Protein AF-0000000074318112 (afdb_homodimer)

pLDDT: mean 89.31, std 17.37, range [23.45, 98.94]

Sequence (554 aa):
MKILFLSALLIIFSIPVFSQDTICINKTISHKIESQYLNETRNYWASLPLNYSDTIKYPVIYVLDAEWRFDLVRNIAFDLGANNIIQNSVIIGIPHIDWKFKRGIDLTFSQTRIEYDGEIVDSTWYNSTNSGGALKFYKYLVNELIPNVNSNYSTNGVETLIGHSYGGYFGGYILTMKHPFEVIHMYDPSIWYSNGEVIENIKSNQINKAIKVVISYQPKPEFHKSKIEELIELLKKDPSINLTTFFYEKKTHNSLYLDSFYKGIQITNDTVKVPINMKILFLSALLIIFSIPVFSQDTICINKTISHKIESQYLNETRNYWASLPLNYSDTIKYPVIYVLDAEWRFDLVRNIAFDLGANNIIQNSVIIGIPHIDWKFKRGIDLTFSQTRIEYDGEIVDSTWYNSTNSGGALKFYKYLVNELIPNVNSNYSTNGVETLIGHSYGGYFGGYILTMKHPFEVIHMYDPSIWYSNGEVIENIKSNQINKAIKVVISYQPKPEFHKSKIEELIELLKKDPSINLTTFFYEKKTHNSLYLDSFYKGIQITNDTVKVPIN

Radius of gyration: 27.84 Å; Cα contacts (8 Å, |Δi|>4): 1075; chains: 2; bounding box: 74×85×92 Å

Foldseek 3Di:
DPPPPPPPPPPPPPPPPPPPDDDDPFDKDKDWDCAPLVNHIFIKIKGFEDPADQVDAFAEEEEEQCVPCVVLLNVLLNVCCVVQLFPGHMYMYGHDDVCQACVQAQLAQDQAQADLLGDGHDSVVTDNRRHRNNVSNVCCVAPPVVVVCVVVGRHPLAYEYEAAASGLVSQLQCQQPDHSYQEYEYELYQCPGNHRVSLVNCVVGPRDAQHEYEYEHEPPPVSSVVSVVSVVVVQVPDPSYNYHYHYDHPDDSPRCRSVRSNVVCSVVGGNPPPPPD/DPPPPPPPPPPPPPPPPPPPDDDDPFDKDKDWDCAPLVNHIFIKIKGFEDPADQVDAFAEEEEEQCVPCVVLLNVLLNVCCVVQLFPGHMYMYGHDDVCQFCVQAQLAQDQAQADLLGDGHDSVVGDNRRHRNNVSNVCCVAPPVVVVCVVVGRHPQAYEYEAAASGLVSQLQCQQPDHSYQEYEYELYQCPGNHRVSLVNCVVGPRDAQHEYEYEHEPPPVSSVVSVVSVVVVQVPHPSYNYHYHYDHPDDSPRCRSVRSNVVCSVVRGDDPPPPD

InterPro domains:
  IPR000801 Esterase-like [PF00756] (35-170)
  IPR029058 Alpha/Beta hydrolase fold [G3DSA:3.40.50.1820] (25-274)
  IPR029058 Alpha/Beta hydrolase fold [SSF53474] (19-266)
  IPR052558 Siderophore Hydrolyzing Esterase D [PTHR40841] (35-265)

Structure (mmCIF, N/CA/C/O backbone):
data_AF-0000000074318112-model_v1
#
loop_
_entity.id
_entity.type
_entity.pdbx_description
1 polymer 'Alpha/beta hydrolase'
#
loop_
_atom_site.group_PDB
_atom_site.id
_atom_site.type_symbol
_atom_site.label_atom_id
_atom_site.label_alt_id
_atom_site.label_comp_id
_atom_site.label_asym_id
_atom_site.label_entity_id
_atom_site.label_seq_id
_atom_site.pdbx_PDB_ins_code
_atom_site.Cartn_x
_atom_site.Cartn_y
_atom_site.Cartn_z
_atom_site.occupancy
_atom_site.B_iso_or_equiv
_atom_site.auth_seq_id
_atom_site.auth_comp_id
_atom_site.auth_asym_id
_atom_site.auth_atom_id
_atom_site.pdbx_PDB_model_num
ATOM 1 N N . MET A 1 1 ? -28.776 -47.082 55.874 1 27.93 1 MET A N 1
ATOM 2 C CA . MET A 1 1 ? -28.792 -46.556 54.512 1 27.93 1 MET A CA 1
ATOM 3 C C . MET A 1 1 ? -27.679 -45.534 54.309 1 27.93 1 MET A C 1
ATOM 5 O O . MET A 1 1 ? -27.7 -44.46 54.912 1 27.93 1 MET A O 1
ATOM 9 N N . LYS A 1 2 ? -26.324 -45.994 54.185 1 36.94 2 LYS A N 1
ATOM 10 C CA . LYS A 1 2 ? -25.046 -45.327 53.953 1 36.94 2 LYS A CA 1
ATOM 11 C C . LYS A 1 2 ? -25.094 -44.469 52.692 1 36.94 2 LYS A C 1
ATOM 13 O O . LYS A 1 2 ? -25.496 -44.943 51.627 1 36.94 2 LYS A O 1
ATOM 18 N N . ILE A 1 3 ? -25.233 -43.117 52.767 1 39.15 3 ILE A N 1
ATOM 19 C CA . ILE A 1 3 ? -25.278 -42.055 51.768 1 39.15 3 ILE A CA 1
ATOM 20 C C . ILE A 1 3 ? -24.015 -42.099 50.91 1 39.15 3 ILE A C 1
ATOM 22 O O . ILE A 1 3 ? -22.906 -41.918 51.418 1 39.15 3 ILE A O 1
ATOM 26 N N . LEU A 1 4 ? -23.888 -42.971 49.921 1 42.12 4 LEU A N 1
ATOM 27 C CA . LEU A 1 4 ? -22.845 -43.006 48.902 1 42.12 4 LEU A CA 1
ATOM 28 C C . LEU A 1 4 ? -22.752 -41.669 48.174 1 42.12 4 LEU A C 1
ATOM 30 O O . LEU A 1 4 ? -23.722 -41.227 47.553 1 42.12 4 LEU A O 1
ATOM 34 N N . PHE A 1 5 ? -21.961 -40.661 48.672 1 44.07 5 PHE A N 1
ATOM 35 C CA . PHE A 1 5 ? -21.604 -39.404 48.025 1 44.07 5 PHE A CA 1
ATOM 36 C C . PHE A 1 5 ? -20.943 -39.658 46.675 1 44.07 5 PHE A C 1
ATOM 38 O O . PHE A 1 5 ? -19.872 -40.264 46.607 1 44.07 5 PHE A O 1
ATOM 45 N N . LEU A 1 6 ? -21.651 -39.81 45.569 1 42.54 6 LEU A N 1
ATOM 46 C CA . LEU A 1 6 ? -21.156 -39.83 44.197 1 42.54 6 LEU A CA 1
ATOM 47 C C . LEU A 1 6 ? -20.393 -38.55 43.875 1 42.54 6 LEU A C 1
ATOM 49 O O . LEU A 1 6 ? -20.971 -37.46 43.879 1 42.54 6 LEU A O 1
ATOM 53 N N . SER A 1 7 ? -19.119 -38.44 44.093 1 41.79 7 SER A N 1
ATOM 54 C CA . SER A 1 7 ? -18.26 -37.371 43.596 1 41.79 7 SER A CA 1
ATOM 55 C C . SER A 1 7 ? -18.239 -37.341 42.071 1 41.79 7 SER A C 1
ATOM 57 O O . SER A 1 7 ? -17.777 -38.289 41.433 1 41.79 7 SER A O 1
ATOM 59 N N . ALA A 1 8 ? -19.188 -36.709 41.38 1 45.72 8 ALA A N 1
ATOM 60 C CA . ALA A 1 8 ? -19.136 -36.431 39.947 1 45.72 8 ALA A CA 1
ATOM 61 C C . ALA A 1 8 ? -17.87 -35.661 39.584 1 45.72 8 ALA A C 1
ATOM 63 O O . ALA A 1 8 ? -17.656 -34.545 40.063 1 45.72 8 ALA A O 1
ATOM 64 N N . LEU A 1 9 ? -16.824 -36.323 39.197 1 44.17 9 LEU A N 1
ATOM 65 C CA . LEU A 1 9 ? -15.615 -35.77 38.596 1 44.17 9 LEU A CA 1
ATOM 66 C C . LEU A 1 9 ? -15.956 -34.907 37.385 1 44.17 9 LEU A C 1
ATOM 68 O O . LEU A 1 9 ? -16.459 -35.413 36.38 1 44.17 9 LEU A O 1
ATOM 72 N N . LEU A 1 10 ? -16.196 -33.594 37.484 1 46.61 10 LEU A N 1
ATOM 73 C CA . LEU A 1 10 ? -16.299 -32.597 36.424 1 46.61 10 LEU A CA 1
ATOM 74 C C . LEU A 1 10 ? -15.05 -32.604 35.549 1 46.61 10 LEU A C 1
ATOM 76 O O . LEU A 1 10 ? -13.981 -32.169 35.982 1 46.61 10 LEU A O 1
ATOM 80 N N . ILE A 1 11 ? -14.886 -33.52 34.597 1 48.54 11 ILE A N 1
ATOM 81 C CA . ILE A 1 11 ? -13.871 -33.437 33.553 1 48.54 11 ILE A CA 1
ATOM 82 C C . ILE A 1 11 ? -14.061 -32.152 32.75 1 48.54 11 ILE A C 1
ATOM 84 O O . ILE A 1 11 ? -15.042 -32.011 32.015 1 48.54 11 ILE A O 1
ATOM 88 N N . ILE A 1 12 ? -13.51 -31.011 33.137 1 46.78 12 ILE A N 1
ATOM 89 C CA . ILE A 1 12 ? -13.376 -29.79 32.351 1 46.78 12 ILE A CA 1
ATOM 90 C C . ILE A 1 12 ? -12.623 -30.09 31.056 1 46.78 12 ILE A C 1
ATOM 92 O O . ILE A 1 12 ? -11.425 -30.384 31.082 1 46.78 12 ILE A O 1
ATOM 96 N N . PHE A 1 13 ? -13.249 -30.5 29.929 1 47.02 13 PHE A N 1
ATOM 97 C CA . PHE A 1 13 ? -12.693 -30.524 28.581 1 47.02 13 PHE A CA 1
ATOM 98 C C . PHE A 1 13 ? -12.102 -29.169 28.215 1 47.02 13 PHE A C 1
ATOM 100 O O . PHE A 1 13 ? -12.837 -28.203 28 1 47.02 13 PHE A O 1
ATOM 107 N N . SER A 1 14 ? -10.862 -28.896 28.542 1 43.18 14 SER A N 1
ATOM 108 C CA . SER A 1 14 ? -10.136 -27.785 27.937 1 43.18 14 SER A CA 1
ATOM 109 C C . SER A 1 14 ? -10.171 -27.865 26.414 1 43.18 14 SER A C 1
ATOM 111 O O . SER A 1 14 ? -9.494 -28.704 25.816 1 43.18 14 SER A O 1
ATOM 113 N N . ILE A 1 15 ? -11.166 -27.395 25.761 1 48.48 15 ILE A N 1
ATOM 114 C CA . ILE A 1 15 ? -11.121 -27.191 24.317 1 48.48 15 ILE A CA 1
ATOM 115 C C . ILE A 1 15 ? -9.876 -26.388 23.947 1 48.48 15 ILE A C 1
ATOM 117 O O . ILE A 1 15 ? -9.656 -25.295 24.474 1 48.48 15 ILE A O 1
ATOM 121 N N . PRO A 1 16 ? -8.857 -26.997 23.382 1 42.7 16 PRO A N 1
ATOM 122 C CA . PRO A 1 16 ? -7.759 -26.153 22.905 1 42.7 16 PRO A CA 1
ATOM 123 C C . PRO A 1 16 ? -8.246 -24.96 22.085 1 42.7 16 PRO A C 1
ATOM 125 O O . PRO A 1 16 ? -8.931 -25.139 21.075 1 42.7 16 PRO A O 1
ATOM 128 N N . VAL A 1 17 ? -8.416 -23.861 22.741 1 41.09 17 VAL A N 1
ATOM 129 C CA . VAL A 1 17 ? -8.583 -22.642 21.956 1 41.09 17 VAL A CA 1
ATOM 130 C C . VAL A 1 17 ? -7.408 -22.481 20.995 1 41.09 17 VAL A C 1
ATOM 132 O O . VAL A 1 17 ? -6.262 -22.327 21.425 1 41.09 17 VAL A O 1
ATOM 135 N N . PHE A 1 18 ? -7.472 -23.057 19.838 1 41.61 18 PHE A N 1
ATOM 136 C CA . PHE A 1 18 ? -6.522 -22.645 18.812 1 41.61 18 PHE A CA 1
ATOM 137 C C . PHE A 1 18 ? -6.37 -21.129 18.791 1 41.61 18 PHE A C 1
ATOM 139 O O . PHE A 1 18 ? -7.266 -20.416 18.332 1 41.61 18 PHE A O 1
ATOM 146 N N . SER A 1 19 ? -5.588 -20.702 19.694 1 41.28 19 SER A N 1
ATOM 147 C CA . SER A 1 19 ? -5.256 -19.282 19.662 1 41.28 19 SER A CA 1
ATOM 148 C C . SER A 1 19 ? -4.73 -18.867 18.292 1 41.28 19 SER A C 1
ATOM 150 O O . SER A 1 19 ? -3.747 -19.429 17.803 1 41.28 19 SER A O 1
ATOM 152 N N . GLN A 1 20 ? -5.454 -18.401 17.437 1 51.31 20 GLN A N 1
ATOM 153 C CA . GLN A 1 20 ? -4.973 -17.747 16.225 1 51.31 20 GLN A CA 1
ATOM 154 C C . GLN A 1 20 ? -3.892 -16.719 16.546 1 51.31 20 GLN A C 1
ATOM 156 O O . GLN A 1 20 ? -4.13 -15.775 17.302 1 51.31 20 GLN A O 1
ATOM 161 N N . ASP A 1 21 ? -2.601 -17.061 16.342 1 54.43 21 ASP A N 1
ATOM 162 C CA . ASP A 1 21 ? -1.482 -16.167 16.626 1 54.43 21 ASP A CA 1
ATOM 163 C C . ASP A 1 21 ? -1.503 -14.951 15.703 1 54.43 21 ASP A C 1
ATOM 165 O O . ASP A 1 21 ? -1.649 -15.09 14.487 1 54.43 21 ASP A O 1
ATOM 169 N N . THR A 1 22 ? -1.762 -13.779 16.129 1 53.74 22 THR A N 1
ATOM 170 C CA . THR A 1 22 ? -1.595 -12.54 15.377 1 53.74 22 THR A CA 1
ATOM 171 C C . THR A 1 22 ? -0.12 -12.278 15.086 1 53.74 22 THR A C 1
ATOM 173 O O . THR A 1 22 ? 0.709 -12.291 15.998 1 53.74 22 THR A O 1
ATOM 176 N N . ILE A 1 23 ? 0.362 -12.449 13.845 1 53.99 23 ILE A N 1
ATOM 177 C CA . ILE A 1 23 ? 1.738 -12.179 13.442 1 53.99 23 ILE A CA 1
ATOM 178 C C . ILE A 1 23 ? 1.843 -10.763 12.882 1 53.99 23 ILE A C 1
ATOM 180 O O . ILE A 1 23 ? 0.897 -10.258 12.273 1 53.99 23 ILE A O 1
ATOM 184 N N . CYS A 1 24 ? 2.919 -10.03 13.372 1 53.06 24 CYS A N 1
ATOM 185 C CA . CYS A 1 24 ? 3.275 -8.748 12.774 1 53.06 24 CYS A CA 1
ATOM 186 C C . CYS A 1 24 ? 4.355 -8.923 11.712 1 53.06 24 CYS A C 1
ATOM 188 O O . CYS A 1 24 ? 5.526 -9.126 12.039 1 53.06 24 CYS A O 1
ATOM 190 N N . ILE A 1 25 ? 4.096 -9.066 10.431 1 54.93 25 ILE A N 1
ATOM 191 C CA . ILE A 1 25 ? 5.07 -9.297 9.37 1 54.93 25 ILE A CA 1
ATOM 192 C C . ILE A 1 25 ? 5.983 -8.08 9.234 1 54.93 25 ILE A C 1
ATOM 194 O O . ILE A 1 25 ? 7.203 -8.222 9.115 1 54.93 25 ILE A O 1
ATOM 198 N N . ASN A 1 26 ? 5.406 -6.83 9.195 1 62.63 26 ASN A N 1
ATOM 199 C CA . ASN A 1 26 ? 6.22 -5.619 9.19 1 62.63 26 ASN A CA 1
ATOM 200 C C . ASN A 1 26 ? 6.081 -4.845 10.498 1 62.63 26 ASN A C 1
ATOM 202 O O . ASN A 1 26 ? 4.977 -4.444 10.873 1 62.63 26 ASN A O 1
ATOM 206 N N . LYS A 1 27 ? 7.273 -4.843 11.15 1 72.92 27 LYS A N 1
ATOM 207 C CA . LYS A 1 27 ? 7.264 -4.396 12.541 1 72.92 27 LYS A CA 1
ATOM 208 C C . LYS A 1 27 ? 7.142 -2.878 12.629 1 72.92 27 LYS A C 1
ATOM 210 O O . LYS A 1 27 ? 7.785 -2.152 11.868 1 72.92 27 LYS A O 1
ATOM 215 N N . THR A 1 28 ? 6.216 -2.412 13.288 1 86.96 28 THR A N 1
ATOM 216 C CA . THR A 1 28 ? 6.04 -1.028 13.715 1 86.96 28 THR A CA 1
ATOM 217 C C . THR A 1 28 ? 6.496 -0.845 15.159 1 86.96 28 THR A C 1
ATOM 219 O O . THR A 1 28 ? 6.132 -1.632 16.035 1 86.96 28 THR A O 1
ATOM 222 N N . ILE A 1 29 ? 7.453 0.133 15.385 1 91.37 29 ILE A N 1
ATOM 223 C CA . ILE A 1 29 ? 7.954 0.449 16.719 1 91.37 29 ILE A CA 1
ATOM 224 C C . ILE A 1 29 ? 7.172 1.625 17.298 1 91.37 29 ILE A C 1
ATOM 226 O O . ILE A 1 29 ? 7.022 2.661 16.645 1 91.37 29 ILE A O 1
ATOM 230 N N . SER A 1 30 ? 6.678 1.481 18.464 1 93.35 30 SER A N 1
ATOM 231 C CA . SER A 1 30 ? 5.953 2.566 19.117 1 93.35 30 SER A CA 1
ATOM 232 C C . SER A 1 30 ? 6.811 3.244 20.18 1 93.35 30 SER A C 1
ATOM 234 O O . SER A 1 30 ? 7.442 2.571 20.998 1 93.35 30 SER A O 1
ATOM 236 N N . HIS A 1 31 ? 6.862 4.53 20.139 1 95.69 31 HIS A N 1
ATOM 237 C CA . HIS A 1 31 ? 7.528 5.364 21.133 1 95.69 31 HIS A CA 1
ATOM 238 C C . HIS A 1 31 ? 6.526 6.244 21.874 1 95.69 31 HIS A C 1
ATOM 240 O O . HIS A 1 31 ? 5.445 6.532 21.356 1 95.69 31 HIS A O 1
ATOM 246 N N . LYS A 1 32 ? 6.92 6.628 23.066 1 96.2 32 LYS A N 1
ATOM 247 C CA . LYS A 1 32 ? 6.111 7.536 23.874 1 96.2 32 LYS A CA 1
ATOM 248 C C . LYS A 1 32 ? 6.899 8.789 24.249 1 96.2 32 LYS A C 1
ATOM 250 O O . LYS A 1 32 ? 8.08 8.706 24.591 1 96.2 32 LYS A O 1
ATOM 255 N N . ILE A 1 33 ? 6.184 9.906 24.135 1 97.53 33 ILE A N 1
ATOM 256 C CA . ILE A 1 33 ? 6.749 11.181 24.561 1 97.53 33 ILE A CA 1
ATOM 257 C C . ILE A 1 33 ? 5.819 11.844 25.575 1 97.53 33 ILE A C 1
ATOM 259 O O . ILE A 1 33 ? 4.625 12.013 25.314 1 97.53 33 ILE A O 1
ATOM 263 N N . GLU A 1 34 ? 6.338 12.138 26.706 1 97.82 34 GLU A N 1
ATOM 264 C CA . GLU A 1 34 ? 5.628 13.036 27.612 1 97.82 34 GLU A CA 1
ATOM 265 C C . GLU A 1 34 ? 5.795 14.493 27.189 1 97.82 34 GLU A C 1
ATOM 267 O O . GLU A 1 34 ? 6.811 15.121 27.494 1 97.82 34 GLU A O 1
ATOM 272 N N . SER A 1 35 ? 4.821 15.008 26.597 1 97.81 35 SER A N 1
ATOM 273 C CA . SER A 1 35 ? 4.95 16.32 25.971 1 97.81 35 SER A CA 1
ATOM 274 C C . SER A 1 35 ? 4.672 17.438 26.97 1 97.81 35 SER A C 1
ATOM 276 O O . SER A 1 35 ? 3.625 17.452 27.62 1 97.81 35 SER A O 1
ATOM 278 N N . GLN A 1 36 ? 5.532 18.398 27.038 1 97.9 36 GLN A N 1
ATOM 279 C CA . GLN A 1 36 ? 5.337 19.595 27.85 1 97.9 36 GLN A CA 1
ATOM 280 C C . GLN A 1 36 ? 4.461 20.614 27.127 1 97.9 36 GLN A C 1
ATOM 282 O O . GLN A 1 36 ? 3.722 21.368 27.764 1 97.9 36 GLN A O 1
ATOM 287 N N . TYR A 1 37 ? 4.53 20.567 25.866 1 97.56 37 TYR A N 1
ATOM 288 C CA . TYR A 1 37 ? 3.77 21.529 25.077 1 97.56 37 TYR A CA 1
ATOM 289 C C . TYR A 1 37 ? 2.294 21.151 25.03 1 97.56 37 TYR A C 1
ATOM 291 O O . TYR A 1 37 ? 1.422 22.023 25.07 1 97.56 37 TYR A O 1
ATOM 299 N N . LEU A 1 38 ? 2.054 19.845 24.988 1 96.92 38 LEU A N 1
ATOM 300 C CA . LEU A 1 38 ? 0.678 19.371 24.887 1 96.92 38 LEU A CA 1
ATOM 301 C C . LEU A 1 38 ? 0.133 18.987 26.258 1 96.92 38 LEU A C 1
ATOM 303 O O . LEU A 1 38 ? -1.075 18.8 26.421 1 96.92 38 LEU A O 1
ATOM 307 N N . ASN A 1 39 ? 0.962 18.866 27.264 1 96.19 39 ASN A N 1
ATOM 308 C CA . ASN A 1 39 ? 0.61 18.405 28.603 1 96.19 39 ASN A CA 1
ATOM 309 C C . ASN A 1 39 ? -0.105 17.057 28.562 1 96.19 39 ASN A C 1
ATOM 311 O O . ASN A 1 39 ? -1.165 16.894 29.167 1 96.19 39 ASN A O 1
ATOM 315 N N . GLU A 1 40 ? 0.402 16.186 27.713 1 95.86 40 GLU A N 1
ATOM 316 C CA . GLU A 1 40 ? -0.09 14.818 27.582 1 95.86 40 GLU A CA 1
ATOM 317 C C . GLU A 1 40 ? 0.987 13.896 27.019 1 95.86 40 GLU A C 1
ATOM 319 O O . GLU A 1 40 ? 2.014 14.363 26.522 1 95.86 40 GLU A O 1
ATOM 324 N N . THR A 1 41 ? 0.751 12.631 27.178 1 96.34 41 THR A N 1
ATOM 325 C CA . THR A 1 41 ? 1.63 11.643 26.562 1 96.34 41 THR A CA 1
ATOM 326 C C . THR A 1 41 ? 1.2 11.358 25.126 1 96.34 41 THR A C 1
ATOM 328 O O . THR A 1 41 ? 0.021 11.114 24.862 1 96.34 41 THR A O 1
ATOM 331 N N . ARG A 1 42 ? 2.12 11.461 24.235 1 96.23 42 ARG A N 1
ATOM 332 C CA . ARG A 1 42 ? 1.853 11.161 22.831 1 96.23 42 ARG A CA 1
ATOM 333 C C . ARG A 1 42 ? 2.724 10.009 22.342 1 96.23 42 ARG A C 1
ATOM 335 O O . ARG A 1 42 ? 3.905 9.928 22.685 1 96.23 42 ARG A O 1
ATOM 342 N N . ASN A 1 43 ? 2.112 9.17 21.575 1 94.5 43 ASN A N 1
ATOM 343 C CA . ASN A 1 43 ? 2.85 8.118 20.884 1 94.5 43 ASN A CA 1
ATOM 344 C C . ASN A 1 43 ? 3.241 8.544 19.471 1 94.5 43 ASN A C 1
ATOM 346 O O . ASN A 1 43 ? 2.577 9.387 18.866 1 94.5 43 ASN A O 1
ATOM 350 N N . TYR A 1 44 ? 4.347 7.977 19.016 1 97.06 44 TYR A N 1
ATOM 351 C CA . TYR A 1 44 ? 4.612 7.949 17.583 1 97.06 44 TYR A CA 1
ATOM 352 C C . TYR A 1 44 ? 5.094 6.571 17.144 1 97.06 44 TYR A C 1
ATOM 354 O O . TYR A 1 44 ? 5.562 5.78 17.966 1 97.06 44 TYR A O 1
ATOM 362 N N . TRP A 1 45 ? 4.868 6.309 15.915 1 96.37 45 TRP A N 1
ATOM 363 C CA . TRP A 1 45 ? 5.197 5.012 15.334 1 96.37 45 TRP A CA 1
ATOM 364 C C . TRP A 1 45 ? 6.333 5.14 14.324 1 96.37 45 TRP A C 1
ATOM 366 O O . TRP A 1 45 ? 6.381 6.101 13.553 1 96.37 45 TRP A O 1
ATOM 376 N N . ALA A 1 46 ? 7.245 4.191 14.381 1 96.64 46 ALA A N 1
ATOM 377 C CA . ALA A 1 46 ? 8.372 4.219 13.452 1 96.64 46 ALA A CA 1
ATOM 378 C C . ALA A 1 46 ? 8.446 2.928 12.641 1 96.64 46 ALA A C 1
ATOM 380 O O . ALA A 1 46 ? 8.252 1.836 13.181 1 96.64 46 ALA A O 1
ATOM 381 N N . SER A 1 47 ? 8.591 3.045 11.406 1 95.08 47 SER A N 1
ATOM 382 C CA . SER A 1 47 ? 8.925 1.96 10.489 1 95.08 47 SER A CA 1
ATOM 383 C C . SER A 1 47 ? 10.269 2.203 9.812 1 95.08 47 SER A C 1
ATOM 385 O O . SER A 1 47 ? 10.502 3.274 9.248 1 95.08 47 SER A O 1
ATOM 387 N N . LEU A 1 48 ? 11.105 1.257 9.883 1 94.12 48 LEU A N 1
ATOM 388 C CA . LEU A 1 48 ? 12.46 1.384 9.359 1 94.12 48 LEU A CA 1
ATOM 389 C C . LEU A 1 48 ? 12.58 0.72 7.992 1 94.12 48 LEU A C 1
ATOM 391 O O . LEU A 1 48 ? 11.853 -0.23 7.693 1 94.12 48 LEU A O 1
ATOM 395 N N . PRO A 1 49 ? 13.471 1.268 7.112 1 91.56 49 PRO A N 1
ATOM 396 C CA . PRO A 1 49 ? 13.665 0.633 5.807 1 91.56 49 PRO A CA 1
ATOM 397 C C . PRO A 1 49 ? 14.333 -0.737 5.911 1 91.56 49 PRO A C 1
ATOM 399 O O . PRO A 1 49 ? 14.83 -1.105 6.978 1 91.56 49 PRO A O 1
ATOM 402 N N . LEU A 1 50 ? 14.261 -1.429 4.77 1 80.69 50 LEU A N 1
ATOM 403 C CA . LEU A 1 50 ? 14.893 -2.743 4.712 1 80.69 50 LEU A CA 1
ATOM 404 C C . LEU A 1 50 ? 16.388 -2.64 4.997 1 80.69 50 LEU A C 1
ATOM 406 O O . LEU A 1 50 ? 17.06 -1.739 4.489 1 80.69 50 LEU A O 1
ATOM 410 N N . ASN A 1 51 ? 16.926 -3.443 5.838 1 84.96 51 ASN A N 1
ATOM 411 C CA . ASN A 1 51 ? 18.34 -3.508 6.189 1 84.96 51 ASN A CA 1
ATOM 412 C C . ASN A 1 51 ? 18.825 -2.199 6.806 1 84.96 51 ASN A C 1
ATOM 414 O O . ASN A 1 51 ? 19.883 -1.687 6.436 1 84.96 51 ASN A O 1
ATOM 418 N N . TYR A 1 52 ? 18.002 -1.635 7.603 1 90.95 52 TYR A N 1
ATOM 419 C CA . TYR A 1 52 ? 18.358 -0.418 8.324 1 90.95 52 TYR A CA 1
ATOM 420 C C . TYR A 1 52 ? 19.697 -0.577 9.034 1 90.95 52 TYR A C 1
ATOM 422 O O . TYR A 1 52 ? 19.967 -1.618 9.639 1 90.95 52 TYR A O 1
ATOM 430 N N . SER A 1 53 ? 20.551 0.406 8.885 1 93.06 53 SER A N 1
ATOM 431 C CA . SER A 1 53 ? 21.842 0.505 9.557 1 93.06 53 SER A CA 1
ATOM 432 C C . SER A 1 53 ? 22.04 1.886 10.172 1 93.06 53 SER A C 1
ATOM 434 O O . SER A 1 53 ? 21.715 2.901 9.552 1 93.06 53 SER A O 1
ATOM 436 N N . ASP A 1 54 ? 22.572 1.865 11.346 1 92.66 54 ASP A N 1
ATOM 437 C CA . ASP A 1 54 ? 22.81 3.143 12.009 1 92.66 54 ASP A CA 1
ATOM 438 C C . ASP A 1 54 ? 23.986 3.881 11.373 1 92.66 54 ASP A C 1
ATOM 440 O O . ASP A 1 54 ? 24.241 5.044 11.69 1 92.66 54 ASP A O 1
ATOM 444 N N . THR A 1 55 ? 24.675 3.271 10.453 1 94.49 55 THR A N 1
ATOM 445 C CA . THR A 1 55 ? 25.822 3.888 9.797 1 94.49 55 THR A CA 1
ATOM 446 C C . THR A 1 55 ? 25.384 4.658 8.554 1 94.49 55 THR A C 1
ATOM 448 O O . THR A 1 55 ? 26.166 5.419 7.981 1 94.49 55 THR A O 1
ATOM 451 N N . ILE A 1 56 ? 24.162 4.396 8.143 1 94.59 56 ILE A N 1
ATOM 452 C CA . ILE A 1 56 ? 23.575 5.093 7.004 1 94.59 56 ILE A CA 1
ATOM 453 C C . ILE A 1 56 ? 22.567 6.129 7.496 1 94.59 56 ILE A C 1
ATOM 455 O O . ILE A 1 56 ? 21.798 5.864 8.423 1 94.59 56 ILE A O 1
ATOM 459 N N . LYS A 1 57 ? 22.558 7.282 6.975 1 96.51 57 LYS A N 1
ATOM 460 C CA . LYS A 1 57 ? 21.584 8.314 7.316 1 96.51 57 LYS A CA 1
ATOM 461 C C . LYS A 1 57 ? 20.4 8.292 6.352 1 96.51 57 LYS A C 1
ATOM 463 O O . LYS A 1 57 ? 20.581 8.141 5.142 1 96.51 57 LYS A O 1
ATOM 468 N N . TYR A 1 58 ? 19.235 8.406 6.863 1 96.43 58 TYR A N 1
ATOM 469 C CA . TYR A 1 58 ? 18.014 8.265 6.077 1 96.43 58 TYR A CA 1
ATOM 470 C C . TYR A 1 58 ? 17.185 9.542 6.124 1 96.43 58 TYR A C 1
ATOM 472 O O . TYR A 1 58 ? 17.133 10.219 7.154 1 96.43 58 TYR A O 1
ATOM 480 N N . PRO A 1 59 ? 16.564 9.842 5.048 1 97.04 59 PRO A N 1
ATOM 481 C CA . PRO A 1 59 ? 15.489 10.83 5.168 1 97.04 59 PRO A CA 1
ATOM 482 C C . PRO A 1 59 ? 14.317 10.328 6.009 1 97.04 59 PRO A C 1
ATOM 484 O O . PRO A 1 59 ? 14.199 9.125 6.254 1 97.04 59 PRO A O 1
ATOM 487 N N . VAL A 1 60 ? 13.484 11.24 6.492 1 98.15 60 VAL A N 1
ATOM 488 C CA . VAL A 1 60 ? 12.357 10.879 7.347 1 98.15 60 VAL A CA 1
ATOM 489 C C . VAL A 1 60 ? 11.057 11.388 6.73 1 98.15 60 VAL A C 1
ATOM 491 O O . VAL A 1 60 ? 10.993 12.522 6.248 1 98.15 60 VAL A O 1
ATOM 494 N N . ILE A 1 61 ? 10.064 10.555 6.676 1 98.49 61 ILE A N 1
ATOM 495 C CA . ILE A 1 61 ? 8.718 10.916 6.246 1 98.49 61 ILE A CA 1
ATOM 496 C C . ILE A 1 61 ? 7.77 10.891 7.442 1 98.49 61 ILE A C 1
ATOM 498 O O . ILE A 1 61 ? 7.556 9.84 8.051 1 98.49 61 ILE A O 1
ATOM 502 N N . TYR A 1 62 ? 7.251 12.01 7.814 1 98.86 62 TYR A N 1
ATOM 503 C CA . TYR A 1 62 ? 6.273 12.148 8.887 1 98.86 62 TYR A CA 1
ATOM 504 C C . TYR A 1 62 ? 4.852 12.093 8.339 1 98.86 62 TYR A C 1
ATOM 506 O O . TYR A 1 62 ? 4.49 12.874 7.455 1 98.86 62 TYR A O 1
ATOM 514 N N . VAL A 1 63 ? 4.077 11.226 8.862 1 98.75 63 VAL A N 1
ATOM 515 C CA . VAL A 1 63 ? 2.722 10.992 8.374 1 98.75 63 VAL A CA 1
ATOM 516 C C . VAL A 1 63 ? 1.71 11.434 9.429 1 98.75 63 VAL A C 1
ATOM 518 O O . VAL A 1 63 ? 1.595 10.812 10.488 1 98.75 63 VAL A O 1
ATOM 521 N N . LEU A 1 64 ? 1 12.483 9.154 1 98.36 64 LEU A N 1
ATOM 522 C CA . LEU A 1 64 ? -0.125 12.854 10.006 1 98.36 64 LEU A CA 1
ATOM 523 C C . LEU A 1 64 ? -1.29 11.888 9.821 1 98.36 64 LEU A C 1
ATOM 525 O O . LEU A 1 64 ? -1.362 11.182 8.812 1 98.36 64 LEU A O 1
ATOM 529 N N . ASP A 1 65 ? -2.201 11.818 10.815 1 97 65 ASP A N 1
ATOM 530 C CA . ASP A 1 65 ? -3.326 10.888 10.785 1 97 65 ASP A CA 1
ATOM 531 C C . ASP A 1 65 ? -2.845 9.449 10.615 1 97 65 ASP A C 1
ATOM 533 O O . ASP A 1 65 ? -3.376 8.705 9.788 1 97 65 ASP A O 1
ATOM 537 N N . ALA A 1 66 ? -1.877 9.108 11.396 1 95.97 66 ALA A N 1
ATOM 538 C CA . ALA A 1 66 ? -1.197 7.824 11.244 1 95.97 66 ALA A CA 1
ATOM 539 C C . ALA A 1 66 ? -2.155 6.663 11.494 1 95.97 66 ALA A C 1
ATOM 541 O O . ALA A 1 66 ? -2.008 5.59 10.903 1 95.97 66 ALA A O 1
ATOM 542 N N . GLU A 1 67 ? -3.156 6.877 12.33 1 91.25 67 GLU A N 1
ATOM 543 C CA . GLU A 1 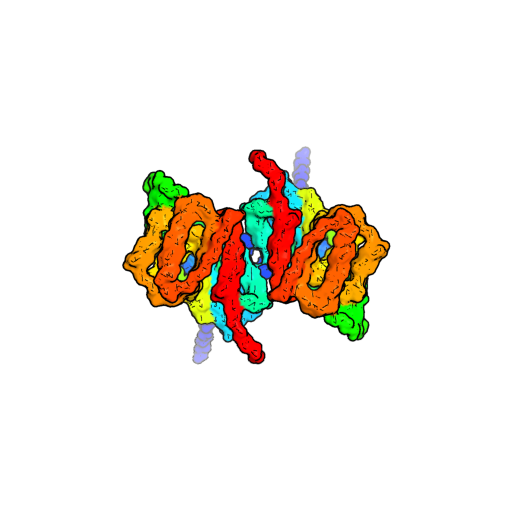67 ? -4.105 5.815 12.649 1 91.25 67 GLU A CA 1
ATOM 544 C C . GLU A 1 67 ? -4.773 5.274 11.388 1 91.25 67 GLU A C 1
ATOM 546 O O . GLU A 1 67 ? -5.172 4.108 11.342 1 91.25 67 GLU A O 1
ATOM 551 N N . TRP A 1 68 ? -4.723 6.117 10.367 1 90.81 68 TRP A N 1
ATOM 552 C CA . TRP A 1 68 ? -5.44 5.698 9.167 1 90.8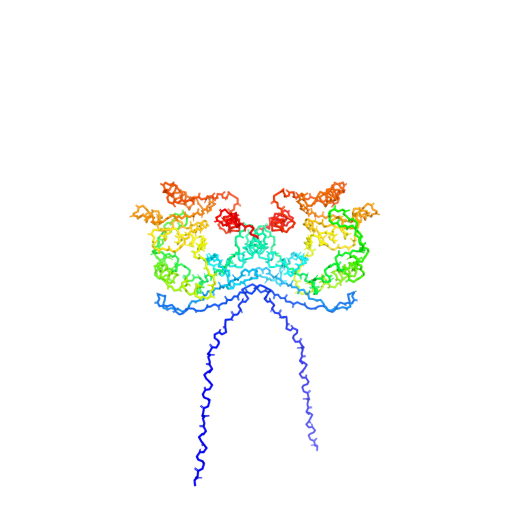1 68 TRP A CA 1
ATOM 553 C C . TRP A 1 68 ? -4.48 5.512 7.997 1 90.81 68 TRP A C 1
ATOM 555 O O . TRP A 1 68 ? -4.76 4.745 7.073 1 90.81 68 TRP A O 1
ATOM 565 N N . ARG A 1 69 ? -3.382 6.22 8.109 1 95.08 69 ARG A N 1
ATOM 566 C CA . ARG A 1 69 ? -2.619 6.375 6.875 1 95.08 69 ARG A CA 1
ATOM 567 C C . ARG A 1 69 ? -1.26 5.692 6.983 1 95.08 69 ARG A C 1
ATOM 569 O O . ARG A 1 69 ? -0.615 5.418 5.968 1 95.08 69 ARG A O 1
ATOM 576 N N . PHE A 1 70 ? -0.809 5.348 8.137 1 95.4 70 PHE A N 1
ATOM 577 C CA . PHE A 1 70 ? 0.571 4.946 8.381 1 95.4 70 PHE A CA 1
ATOM 578 C C . PHE A 1 70 ? 0.904 3.666 7.624 1 95.4 70 PHE A C 1
ATOM 580 O O . PHE A 1 70 ? 1.915 3.599 6.921 1 95.4 70 PHE A O 1
ATOM 587 N N . ASP A 1 71 ? 0.068 2.686 7.697 1 93.27 71 ASP A N 1
ATOM 588 C CA . ASP A 1 71 ? 0.362 1.388 7.098 1 93.27 71 ASP A CA 1
ATOM 589 C C . ASP A 1 71 ? 0.451 1.492 5.577 1 93.27 71 ASP A C 1
ATOM 591 O O . ASP A 1 71 ? 1.336 0.896 4.96 1 93.27 71 ASP A O 1
ATOM 595 N N . LEU A 1 72 ? -0.444 2.191 5.016 1 95.03 72 LEU A N 1
ATOM 596 C CA . LEU A 1 72 ? -0.422 2.373 3.568 1 95.03 72 LEU A CA 1
ATOM 597 C C . LEU A 1 72 ? 0.861 3.07 3.128 1 95.03 72 LEU A C 1
ATOM 599 O O . LEU A 1 72 ? 1.556 2.591 2.23 1 95.03 72 LEU A O 1
ATOM 603 N N . VAL A 1 73 ? 1.211 4.116 3.802 1 96.99 73 VAL A N 1
ATOM 604 C CA . VAL A 1 73 ? 2.368 4.93 3.445 1 96.99 73 VAL A CA 1
ATOM 605 C C . VAL A 1 73 ? 3.647 4.114 3.617 1 96.99 73 VAL A C 1
ATOM 607 O O . VAL A 1 73 ? 4.491 4.074 2.718 1 96.99 73 VAL A O 1
ATOM 610 N N . ARG A 1 74 ? 3.77 3.457 4.734 1 95.59 74 ARG A N 1
ATOM 611 C CA . ARG A 1 74 ? 5.027 2.762 4.991 1 95.59 74 ARG A CA 1
ATOM 612 C C . ARG A 1 74 ? 5.241 1.631 3.991 1 95.59 74 ARG A C 1
ATOM 614 O O . ARG A 1 74 ? 6.371 1.372 3.571 1 95.59 74 ARG A O 1
ATOM 621 N N . ASN A 1 75 ? 4.171 0.982 3.597 1 94.34 75 ASN A N 1
ATOM 622 C CA . ASN A 1 75 ? 4.329 -0.144 2.683 1 94.34 75 ASN A CA 1
ATOM 623 C C . ASN A 1 75 ? 4.657 0.324 1.268 1 94.34 75 ASN A C 1
ATOM 625 O O . ASN A 1 75 ? 5.457 -0.303 0.572 1 94.34 75 ASN A O 1
ATOM 629 N N . ILE A 1 76 ? 4.038 1.373 0.828 1 96.49 76 ILE A N 1
ATOM 630 C CA . ILE A 1 76 ? 4.361 1.93 -0.481 1 96.49 76 ILE A CA 1
ATOM 631 C C . ILE A 1 76 ? 5.794 2.457 -0.478 1 96.49 76 ILE A C 1
ATOM 633 O O . ILE A 1 76 ? 6.559 2.196 -1.41 1 96.49 76 ILE A O 1
ATOM 637 N N . ALA A 1 77 ? 6.166 3.149 0.584 1 95.42 77 ALA A N 1
ATOM 638 C CA . ALA A 1 77 ? 7.525 3.674 0.685 1 95.42 77 ALA A CA 1
ATOM 639 C C . ALA A 1 77 ? 8.55 2.544 0.71 1 95.42 77 ALA A C 1
ATOM 641 O O . ALA A 1 77 ? 9.621 2.656 0.109 1 95.42 77 ALA A O 1
ATOM 642 N N . PHE A 1 78 ? 8.215 1.528 1.415 1 93.4 78 PHE A N 1
ATOM 643 C CA . PHE A 1 78 ? 9.093 0.366 1.474 1 93.4 78 PHE A CA 1
ATOM 644 C C . PHE A 1 78 ? 9.311 -0.219 0.083 1 93.4 78 PHE A C 1
ATOM 646 O O . PHE A 1 78 ? 10.448 -0.489 -0.311 1 93.4 78 PHE A O 1
ATOM 653 N N . ASP A 1 79 ? 8.258 -0.416 -0.625 1 94.05 79 ASP A N 1
ATOM 654 C CA . ASP A 1 79 ? 8.343 -0.986 -1.966 1 94.05 79 ASP A CA 1
ATOM 655 C C . ASP A 1 79 ? 9.158 -0.088 -2.894 1 94.05 79 ASP A C 1
ATOM 657 O O . ASP A 1 79 ? 10.047 -0.564 -3.603 1 94.05 79 ASP A O 1
ATOM 661 N N . LEU A 1 80 ? 8.907 1.187 -2.881 1 95.79 80 LEU A N 1
ATOM 662 C CA . LEU A 1 80 ? 9.615 2.143 -3.726 1 95.79 80 LEU A CA 1
ATOM 663 C C . LEU A 1 80 ? 11.096 2.194 -3.367 1 95.79 80 LEU A C 1
ATOM 665 O O . LEU A 1 80 ? 11.953 2.23 -4.252 1 95.79 80 LEU A O 1
ATOM 669 N N . GLY A 1 81 ? 11.363 2.217 -2.061 1 93.59 81 GLY A N 1
ATOM 670 C CA . GLY A 1 81 ? 12.746 2.219 -1.611 1 93.59 81 GLY A CA 1
ATOM 671 C C . GLY A 1 81 ? 13.5 0.96 -1.996 1 93.59 81 GLY A C 1
ATOM 672 O O . GLY A 1 81 ? 14.626 1.033 -2.493 1 93.59 81 GLY A O 1
ATOM 673 N N . ALA A 1 82 ? 12.862 -0.176 -1.781 1 91.54 82 ALA A N 1
ATOM 674 C CA . ALA A 1 82 ? 13.476 -1.466 -2.088 1 91.54 82 ALA A CA 1
ATOM 675 C C . ALA A 1 82 ? 13.797 -1.58 -3.575 1 91.54 82 ALA A C 1
ATOM 677 O O . ALA A 1 82 ? 14.711 -2.312 -3.965 1 91.54 82 ALA A O 1
ATOM 678 N N . ASN A 1 83 ? 13.084 -0.836 -4.412 1 93.41 83 ASN A N 1
ATOM 679 C CA . ASN A 1 83 ? 13.29 -0.867 -5.856 1 93.41 83 ASN A CA 1
ATOM 680 C C . ASN A 1 83 ? 14.08 0.347 -6.336 1 93.41 83 ASN A C 1
ATOM 682 O O . ASN A 1 83 ? 14.127 0.628 -7.535 1 93.41 83 ASN A O 1
ATOM 6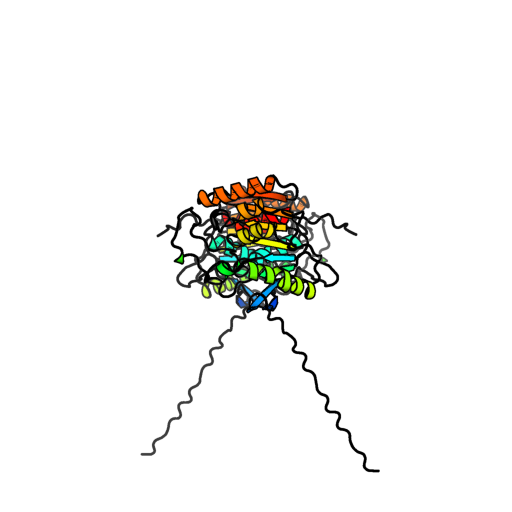86 N N . ASN A 1 84 ? 14.619 1.142 -5.416 1 92.97 84 ASN A N 1
ATOM 687 C CA . ASN A 1 84 ? 15.51 2.266 -5.683 1 92.97 84 ASN A CA 1
ATOM 688 C C . ASN A 1 84 ? 14.802 3.371 -6.461 1 92.97 84 ASN A C 1
ATOM 690 O O . ASN A 1 84 ? 15.415 4.04 -7.294 1 92.97 84 ASN A O 1
ATOM 694 N N . ILE A 1 85 ? 13.516 3.399 -6.284 1 94.47 85 ILE A N 1
ATOM 695 C CA . ILE A 1 85 ? 12.747 4.466 -6.915 1 94.47 85 ILE A CA 1
ATOM 696 C C . ILE A 1 85 ? 12.829 5.733 -6.067 1 94.47 85 ILE A C 1
ATOM 698 O O . ILE A 1 85 ? 12.908 6.841 -6.602 1 94.47 85 ILE A O 1
ATOM 702 N N . ILE A 1 86 ? 12.836 5.571 -4.713 1 95.5 86 ILE A N 1
ATOM 703 C CA . ILE A 1 86 ? 13.121 6.642 -3.764 1 95.5 86 ILE A CA 1
ATOM 704 C C . ILE A 1 86 ? 14.197 6.188 -2.78 1 95.5 86 ILE A C 1
ATOM 706 O O . ILE A 1 86 ? 14.505 4.997 -2.695 1 95.5 86 ILE A O 1
ATOM 710 N N . GLN A 1 87 ? 14.726 7.121 -2.043 1 94.39 87 GLN A N 1
ATOM 711 C CA . GLN A 1 87 ? 15.657 6.757 -0.98 1 94.39 87 GLN A CA 1
ATOM 712 C C . GLN A 1 87 ? 14.95 5.986 0.131 1 94.39 87 GLN A C 1
ATOM 714 O O . GLN A 1 87 ? 13.83 6.33 0.517 1 94.39 87 GLN A O 1
ATOM 719 N N . ASN A 1 88 ? 15.619 4.985 0.614 1 94.49 88 ASN A N 1
ATOM 720 C CA . ASN A 1 88 ? 15.116 4.344 1.825 1 94.49 88 ASN A CA 1
ATOM 721 C C . ASN A 1 88 ? 14.881 5.36 2.94 1 94.49 88 ASN A C 1
ATOM 723 O O . ASN A 1 88 ? 15.714 6.238 3.172 1 94.49 88 ASN A O 1
ATOM 727 N N . SER A 1 89 ? 13.754 5.209 3.535 1 96.05 89 SER A N 1
ATOM 728 C CA . SER A 1 89 ? 13.372 6.253 4.48 1 96.05 89 SER A CA 1
ATOM 729 C C . SER A 1 89 ? 12.871 5.656 5.791 1 96.05 89 SER A C 1
ATOM 731 O O . SER A 1 89 ? 12.359 4.535 5.813 1 96.05 89 SER A O 1
ATOM 733 N N . VAL A 1 90 ? 13.072 6.367 6.852 1 96.84 90 VAL A N 1
ATOM 734 C CA . VAL A 1 90 ? 12.364 6.13 8.105 1 96.84 90 VAL A CA 1
ATOM 735 C C . VAL A 1 90 ? 10.977 6.765 8.044 1 96.84 90 VAL A C 1
ATOM 737 O O . VAL A 1 90 ? 10.842 7.945 7.712 1 96.84 90 VAL A O 1
ATOM 740 N N . ILE A 1 91 ? 9.963 5.97 8.289 1 97.88 91 ILE A N 1
ATOM 741 C CA . ILE A 1 91 ? 8.594 6.474 8.265 1 97.88 91 ILE A CA 1
ATOM 742 C C . ILE A 1 91 ? 8.09 6.668 9.693 1 97.88 91 ILE A C 1
ATOM 744 O O . ILE A 1 91 ? 8.129 5.739 10.503 1 97.88 91 ILE A O 1
ATOM 748 N N . ILE A 1 92 ? 7.643 7.847 10.033 1 98.5 92 ILE A N 1
ATOM 749 C CA . ILE A 1 92 ? 7.154 8.189 11.364 1 98.5 92 ILE A CA 1
ATOM 750 C C . ILE A 1 92 ? 5.659 8.496 11.301 1 98.5 92 ILE A C 1
ATOM 752 O O . ILE A 1 92 ? 5.237 9.412 10.592 1 98.5 92 ILE A O 1
ATOM 756 N N . GLY A 1 93 ? 4.907 7.697 11.936 1 98 93 GLY A N 1
ATOM 757 C CA . GLY A 1 93 ? 3.483 7.958 12.07 1 98 93 GLY A CA 1
ATOM 758 C C . GLY A 1 93 ? 3.139 8.782 13.296 1 98 93 GLY A C 1
ATOM 759 O O . GLY A 1 93 ? 3.644 8.519 14.389 1 98 93 GLY A O 1
ATOM 760 N N . ILE A 1 94 ? 2.287 9.735 13.11 1 98.04 94 ILE A N 1
ATOM 761 C CA . ILE A 1 94 ? 1.848 10.609 14.192 1 98.04 94 ILE A CA 1
ATOM 762 C C . ILE A 1 94 ? 0.356 10.407 14.446 1 98.04 94 ILE A C 1
ATOM 764 O O . ILE A 1 94 ? -0.48 11.087 13.845 1 98.04 94 ILE A O 1
ATOM 768 N N . PRO A 1 95 ? 0.011 9.484 15.312 1 95.55 95 PRO A N 1
ATOM 769 C CA . PRO A 1 95 ? -1.403 9.259 15.623 1 95.55 95 PRO A CA 1
ATOM 770 C C . PRO A 1 95 ? -1.97 10.305 16.58 1 95.55 95 PRO A C 1
ATOM 772 O O . PRO A 1 95 ? -1.214 10.969 17.294 1 95.55 95 PRO A O 1
ATOM 775 N N . HIS A 1 96 ? -3.215 10.532 16.462 1 92.46 96 HIS A N 1
ATOM 776 C CA . HIS A 1 96 ? -3.918 11.359 17.436 1 92.46 96 HIS A CA 1
ATOM 777 C C . HIS A 1 96 ? -4.494 10.512 18.566 1 92.46 96 HIS A C 1
ATOM 779 O O . HIS A 1 96 ? -4.942 9.387 18.337 1 92.46 96 HIS A O 1
ATOM 785 N N . ILE A 1 97 ? -4.356 11.12 19.723 1 87.72 97 ILE A N 1
ATOM 786 C CA . ILE A 1 97 ? -5.05 10.493 20.843 1 87.72 97 ILE A CA 1
ATOM 787 C C . ILE A 1 97 ? -6.554 10.713 20.706 1 87.72 97 ILE A C 1
ATOM 789 O O . ILE A 1 97 ? -7.006 11.837 20.477 1 87.72 97 ILE A O 1
ATOM 793 N N . ASP A 1 98 ? -7.398 9.694 20.742 1 84.64 98 ASP A N 1
ATOM 794 C CA . ASP A 1 98 ? -8.837 9.862 20.567 1 84.64 98 ASP A CA 1
ATOM 795 C C . ASP A 1 98 ? -9.145 10.725 19.345 1 84.64 98 ASP A C 1
ATOM 797 O O . ASP A 1 98 ? -9.684 11.825 19.476 1 84.64 98 ASP A O 1
ATOM 801 N N . TRP A 1 99 ? -8.872 10.312 18.231 1 82.33 99 TRP A N 1
ATOM 802 C CA . TRP A 1 99 ? -8.855 11.082 16.992 1 82.33 99 TRP A CA 1
ATOM 803 C C . TRP A 1 99 ? -10.173 11.823 16.792 1 82.33 99 TRP A C 1
ATOM 805 O O . TRP A 1 99 ? -10.203 12.895 16.183 1 82.33 99 TRP A O 1
ATOM 815 N N . LYS A 1 100 ? -11.278 11.445 17.271 1 81.37 100 LYS A N 1
ATOM 816 C CA . LYS A 1 100 ? -12.574 12.098 17.116 1 81.37 100 LYS A CA 1
ATOM 817 C C . LYS A 1 100 ? -12.575 13.481 17.761 1 81.37 100 LYS A C 1
ATOM 819 O O . LYS A 1 100 ? -13.204 14.41 17.251 1 81.37 100 LYS A O 1
ATOM 824 N N . PHE A 1 101 ? -11.684 13.613 18.771 1 83.3 101 PHE A N 1
ATOM 825 C CA . PHE A 1 101 ? -11.699 14.874 19.502 1 83.3 101 PHE A CA 1
ATOM 826 C C . PHE A 1 101 ? -10.401 15.642 19.285 1 83.3 101 PHE A C 1
ATOM 828 O O . PHE A 1 101 ? -10.422 16.842 19.003 1 83.3 101 PHE A O 1
ATOM 835 N N . LYS A 1 102 ? -9.357 14.935 19.261 1 92.68 102 LYS A N 1
ATOM 836 C CA . LYS A 1 102 ? -8.056 15.589 19.367 1 92.68 102 LYS A CA 1
ATOM 837 C C . LYS A 1 102 ? -7.531 15.995 17.993 1 92.68 102 LYS A C 1
ATOM 839 O O . LYS A 1 102 ? -6.718 16.915 17.881 1 92.68 102 LYS A O 1
ATOM 844 N N . ARG A 1 103 ? -7.964 15.363 16.924 1 95.48 103 ARG A N 1
ATOM 845 C CA . ARG A 1 103 ? -7.447 15.674 15.595 1 95.48 103 ARG A CA 1
ATOM 846 C C . ARG A 1 103 ? -7.721 17.129 15.227 1 95.48 103 ARG A C 1
ATOM 848 O O . ARG A 1 103 ? -6.824 17.837 14.766 1 95.48 103 ARG A O 1
ATOM 855 N N . GLY A 1 104 ? -9.06 17.558 15.473 1 95.69 104 GLY A N 1
ATOM 856 C CA . GLY A 1 104 ? -9.412 18.94 15.186 1 95.69 104 GLY A CA 1
ATOM 857 C C . GLY A 1 104 ? -8.626 19.94 16.012 1 95.69 104 GLY A C 1
ATOM 858 O O . GLY A 1 104 ? -8.194 20.974 15.499 1 95.69 104 GLY A O 1
ATOM 859 N N . ILE A 1 105 ? -8.373 19.639 17.244 1 96.26 105 ILE A N 1
ATOM 860 C CA . ILE A 1 105 ? -7.611 20.508 18.134 1 96.26 105 ILE A CA 1
ATOM 861 C C . ILE A 1 105 ? -6.16 20.583 17.664 1 96.26 105 ILE A C 1
ATOM 863 O O . ILE A 1 105 ? -5.604 21.674 17.517 1 96.26 105 ILE A O 1
ATOM 867 N N . ASP A 1 106 ? -5.577 19.467 17.365 1 97.67 106 ASP A N 1
ATOM 868 C CA . ASP A 1 106 ? -4.16 19.367 17.029 1 97.67 106 ASP A CA 1
ATOM 869 C C . ASP A 1 106 ? -3.858 20.069 15.707 1 97.67 106 ASP A C 1
ATOM 871 O O . ASP A 1 106 ? -2.765 20.607 15.52 1 97.67 106 ASP A O 1
ATOM 875 N N . LEU A 1 107 ? -4.87 20.118 14.773 1 98.02 107 LEU A N 1
ATOM 876 C CA . LEU A 1 107 ? -4.461 20.427 13.407 1 98.02 107 LEU A CA 1
ATOM 877 C C . LEU A 1 107 ? -5.044 21.761 12.953 1 98.02 107 LEU A C 1
ATOM 879 O O . LEU A 1 107 ? -4.714 22.252 11.871 1 98.02 107 LEU A O 1
ATOM 883 N N . THR A 1 108 ? -5.859 22.375 13.829 1 97.49 108 THR A N 1
ATOM 884 C CA . THR A 1 108 ? -6.425 23.65 13.404 1 97.49 108 THR A CA 1
ATOM 885 C C . THR A 1 108 ? -5.949 24.782 14.311 1 97.49 108 THR A C 1
ATOM 887 O O . THR A 1 108 ? -5.807 24.596 15.521 1 97.49 108 THR A O 1
ATOM 890 N N . PHE A 1 109 ? -5.709 25.954 13.753 1 97.44 109 PHE A N 1
ATOM 891 C CA . PHE A 1 109 ? -5.081 27.051 14.479 1 97.44 109 PHE A CA 1
ATOM 892 C C . PHE A 1 109 ? -6.132 27.995 15.051 1 97.44 109 PHE A C 1
ATOM 894 O O . PHE A 1 109 ? -5.833 28.809 15.927 1 97.44 109 PHE A O 1
ATOM 901 N N . SER A 1 110 ? -7.348 27.926 14.522 1 95.78 110 SER A N 1
ATOM 902 C CA . SER A 1 110 ? -8.428 28.793 14.98 1 95.78 110 SER A CA 1
ATOM 903 C C . SER A 1 110 ? -9.748 28.033 15.066 1 95.78 110 SER A C 1
ATOM 905 O O . SER A 1 110 ? -9.788 26.821 14.841 1 95.78 110 SER A O 1
ATOM 907 N N . GLN A 1 111 ? -10.705 28.762 15.494 1 93.12 111 GLN A N 1
ATOM 908 C CA . GLN A 1 111 ? -12.085 28.298 15.39 1 93.12 111 GLN A CA 1
ATOM 909 C C . GLN A 1 111 ? -12.771 28.885 14.16 1 93.12 111 GLN A C 1
ATOM 911 O O . GLN A 1 111 ? -12.39 29.955 13.681 1 93.12 111 GLN A O 1
ATOM 916 N N . THR A 1 112 ? -13.625 28.09 13.587 1 91.02 112 THR A N 1
ATOM 917 C CA . THR A 1 112 ? -14.249 28.572 12.36 1 91.02 112 THR A CA 1
ATOM 918 C C . THR A 1 112 ? -15.766 28.424 12.429 1 91.02 112 THR A C 1
ATOM 920 O O . THR A 1 112 ? -16.286 27.699 13.28 1 91.02 112 THR A O 1
ATOM 923 N N . ARG A 1 113 ? -16.428 29.224 11.592 1 90.53 113 ARG A N 1
ATOM 924 C CA . ARG A 1 113 ? -17.865 29.061 11.394 1 90.53 113 ARG A CA 1
ATOM 925 C C . ARG A 1 113 ? -18.177 28.648 9.96 1 90.53 113 ARG A C 1
ATOM 927 O O . ARG A 1 113 ? -19.344 28.573 9.57 1 90.53 113 ARG A O 1
ATOM 934 N N . ILE A 1 114 ? -17.186 28.446 9.186 1 91.5 114 ILE A N 1
ATOM 935 C CA . ILE A 1 114 ? -17.355 28.11 7.776 1 91.5 114 ILE A CA 1
ATOM 936 C C . ILE A 1 114 ? -17.062 26.627 7.561 1 91.5 114 ILE A C 1
ATOM 938 O O . ILE A 1 114 ? -16.081 26.098 8.089 1 91.5 114 ILE A O 1
ATOM 942 N N . GLU A 1 115 ? -17.948 25.997 6.791 1 90.26 115 GLU A N 1
ATOM 943 C CA . GLU A 1 115 ? -17.787 24.584 6.464 1 90.26 115 GLU A CA 1
ATOM 944 C C . GLU A 1 115 ? -17.188 24.404 5.073 1 90.26 115 GLU A C 1
ATOM 946 O O . GLU A 1 115 ? -16.935 25.384 4.369 1 90.26 115 GLU A O 1
ATOM 951 N N . TYR A 1 116 ? -16.923 23.139 4.709 1 89.66 116 TYR A N 1
ATOM 952 C CA . TYR A 1 116 ? -16.186 22.784 3.501 1 89.66 116 TYR A CA 1
ATOM 953 C C . TYR A 1 116 ? -16.953 23.204 2.252 1 89.66 116 TYR A C 1
ATOM 955 O O . TYR A 1 116 ? -16.366 23.357 1.178 1 89.66 116 TYR A O 1
ATOM 963 N N . ASP A 1 117 ? -18.252 23.391 2.343 1 90.14 117 ASP A N 1
ATOM 964 C CA . ASP A 1 117 ? -19.062 23.784 1.195 1 90.14 117 ASP A CA 1
ATOM 965 C C . ASP A 1 117 ? -19.356 25.282 1.216 1 90.14 117 ASP A C 1
ATOM 967 O O . ASP A 1 117 ? -20.106 25.785 0.377 1 90.14 117 ASP A O 1
ATOM 971 N N . GLY A 1 118 ? -18.794 25.947 2.256 1 90.59 118 GLY A N 1
ATOM 972 C CA . GLY A 1 118 ? -18.956 27.389 2.35 1 90.59 118 GLY A CA 1
ATOM 973 C C . GLY A 1 118 ? -20.109 27.803 3.245 1 90.59 118 GLY A C 1
ATOM 974 O O . GLY A 1 118 ? -20.314 28.993 3.492 1 90.59 118 GLY A O 1
ATOM 975 N N . GLU A 1 119 ? -20.824 26.877 3.765 1 90.97 119 GLU A N 1
ATOM 976 C CA . GLU A 1 119 ? -21.95 27.188 4.64 1 90.97 119 GLU A CA 1
ATOM 977 C C . GLU A 1 119 ? -21.472 27.733 5.983 1 90.97 119 GLU A C 1
ATOM 979 O O . GLU A 1 119 ? -20.466 27.269 6.524 1 90.97 119 GLU A O 1
ATOM 984 N N . ILE A 1 120 ? -22.198 28.661 6.478 1 91.84 120 ILE A N 1
ATOM 985 C CA . ILE A 1 120 ? -21.906 29.211 7.797 1 91.84 120 ILE A CA 1
ATOM 986 C C . ILE A 1 120 ? -22.646 28.41 8.866 1 91.84 120 ILE A C 1
ATOM 988 O O . ILE A 1 120 ? -23.866 28.245 8.793 1 91.84 120 ILE A O 1
ATOM 992 N N . VAL A 1 121 ? -21.858 27.936 9.772 1 88.59 121 VAL A N 1
ATOM 993 C CA . VAL A 1 121 ? -22.452 27.121 10.826 1 88.59 121 VAL A CA 1
ATOM 994 C C . VAL A 1 121 ? -22.396 27.872 12.154 1 88.59 121 VAL A C 1
ATOM 996 O O . VAL A 1 121 ? -21.766 28.928 12.252 1 88.59 121 VAL A O 1
ATOM 999 N N . ASP A 1 122 ? -23.054 27.265 13.134 1 84.6 122 ASP A N 1
ATOM 1000 C CA . ASP A 1 122 ? -23.048 27.88 14.458 1 84.6 122 ASP A CA 1
ATOM 1001 C C . ASP A 1 122 ? -21.699 27.687 15.147 1 84.6 122 ASP A C 1
ATOM 1003 O O . ASP A 1 122 ? -20.968 26.743 14.839 1 84.6 122 ASP A O 1
ATOM 1007 N N . SER A 1 123 ? -21.348 28.667 16.031 1 75.18 123 SER A N 1
ATOM 1008 C CA . SER A 1 123 ? -20.044 28.689 16.685 1 75.18 123 SER A CA 1
ATOM 1009 C C . SER A 1 123 ? -19.844 27.457 17.56 1 75.18 123 SER A C 1
ATOM 1011 O O . SER A 1 123 ? -18.715 27.133 17.937 1 75.18 123 SER A O 1
ATOM 1013 N N . THR A 1 124 ? -20.915 26.815 17.879 1 77.52 124 THR A N 1
ATOM 1014 C CA . THR A 1 124 ? -20.814 25.648 18.747 1 77.52 124 THR A CA 1
ATOM 1015 C C . THR A 1 124 ? -20.24 24.456 17.986 1 77.52 124 THR A C 1
ATOM 1017 O O . THR A 1 124 ? -19.801 23.478 18.594 1 77.52 124 THR A O 1
ATOM 1020 N N . TRP A 1 125 ? -20.146 24.642 16.726 1 80.4 125 TRP A N 1
ATOM 1021 C CA . TRP A 1 125 ? -19.691 23.536 15.889 1 80.4 125 TRP A CA 1
ATOM 1022 C C . TRP A 1 125 ? -18.179 23.364 15.989 1 80.4 125 TRP A C 1
ATOM 1024 O O . TRP A 1 125 ? -17.679 22.239 16.059 1 80.4 125 TRP A O 1
ATOM 1034 N N . TYR A 1 126 ? -17.488 24.516 16.025 1 86.77 126 TYR A N 1
ATOM 1035 C CA . TYR A 1 126 ? -16.047 24.561 16.245 1 86.77 126 TYR A CA 1
ATOM 1036 C C . TYR A 1 126 ? -15.706 25.43 17.45 1 86.77 126 TYR A C 1
ATOM 1038 O O . TYR A 1 126 ? -15.948 26.639 17.439 1 86.77 126 TYR A O 1
ATOM 1046 N N . ASN A 1 127 ? -15.206 24.807 18.475 1 88.57 127 ASN A N 1
ATOM 1047 C CA . ASN A 1 127 ? -14.872 25.493 19.718 1 88.57 127 ASN A CA 1
ATOM 1048 C C . ASN A 1 127 ? -13.56 24.981 20.305 1 88.57 127 ASN A C 1
ATOM 1050 O O . ASN A 1 127 ? -12.847 24.209 19.663 1 88.57 127 ASN A O 1
ATOM 1054 N N . SER A 1 128 ? -13.3 25.466 21.489 1 86.01 128 SER A N 1
ATOM 1055 C CA . SER A 1 128 ? -11.998 25.198 22.091 1 86.01 128 SER A CA 1
ATOM 1056 C C . SER A 1 128 ? -11.839 23.72 22.432 1 86.01 128 SER A C 1
ATOM 1058 O O . SER A 1 128 ? -10.723 23.243 22.647 1 86.01 128 SER A O 1
ATOM 1060 N N . THR A 1 129 ? -12.963 22.988 22.416 1 88.88 129 THR A N 1
ATOM 1061 C CA . THR A 1 129 ? -12.897 21.581 22.794 1 88.88 129 THR A CA 1
ATOM 1062 C C . THR A 1 129 ? -12.66 20.702 21.569 1 88.88 129 THR A C 1
ATOM 1064 O O . THR A 1 129 ? -12.379 19.509 21.699 1 88.88 129 THR A O 1
ATOM 1067 N N . ASN A 1 130 ? -12.68 21.323 20.407 1 91.6 130 ASN A N 1
ATOM 1068 C CA . ASN A 1 130 ? -12.517 20.457 19.244 1 91.6 130 ASN A CA 1
ATOM 1069 C C . ASN A 1 130 ? -11.687 21.13 18.155 1 91.6 130 ASN A C 1
ATOM 1071 O O . ASN A 1 130 ? -11.513 20.575 17.069 1 91.6 130 ASN A O 1
ATOM 1075 N N . SER A 1 131 ? -11.14 22.365 18.424 1 94.29 131 SER A N 1
ATOM 1076 C CA . SER A 1 131 ? -10.353 23.056 17.408 1 94.29 131 SER A CA 1
ATOM 1077 C C . SER A 1 131 ? -9.427 24.092 18.037 1 94.29 131 SER A C 1
ATOM 1079 O O . SER A 1 131 ? -9.545 24.398 19.225 1 94.29 131 SER A O 1
ATOM 1081 N N . GLY A 1 132 ? -8.373 24.521 17.302 1 95.75 132 GLY A N 1
ATOM 1082 C CA . GLY A 1 132 ? -7.631 25.731 17.62 1 95.75 132 GLY A CA 1
ATOM 1083 C C . GLY A 1 132 ? -6.382 25.466 18.44 1 95.75 132 GLY A C 1
ATOM 1084 O O . GLY A 1 132 ? -5.74 26.402 18.922 1 95.75 132 GLY A O 1
ATOM 1085 N N . GLY A 1 133 ? -5.956 24.272 18.65 1 96.12 133 GLY A N 1
ATOM 1086 C CA . GLY A 1 133 ? -4.8 23.952 19.472 1 96.12 133 GLY A CA 1
ATOM 1087 C C . GLY A 1 133 ? -3.546 23.688 18.66 1 96.12 133 GLY A C 1
ATOM 1088 O O . GLY A 1 133 ? -2.54 23.219 19.197 1 96.12 133 GLY A O 1
ATOM 1089 N N . ALA A 1 134 ? -3.493 24.081 17.419 1 97.95 134 ALA A N 1
ATOM 1090 C CA . ALA A 1 134 ? -2.45 23.646 16.494 1 97.95 134 ALA A CA 1
ATOM 1091 C C . ALA A 1 134 ? -1.106 24.276 16.849 1 97.95 134 ALA A C 1
ATOM 1093 O O . ALA A 1 134 ? -0.051 23.719 16.538 1 97.95 134 ALA A O 1
ATOM 1094 N N . LEU A 1 135 ? -1.103 25.436 17.468 1 98.25 135 LEU A N 1
ATOM 1095 C CA . LEU A 1 135 ? 0.171 26.029 17.86 1 98.25 135 LEU A CA 1
ATOM 1096 C C . LEU A 1 135 ? 0.902 25.136 18.856 1 98.25 135 LEU A C 1
ATOM 1098 O O . LEU A 1 135 ? 2.117 24.952 18.756 1 98.25 135 LEU A O 1
ATOM 1102 N N . LYS A 1 136 ? 0.176 24.604 19.805 1 98.14 136 LYS A N 1
ATOM 1103 C CA . LYS A 1 136 ? 0.773 23.675 20.761 1 98.14 136 LYS A CA 1
ATOM 1104 C C . LYS A 1 136 ? 1.271 22.413 20.063 1 98.14 136 LYS A C 1
ATOM 1106 O O . LYS A 1 136 ? 2.352 21.91 20.375 1 98.14 136 LYS A O 1
ATOM 1111 N N . PHE A 1 137 ? 0.493 21.919 19.176 1 98.39 137 PHE A N 1
ATOM 1112 C CA . PHE A 1 137 ? 0.875 20.725 18.431 1 98.39 137 PHE A CA 1
ATOM 1113 C C . PHE A 1 137 ? 2.12 20.985 17.592 1 98.39 137 PHE A C 1
ATOM 1115 O O . PHE A 1 137 ? 3.023 20.147 17.534 1 98.39 137 PHE A O 1
ATOM 1122 N N . TYR A 1 138 ? 2.143 22.134 16.964 1 98.63 138 TYR A N 1
ATOM 1123 C CA . TYR A 1 138 ? 3.31 22.554 16.198 1 98.63 138 TYR A CA 1
ATOM 1124 C C . TYR A 1 138 ? 4.56 22.568 17.07 1 98.63 138 TYR A C 1
ATOM 1126 O O . TYR A 1 138 ? 5.61 22.06 16.67 1 98.63 138 TYR A O 1
ATOM 1134 N N . LYS A 1 139 ? 4.464 23.1 18.204 1 98.74 139 LYS A N 1
ATOM 1135 C CA . LYS A 1 139 ? 5.603 23.161 19.116 1 98.74 139 LYS A CA 1
ATOM 1136 C C . LYS A 1 139 ? 6.037 21.763 19.547 1 98.74 139 LYS A C 1
ATOM 1138 O O . LYS A 1 139 ? 7.234 21.476 19.629 1 98.74 139 LYS A O 1
ATOM 1143 N N . TYR A 1 140 ? 5.076 20.938 19.825 1 98.56 140 TYR A N 1
ATOM 1144 C CA . TYR A 1 140 ? 5.363 19.539 20.122 1 98.56 140 TYR A CA 1
ATOM 1145 C C . TYR A 1 140 ? 6.109 18.879 18.968 1 98.56 140 TYR A C 1
ATOM 1147 O O . TYR A 1 140 ? 7.126 18.214 19.179 1 98.56 140 TYR A O 1
ATOM 1155 N N . LEU A 1 141 ? 5.617 19.061 17.766 1 98.55 141 LEU A N 1
ATOM 1156 C CA . LEU A 1 141 ? 6.19 18.45 16.571 1 98.55 141 LEU A CA 1
ATOM 1157 C C . LEU A 1 141 ? 7.638 18.886 16.378 1 98.55 141 LEU A C 1
ATOM 1159 O O . LEU A 1 141 ? 8.532 18.046 16.252 1 98.55 141 LEU A O 1
ATOM 1163 N N . VAL A 1 142 ? 7.923 20.152 16.482 1 98.18 142 VAL A N 1
ATOM 1164 C CA . VAL A 1 142 ? 9.197 20.734 16.073 1 98.18 142 VAL A CA 1
ATOM 1165 C C . VAL A 1 142 ? 10.207 20.622 17.213 1 98.18 142 VAL A C 1
ATOM 1167 O O . VAL A 1 142 ? 11.394 20.382 16.979 1 98.18 142 VAL A O 1
ATOM 1170 N N . ASN A 1 143 ? 9.678 20.653 18.43 1 98.36 143 ASN A N 1
ATOM 1171 C CA . ASN A 1 143 ? 10.621 20.786 19.534 1 98.36 143 ASN A CA 1
ATOM 1172 C C . ASN A 1 143 ? 10.772 19.477 20.304 1 98.36 143 ASN A C 1
ATOM 1174 O O . ASN A 1 143 ? 11.71 19.317 21.087 1 98.36 143 ASN A O 1
ATOM 1178 N N . GLU A 1 144 ? 9.858 18.572 20.115 1 98.74 144 GLU A N 1
ATOM 1179 C CA . GLU A 1 144 ? 9.936 17.348 20.908 1 98.74 144 GLU A CA 1
ATOM 1180 C C . GLU A 1 144 ? 9.972 16.113 20.013 1 98.74 144 GLU A C 1
ATOM 1182 O O . GLU A 1 144 ? 10.898 15.304 20.099 1 98.74 144 GLU A O 1
ATOM 1187 N N . LEU A 1 145 ? 9.04 15.995 19.08 1 98.67 145 LEU A N 1
ATOM 1188 C CA . LEU A 1 145 ? 8.931 14.786 18.272 1 98.67 145 LEU A CA 1
ATOM 1189 C C . LEU A 1 145 ? 10.136 14.638 17.349 1 98.67 145 LEU A C 1
ATOM 1191 O O . LEU A 1 145 ? 10.818 13.611 17.372 1 98.67 145 LEU A O 1
ATOM 1195 N N . ILE A 1 146 ? 10.421 15.63 16.559 1 98.62 146 ILE A N 1
ATOM 1196 C CA . ILE A 1 146 ? 11.465 15.533 15.545 1 98.62 146 ILE A CA 1
ATOM 1197 C C . ILE A 1 146 ? 12.821 15.331 16.218 1 98.62 146 ILE A C 1
ATOM 1199 O O . ILE A 1 146 ? 13.584 14.441 15.836 1 98.62 146 ILE A O 1
ATOM 1203 N N . PRO A 1 147 ? 13.127 16.085 17.3 1 98.32 147 PRO A N 1
ATOM 1204 C CA . PRO A 1 147 ? 14.38 15.803 18.004 1 98.32 147 PRO A CA 1
ATOM 1205 C C . PRO A 1 147 ? 14.436 14.384 18.566 1 98.32 147 PRO A C 1
ATOM 1207 O O . PRO A 1 147 ? 15.494 13.75 18.547 1 98.32 147 PRO A O 1
ATOM 1210 N N . ASN A 1 148 ? 13.312 13.888 19.106 1 98.41 148 ASN A N 1
ATOM 1211 C CA . ASN A 1 148 ? 13.283 12.522 19.618 1 98.41 148 ASN A CA 1
ATOM 1212 C C . ASN A 1 148 ? 13.556 11.504 18.514 1 98.41 148 ASN A C 1
ATOM 1214 O O . ASN A 1 148 ? 14.315 10.555 18.713 1 98.41 148 ASN A O 1
ATOM 1218 N N . VAL A 1 149 ? 12.984 11.7 17.354 1 98.4 149 VAL A N 1
ATOM 1219 C CA . VAL A 1 149 ? 13.213 10.832 16.204 1 98.4 149 VAL A CA 1
ATOM 1220 C C . VAL A 1 149 ? 14.691 10.862 15.82 1 98.4 149 VAL A C 1
ATOM 1222 O O . VAL A 1 149 ? 15.311 9.813 15.631 1 98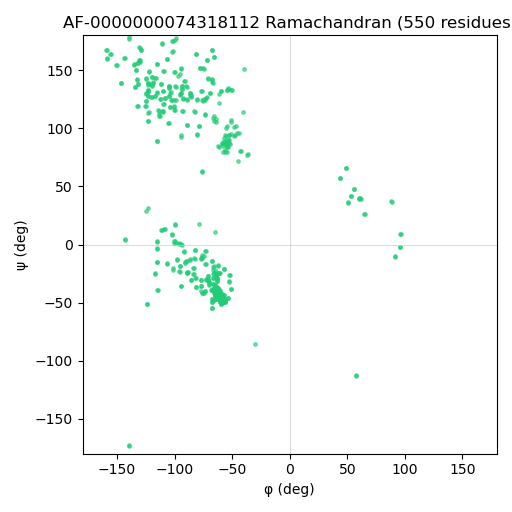.4 149 VAL A O 1
ATOM 1225 N N . ASN A 1 150 ? 15.261 12.049 15.758 1 97.27 150 ASN A N 1
ATOM 1226 C CA . ASN A 1 150 ? 16.65 12.221 15.345 1 97.27 150 ASN A CA 1
ATOM 1227 C C . ASN A 1 150 ? 17.615 11.601 16.351 1 97.27 150 ASN A C 1
ATOM 1229 O O . ASN A 1 150 ? 18.746 11.257 16.002 1 97.27 150 ASN A O 1
ATOM 1233 N N . SER A 1 151 ? 17.163 11.496 17.559 1 96.99 151 SER A N 1
ATOM 1234 C CA . SER A 1 151 ? 18.002 10.892 18.588 1 96.99 151 SER A CA 1
ATOM 1235 C C . SER A 1 151 ? 17.9 9.371 18.563 1 96.99 151 SER A C 1
ATOM 1237 O O . SER A 1 151 ? 18.842 8.674 18.946 1 96.99 151 SER A O 1
ATOM 1239 N N . ASN A 1 152 ? 16.821 8.855 18.088 1 96.7 152 ASN A N 1
ATOM 1240 C CA . ASN A 1 152 ? 16.57 7.419 18.14 1 96.7 152 ASN A CA 1
ATOM 1241 C C . ASN A 1 152 ? 16.977 6.731 16.84 1 96.7 152 ASN A C 1
ATOM 1243 O O . ASN A 1 152 ? 17.199 5.519 16.818 1 96.7 152 ASN A O 1
ATOM 1247 N N . TYR A 1 153 ? 17.012 7.484 15.768 1 97.09 153 TYR A N 1
ATOM 1248 C CA . TYR A 1 153 ? 17.301 6.906 14.46 1 97.09 153 TYR A CA 1
ATOM 1249 C C . TYR A 1 153 ? 18.36 7.72 13.726 1 97.09 153 TYR A C 1
ATOM 1251 O O . TYR A 1 153 ? 18.579 8.893 14.04 1 97.09 153 TYR A O 1
ATOM 1259 N N . SER A 1 154 ? 19.082 7.094 12.766 1 97.33 154 SER A N 1
ATOM 1260 C CA . SER A 1 154 ? 20.084 7.749 11.932 1 97.33 154 SER A CA 1
ATOM 1261 C C . SER A 1 154 ? 19.434 8.512 10.783 1 97.33 154 SER A C 1
ATOM 1263 O O . SER A 1 154 ? 19.141 7.933 9.734 1 97.33 154 SER A O 1
ATOM 1265 N N . THR A 1 155 ? 19.215 9.776 10.975 1 97.22 155 THR A N 1
ATOM 1266 C CA . THR A 1 155 ? 18.479 10.591 10.015 1 97.22 155 THR A CA 1
ATOM 1267 C C . THR A 1 155 ? 19.409 11.583 9.322 1 97.22 155 THR A C 1
ATOM 1269 O O . THR A 1 155 ? 20.434 11.976 9.883 1 97.22 155 THR A O 1
ATOM 1272 N N . ASN A 1 156 ? 19.155 11.978 8.061 1 95.65 156 ASN A N 1
ATOM 1273 C CA . ASN A 1 156 ? 20.046 12.838 7.29 1 95.65 156 ASN A CA 1
ATOM 1274 C C . ASN A 1 156 ? 19.56 14.285 7.281 1 95.65 156 ASN A C 1
ATOM 1276 O O . ASN A 1 156 ? 20.091 15.118 6.544 1 95.65 156 ASN A O 1
ATOM 1280 N N . GLY A 1 157 ? 18.487 14.596 7.98 1 93.21 157 GLY A N 1
ATOM 1281 C CA . GLY A 1 157 ? 17.993 15.96 8.074 1 93.21 157 GLY A CA 1
ATOM 1282 C C . GLY A 1 157 ? 16.968 16.298 7.007 1 93.21 157 GLY A C 1
ATOM 1283 O O . GLY A 1 157 ? 16.373 17.378 7.031 1 93.21 157 GLY A O 1
ATOM 1284 N N . VAL A 1 158 ? 16.772 15.482 6.019 1 94.69 158 VAL A N 1
ATOM 1285 C CA . VAL A 1 158 ? 15.724 15.69 5.026 1 94.69 158 VAL A CA 1
ATOM 1286 C C . VAL A 1 158 ? 14.393 15.167 5.561 1 94.69 158 VAL A C 1
ATOM 1288 O O . VAL A 1 158 ? 14.225 13.96 5.751 1 94.69 158 VAL A O 1
ATOM 1291 N N . GLU A 1 159 ? 13.495 16.077 5.766 1 96.8 159 GLU A N 1
ATOM 1292 C CA . GLU A 1 159 ? 12.223 15.76 6.409 1 96.8 159 GLU A CA 1
ATOM 1293 C C . GLU A 1 159 ? 11.046 16.075 5.49 1 96.8 159 GLU A C 1
ATOM 1295 O O . GLU A 1 159 ? 10.978 17.161 4.911 1 96.8 159 GLU A O 1
ATOM 1300 N N . THR A 1 160 ? 10.21 15.129 5.29 1 98.38 160 THR A N 1
ATOM 1301 C CA . THR A 1 160 ? 8.969 15.274 4.536 1 98.38 160 THR A CA 1
ATOM 1302 C C . THR A 1 160 ? 7.76 15.192 5.464 1 98.38 160 THR A C 1
ATOM 1304 O O . THR A 1 160 ? 7.696 14.321 6.334 1 98.38 160 THR A O 1
ATOM 1307 N N . LEU A 1 161 ? 6.817 16.097 5.36 1 98.83 161 LEU A N 1
ATOM 1308 C CA . LEU A 1 161 ? 5.546 16.045 6.075 1 98.83 161 LEU A CA 1
ATOM 1309 C C . LEU A 1 161 ? 4.4 15.725 5.122 1 98.83 161 LEU A C 1
ATOM 1311 O O . LEU A 1 161 ? 4.24 16.384 4.092 1 98.83 161 LEU A O 1
ATOM 1315 N N . ILE A 1 162 ? 3.645 14.734 5.412 1 98.83 162 ILE A N 1
ATOM 1316 C CA . ILE A 1 162 ? 2.472 14.352 4.634 1 98.83 162 ILE A CA 1
ATOM 1317 C C . ILE A 1 162 ? 1.203 14.662 5.425 1 98.83 162 ILE A C 1
ATOM 1319 O O . ILE A 1 162 ? 0.993 14.116 6.511 1 98.83 162 ILE A O 1
ATOM 1323 N N . GLY A 1 163 ? 0.401 15.469 4.857 1 98.77 163 GLY A N 1
ATOM 1324 C CA . GLY A 1 163 ? -0.863 15.822 5.482 1 98.77 163 GLY A CA 1
ATOM 1325 C C . GLY A 1 163 ? -2.041 15.75 4.529 1 98.77 163 GLY A C 1
ATOM 1326 O O . GLY A 1 163 ? -1.924 16.123 3.359 1 98.77 163 GLY A O 1
ATOM 1327 N N . HIS A 1 164 ? -3.139 15.313 4.971 1 98.62 164 HIS A N 1
ATOM 1328 C CA . HIS A 1 164 ? -4.404 15.185 4.256 1 98.62 164 HIS A CA 1
ATOM 1329 C C . HIS A 1 164 ? -5.516 15.955 4.96 1 98.62 164 HIS A C 1
ATOM 1331 O O . HIS A 1 164 ? -5.609 15.933 6.19 1 98.62 164 HIS A O 1
ATOM 1337 N N . SER A 1 165 ? -6.37 16.646 4.184 1 98.17 165 SER A N 1
ATOM 1338 C CA . SER A 1 165 ? -7.501 17.353 4.775 1 98.17 165 SER A CA 1
ATOM 1339 C C . SER A 1 165 ? -7.037 18.371 5.811 1 98.17 165 SER A C 1
ATOM 1341 O O . SER A 1 165 ? -6.242 19.262 5.502 1 98.17 165 SER A O 1
ATOM 1343 N N . TYR A 1 166 ? -7.338 18.174 7.123 1 97.77 166 TYR A N 1
ATOM 1344 C CA . TYR A 1 166 ? -6.857 19.051 8.184 1 97.77 166 TYR A CA 1
ATOM 1345 C C . TYR A 1 166 ? -5.336 19.016 8.273 1 97.77 166 TYR A C 1
ATOM 1347 O O . TYR A 1 166 ? -4.703 20.026 8.588 1 97.77 166 TYR A O 1
ATOM 1355 N N . GLY A 1 167 ? -4.783 17.846 7.935 1 98.54 167 GLY A N 1
ATOM 1356 C CA . GLY A 1 167 ? -3.332 17.751 7.905 1 98.54 167 GLY A CA 1
ATOM 1357 C C . GLY A 1 167 ? -2.7 18.615 6.83 1 98.54 167 GLY A C 1
ATOM 1358 O O . GLY A 1 167 ? -1.617 19.169 7.03 1 98.54 167 GLY A O 1
ATOM 1359 N N . GLY A 1 168 ? -3.361 18.667 5.686 1 98.82 168 GLY A N 1
ATOM 1360 C CA . GLY A 1 168 ? -2.904 19.565 4.638 1 98.82 168 GLY A CA 1
ATOM 1361 C C . GLY A 1 168 ? -3.036 21.03 5.008 1 98.82 168 GLY A C 1
ATOM 1362 O O . GLY A 1 168 ? -2.168 21.84 4.677 1 98.82 168 GLY A O 1
ATOM 1363 N N . TYR A 1 169 ? -4.131 21.357 5.661 1 98.68 169 TYR A N 1
ATOM 1364 C CA . TYR A 1 169 ? -4.305 22.694 6.218 1 98.68 169 TYR A CA 1
ATOM 1365 C C . TYR A 1 169 ? -3.159 23.045 7.16 1 98.68 169 TYR A C 1
ATOM 1367 O O . TYR A 1 169 ? -2.565 24.121 7.051 1 98.68 169 TYR A O 1
ATOM 1375 N N . PHE A 1 170 ? -2.839 22.178 8.072 1 98.76 170 PHE A N 1
ATOM 1376 C CA . PHE A 1 170 ? -1.736 22.354 9.009 1 98.76 170 PHE A CA 1
ATOM 1377 C C . PHE A 1 170 ? -0.426 22.585 8.265 1 98.76 170 PHE A C 1
ATOM 1379 O O . PHE A 1 170 ? 0.309 23.527 8.569 1 98.76 170 PHE A O 1
ATOM 1386 N N . GLY A 1 171 ? -0.142 21.733 7.266 1 98.66 171 GLY A N 1
ATOM 1387 C CA . GLY A 1 171 ? 1.05 21.883 6.447 1 98.66 171 GLY A CA 1
ATOM 1388 C C . GLY A 1 171 ? 1.138 23.235 5.763 1 98.66 171 GLY A C 1
ATOM 1389 O O . GLY A 1 171 ? 2.21 23.842 5.713 1 98.66 171 GLY A O 1
ATOM 1390 N N . GLY A 1 172 ? 0.036 23.667 5.241 1 98.57 172 GLY A N 1
ATOM 1391 C CA . GLY A 1 172 ? -0.001 24.974 4.603 1 98.57 172 GLY A CA 1
ATOM 1392 C C . GLY A 1 172 ? 0.271 26.115 5.565 1 98.57 172 GLY A C 1
ATOM 1393 O O . GLY A 1 172 ? 0.987 27.06 5.229 1 98.57 172 GLY A O 1
ATOM 1394 N N . TYR A 1 173 ? -0.274 26.017 6.754 1 98.35 173 TYR A N 1
ATOM 1395 C CA . TYR A 1 173 ? -0.142 27.092 7.73 1 98.35 173 TYR A CA 1
ATOM 1396 C C . TYR A 1 173 ? 1.303 27.235 8.192 1 98.35 173 TYR A C 1
ATOM 1398 O O . TYR A 1 173 ? 1.808 28.351 8.336 1 98.35 173 TYR A O 1
ATOM 1406 N N . ILE A 1 174 ? 2.008 26.176 8.37 1 98.15 174 ILE A N 1
ATOM 1407 C CA . ILE A 1 174 ? 3.323 26.251 8.998 1 98.15 174 ILE A CA 1
ATOM 1408 C C . ILE A 1 174 ? 4.367 26.66 7.962 1 98.15 174 ILE A C 1
ATOM 1410 O O . ILE A 1 174 ? 5.539 26.851 8.294 1 98.15 174 ILE A O 1
ATOM 1414 N N . LEU A 1 175 ? 3.964 26.776 6.679 1 98.16 175 LEU A N 1
ATOM 1415 C CA . LEU A 1 175 ? 4.893 27.205 5.64 1 98.16 175 LEU A CA 1
ATOM 1416 C C . LEU A 1 175 ? 5.574 28.514 6.025 1 98.16 175 LEU A C 1
ATOM 1418 O O . LEU A 1 175 ? 6.723 28.755 5.65 1 98.16 175 LEU A O 1
ATOM 1422 N N . THR A 1 176 ? 4.858 29.372 6.773 1 97.31 176 THR A N 1
ATOM 1423 C CA . THR A 1 176 ? 5.392 30.682 7.129 1 97.31 176 THR A CA 1
ATOM 1424 C C . THR A 1 176 ? 6.034 30.647 8.513 1 97.31 176 THR A C 1
ATOM 1426 O O . THR A 1 176 ? 6.505 31.672 9.011 1 97.31 176 THR A O 1
ATOM 1429 N N . MET A 1 177 ? 6.041 29.526 9.153 1 97.19 177 MET A N 1
ATOM 1430 C CA . MET A 1 177 ? 6.639 29.358 10.474 1 97.19 177 MET A CA 1
ATOM 1431 C C . MET A 1 177 ? 8.004 28.687 10.373 1 97.19 177 MET A C 1
ATOM 1433 O O . MET A 1 177 ? 8.383 28.2 9.306 1 97.19 177 MET A O 1
ATOM 1437 N N . LYS A 1 178 ? 8.76 28.744 11.471 1 97.12 178 LYS A N 1
ATOM 1438 C CA . LYS A 1 178 ? 10.033 28.031 11.507 1 97.12 178 LYS A CA 1
ATOM 1439 C C . LYS A 1 178 ? 9.817 26.526 11.642 1 97.12 178 LYS A C 1
ATOM 1441 O O . LYS A 1 178 ? 9.279 26.058 12.648 1 97.12 178 LYS A O 1
ATOM 1446 N N . HIS A 1 179 ? 10.145 25.796 10.61 1 96.87 179 HIS A N 1
ATOM 1447 C CA . HIS A 1 179 ? 10.007 24.344 10.607 1 96.87 179 HIS A CA 1
ATOM 1448 C C . HIS A 1 179 ? 11.146 23.685 9.836 1 96.87 179 HIS A C 1
ATOM 1450 O O . HIS A 1 179 ? 11.824 24.339 9.042 1 96.87 179 HIS A O 1
ATOM 1456 N N . PRO A 1 180 ? 11.391 22.387 10.058 1 96.89 180 PRO A N 1
ATOM 1457 C CA . PRO A 1 180 ? 12.561 21.743 9.455 1 96.89 180 PRO A CA 1
ATOM 1458 C C . PRO A 1 180 ? 12.24 21.063 8.127 1 96.89 180 PRO A C 1
ATOM 1460 O O . PRO A 1 180 ? 13.139 20.534 7.467 1 96.89 180 PRO A O 1
ATOM 1463 N N . PHE A 1 181 ? 11.053 21.064 7.61 1 97.8 181 PHE A N 1
ATOM 1464 C CA . PHE A 1 181 ? 10.639 20.24 6.481 1 97.8 181 PHE A CA 1
ATOM 1465 C C . PHE A 1 181 ? 11.173 20.807 5.171 1 97.8 181 PHE A C 1
ATOM 1467 O O . PHE A 1 181 ? 11.064 22.009 4.919 1 97.8 181 PHE A O 1
ATOM 1474 N N . GLU A 1 182 ? 11.759 19.931 4.348 1 97.12 182 GLU A N 1
ATOM 1475 C CA . GLU A 1 182 ? 12.17 20.283 2.992 1 97.12 182 GLU A CA 1
ATOM 1476 C C . GLU A 1 182 ? 11.046 20.032 1.992 1 97.12 182 GLU A C 1
ATOM 1478 O O . GLU A 1 182 ? 11.048 20.593 0.894 1 97.12 182 GLU A O 1
ATOM 1483 N N . VAL A 1 183 ? 10.182 19.145 2.376 1 98.21 183 VAL A N 1
ATOM 1484 C CA . VAL A 1 183 ? 9.069 18.752 1.517 1 98.21 183 VAL A CA 1
ATOM 1485 C C . VAL A 1 183 ? 7.778 18.715 2.331 1 98.21 183 VAL A C 1
ATOM 1487 O O . VAL A 1 183 ? 7.753 18.187 3.445 1 98.21 183 VAL A O 1
ATOM 1490 N N . ILE A 1 184 ? 6.703 19.246 1.803 1 98.72 184 ILE A N 1
ATOM 1491 C CA . ILE A 1 184 ? 5.388 19.162 2.43 1 98.72 184 ILE A CA 1
ATOM 1492 C C . ILE A 1 184 ? 4.351 18.729 1.397 1 98.72 184 ILE A C 1
ATOM 1494 O O . ILE A 1 184 ? 4.206 19.364 0.35 1 98.72 184 ILE A O 1
ATOM 1498 N N . HIS A 1 185 ? 3.746 17.631 1.652 1 98.9 185 HIS A N 1
ATOM 1499 C CA . HIS A 1 185 ? 2.605 17.17 0.869 1 98.9 185 HIS A CA 1
ATOM 1500 C C . HIS A 1 185 ? 1.289 17.599 1.509 1 98.9 185 HIS A C 1
ATOM 1502 O O . HIS A 1 185 ? 1.07 17.371 2.701 1 98.9 185 HIS A O 1
ATOM 1508 N N . MET A 1 186 ? 0.458 18.169 0.735 1 98.94 186 MET A N 1
ATOM 1509 C CA . MET A 1 186 ? -0.892 18.546 1.145 1 98.94 186 MET A CA 1
ATOM 1510 C C . MET A 1 186 ? -1.936 17.899 0.241 1 98.94 186 MET A C 1
ATOM 1512 O O . MET A 1 186 ? -2.144 18.342 -0.89 1 98.94 186 MET A O 1
ATOM 1516 N N . TYR A 1 187 ? -2.606 16.9 0.763 1 98.91 187 TYR A N 1
ATOM 1517 C CA . TYR A 1 187 ? -3.584 16.164 -0.03 1 98.91 187 TYR A CA 1
ATOM 1518 C C . TYR A 1 187 ? -5.001 16.63 0.282 1 98.91 187 TYR A C 1
ATOM 1520 O O . TYR A 1 187 ? -5.491 16.444 1.399 1 98.91 187 TYR A O 1
ATOM 1528 N N . ASP A 1 188 ? -5.629 17.197 -0.729 1 98.83 188 ASP A N 1
ATOM 1529 C CA . ASP A 1 188 ? -6.964 17.776 -0.606 1 98.83 188 ASP A CA 1
ATOM 1530 C C . ASP A 1 188 ? -7.087 18.603 0.672 1 98.83 188 ASP A C 1
ATOM 1532 O O . ASP A 1 188 ? -8.005 18.392 1.468 1 98.83 188 ASP A O 1
ATOM 1536 N N . PRO A 1 189 ? -6.239 19.575 0.805 1 98.89 189 PRO A N 1
ATOM 1537 C CA . PRO A 1 189 ? -6.118 20.308 2.068 1 98.89 189 PRO A CA 1
ATOM 1538 C C . PRO A 1 189 ? -7.357 21.142 2.387 1 98.89 189 PRO A C 1
ATOM 1540 O O . PRO A 1 189 ? -7.938 21.759 1.491 1 98.89 189 PRO A O 1
ATOM 1543 N N . SER A 1 190 ? -7.71 21.183 3.608 1 98.47 190 SER A N 1
ATOM 1544 C CA . SER A 1 190 ? -8.872 21.94 4.065 1 98.47 190 SER A CA 1
ATOM 1545 C C . SER A 1 190 ? -8.573 23.435 4.114 1 98.47 190 SER A C 1
ATOM 1547 O O . SER A 1 190 ? -8.755 24.076 5.151 1 98.47 190 SER A O 1
ATOM 1549 N N . ILE A 1 191 ? -8.281 24.018 2.971 1 98.57 191 ILE A N 1
ATOM 1550 C CA . ILE A 1 191 ? -7.912 25.427 2.875 1 98.57 191 ILE A CA 1
ATOM 1551 C C . ILE A 1 191 ? -9.146 26.299 3.094 1 98.57 191 ILE A C 1
ATOM 1553 O O . ILE A 1 191 ? -9.027 27.477 3.441 1 98.57 191 ILE A O 1
ATOM 1557 N N . TRP A 1 192 ? -10.303 25.712 2.977 1 97.36 192 TRP A N 1
ATOM 1558 C CA . TRP A 1 192 ? -11.574 26.382 3.23 1 97.36 192 TRP A CA 1
ATOM 1559 C C . TRP A 1 192 ? -11.691 26.793 4.694 1 97.36 192 TRP A C 1
ATOM 1561 O O . TRP A 1 192 ? -12.46 27.695 5.033 1 97.36 192 TRP A O 1
ATOM 1571 N N . TYR A 1 193 ? -11.034 26.134 5.545 1 96.82 193 TYR A N 1
ATOM 1572 C CA . TYR A 1 193 ? -11.144 26.352 6.983 1 96.82 193 TYR A CA 1
ATOM 1573 C C . TYR A 1 193 ? -10.896 27.814 7.334 1 96.82 193 TYR A C 1
ATOM 1575 O O . TYR A 1 193 ? -9.957 28.43 6.826 1 96.82 193 TYR A O 1
ATOM 1583 N N . SER A 1 194 ? -11.76 28.427 8.175 1 94.74 194 SER A N 1
ATOM 1584 C CA . SER A 1 194 ? -11.724 29.831 8.57 1 94.74 194 SER A CA 1
ATOM 1585 C C . SER A 1 194 ? -11.622 30.745 7.354 1 94.74 194 SER A C 1
ATOM 1587 O O . SER A 1 194 ? -10.839 31.698 7.35 1 94.74 194 SER A O 1
ATOM 1589 N N . ASN A 1 195 ? -12.266 30.348 6.341 1 94.98 195 ASN A N 1
ATOM 1590 C CA . ASN A 1 195 ? -12.424 31.113 5.108 1 94.98 195 ASN A CA 1
ATOM 1591 C C . ASN A 1 195 ? -11.075 31.421 4.463 1 94.98 195 ASN A C 1
ATOM 1593 O O . ASN A 1 195 ? -10.828 32.552 4.041 1 94.98 195 ASN A O 1
ATOM 1597 N N . GLY A 1 196 ? -10.204 30.489 4.498 1 97.25 196 GLY A N 1
ATOM 1598 C CA . GLY A 1 196 ? -8.929 30.644 3.814 1 97.25 196 GLY A CA 1
ATOM 1599 C C . GLY A 1 196 ? -7.865 31.296 4.677 1 97.25 196 GLY A C 1
ATOM 1600 O O . GLY A 1 196 ? -7.063 32.093 4.185 1 97.25 196 GLY A O 1
ATOM 1601 N N . GLU A 1 197 ? -7.852 30.995 5.93 1 96.71 197 GLU A N 1
ATOM 1602 C CA . GLU A 1 197 ? -6.899 31.645 6.824 1 96.71 197 GLU A CA 1
ATOM 1603 C C . GLU A 1 197 ? -5.462 31.303 6.442 1 96.71 197 GLU A C 1
ATOM 1605 O O . GLU A 1 197 ? -4.545 32.091 6.685 1 96.71 197 GLU A O 1
ATOM 1610 N N . VAL A 1 198 ? -5.212 30.127 5.846 1 98.27 198 VAL A N 1
ATOM 1611 C CA . VAL A 1 198 ? -3.882 29.777 5.358 1 98.27 198 VAL A CA 1
ATOM 1612 C C . VAL A 1 198 ? -3.429 30.796 4.315 1 98.27 198 VAL A C 1
ATOM 1614 O O . VAL A 1 198 ? -2.286 31.257 4.345 1 98.27 198 VAL A O 1
ATOM 1617 N N . ILE A 1 199 ? -4.295 31.101 3.385 1 98.33 199 ILE A N 1
ATOM 1618 C CA . ILE A 1 199 ? -4.016 32.074 2.334 1 98.33 199 ILE A CA 1
ATOM 1619 C C . ILE A 1 199 ? -3.667 33.423 2.959 1 98.33 199 ILE A C 1
ATOM 1621 O O . ILE A 1 199 ? -2.659 34.037 2.602 1 98.33 199 ILE A O 1
ATOM 1625 N N . GLU A 1 200 ? -4.485 33.857 3.909 1 97.85 200 GLU A N 1
ATOM 1626 C CA . GLU A 1 200 ? -4.245 35.135 4.572 1 97.85 200 GLU A CA 1
ATOM 1627 C C . GLU A 1 200 ? -2.917 35.126 5.325 1 97.85 200 GLU A C 1
ATOM 1629 O O . GLU A 1 200 ? -2.196 36.125 5.334 1 97.85 200 GLU A O 1
ATOM 1634 N N . ASN A 1 201 ? -2.667 34.038 5.975 1 97.59 201 ASN A N 1
ATOM 1635 C CA . ASN A 1 201 ? -1.406 33.896 6.696 1 97.59 201 ASN A CA 1
ATOM 1636 C C . ASN A 1 201 ? -0.207 34.042 5.762 1 97.59 201 ASN A C 1
ATOM 1638 O O . ASN A 1 201 ? 0.76 34.731 6.091 1 97.59 201 ASN A O 1
ATOM 1642 N N . ILE A 1 202 ? -0.237 33.424 4.622 1 97.5 202 ILE A N 1
ATOM 1643 C CA . ILE A 1 202 ? 0.867 33.445 3.669 1 97.5 202 ILE A CA 1
ATOM 1644 C C . ILE A 1 202 ? 0.997 34.839 3.06 1 97.5 202 ILE A C 1
ATOM 1646 O O . ILE A 1 202 ? 2.108 35.315 2.814 1 97.5 202 ILE A O 1
ATOM 1650 N N . LYS A 1 203 ? -0.12 35.503 2.871 1 97.07 203 LYS A N 1
ATOM 1651 C CA . LYS A 1 203 ? -0.085 36.865 2.348 1 97.07 203 LYS A CA 1
ATOM 1652 C C . LYS A 1 203 ? 0.56 37.821 3.346 1 97.07 203 LYS A C 1
ATOM 1654 O O . LYS A 1 203 ? 1.216 38.789 2.953 1 97.07 203 LYS A O 1
ATOM 1659 N N . SER A 1 204 ? 0.353 37.55 4.549 1 96.59 204 SER A N 1
ATOM 1660 C CA . SER A 1 204 ? 0.779 38.475 5.593 1 96.59 204 SER A CA 1
ATOM 1661 C C . SER A 1 204 ? 2.191 38.154 6.074 1 96.59 204 SER A C 1
ATOM 1663 O O . SER A 1 204 ? 2.816 38.962 6.764 1 96.59 204 SER A O 1
ATOM 1665 N N . ASN A 1 205 ? 2.607 36.982 5.732 1 94.21 205 ASN A N 1
ATOM 1666 C CA . ASN A 1 205 ? 3.909 36.516 6.199 1 94.21 205 ASN A CA 1
ATOM 1667 C C . ASN A 1 205 ? 4.753 35.971 5.051 1 94.21 205 ASN A C 1
ATOM 1669 O O . ASN A 1 205 ? 4.22 35.603 4.003 1 94.21 205 ASN A O 1
ATOM 1673 N N . GLN A 1 206 ? 6.051 35.961 5.238 1 90.19 206 GLN A N 1
ATOM 1674 C CA . GLN A 1 206 ? 6.949 35.463 4.201 1 90.19 206 GLN A CA 1
ATOM 1675 C C . GLN A 1 206 ? 7.363 34.021 4.479 1 90.19 206 GLN A C 1
ATOM 1677 O O . GLN A 1 206 ? 7.596 33.647 5.63 1 90.19 206 GLN A O 1
ATOM 1682 N N . ILE A 1 207 ? 7.324 33.226 3.439 1 92.47 207 ILE A N 1
ATOM 1683 C CA . ILE A 1 207 ? 7.949 31.91 3.498 1 92.47 207 ILE A CA 1
ATOM 1684 C C . ILE A 1 207 ? 9.468 32.056 3.435 1 92.47 207 ILE A C 1
ATOM 1686 O O . ILE A 1 207 ? 10.003 32.643 2.492 1 92.47 207 ILE A O 1
ATOM 1690 N N . ASN A 1 208 ? 10.208 31.54 4.385 1 87.18 208 ASN A N 1
ATOM 1691 C CA . ASN A 1 208 ? 11.593 31.957 4.577 1 87.18 208 ASN A CA 1
ATOM 1692 C C . ASN A 1 208 ? 12.57 30.86 4.164 1 87.18 208 ASN A C 1
ATOM 1694 O O . ASN A 1 208 ? 13.761 30.935 4.473 1 87.18 208 ASN A O 1
ATOM 1698 N N . LYS A 1 209 ? 12.089 29.877 3.491 1 93.42 209 LYS A N 1
ATOM 1699 C CA . LYS A 1 209 ? 12.992 28.825 3.033 1 93.42 209 LYS A CA 1
ATOM 1700 C C . LYS A 1 209 ? 12.484 28.188 1.743 1 93.42 209 LYS A C 1
ATOM 1702 O O . LYS A 1 209 ? 11.283 28.203 1.468 1 93.42 209 LYS A O 1
ATOM 1707 N N . ALA A 1 210 ? 13.468 27.654 1.014 1 95.9 210 ALA A N 1
ATOM 1708 C CA . ALA A 1 210 ? 13.113 26.865 -0.163 1 95.9 210 ALA A CA 1
ATOM 1709 C C . ALA A 1 210 ? 12.442 25.554 0.237 1 95.9 210 ALA A C 1
ATOM 1711 O O . ALA A 1 210 ? 12.92 24.854 1.133 1 95.9 210 ALA A O 1
ATOM 1712 N N . ILE A 1 211 ? 11.325 25.303 -0.388 1 97.14 211 ILE A N 1
ATOM 1713 C CA . ILE A 1 211 ? 10.56 24.128 0.018 1 97.14 211 ILE A CA 1
ATOM 1714 C C . ILE A 1 211 ? 9.861 23.523 -1.197 1 97.14 211 ILE A C 1
ATOM 1716 O O . ILE A 1 211 ? 9.388 24.249 -2.075 1 97.14 211 ILE A O 1
ATOM 1720 N N . LYS A 1 212 ? 9.851 22.186 -1.3 1 98.15 212 LYS A N 1
ATOM 1721 C CA . LYS A 1 212 ? 9.017 21.473 -2.263 1 98.15 212 LYS A CA 1
ATOM 1722 C C . LYS A 1 212 ? 7.62 21.223 -1.702 1 98.15 212 LYS A C 1
ATOM 1724 O O . LYS A 1 212 ? 7.474 20.725 -0.584 1 98.15 212 LYS A O 1
ATOM 1729 N N . VAL A 1 213 ? 6.62 21.588 -2.462 1 98.7 213 VAL A N 1
ATOM 1730 C CA . VAL A 1 213 ? 5.238 21.439 -2.018 1 98.7 213 VAL A CA 1
ATOM 1731 C C . VAL A 1 213 ? 4.449 20.63 -3.045 1 98.7 213 VAL A C 1
ATOM 1733 O O . VAL A 1 213 ? 4.534 20.889 -4.247 1 98.7 213 VAL A O 1
ATOM 1736 N N . VAL A 1 214 ? 3.738 19.629 -2.642 1 98.85 214 VAL A N 1
ATOM 1737 C CA . VAL A 1 214 ? 2.816 18.856 -3.467 1 98.85 214 VAL A CA 1
ATOM 1738 C C . VAL A 1 214 ? 1.38 19.1 -3.006 1 98.85 214 VAL A C 1
ATOM 1740 O O . VAL A 1 214 ? 1.066 18.94 -1.824 1 98.85 214 VAL A O 1
ATOM 1743 N N . ILE A 1 215 ? 0.554 19.495 -3.895 1 98.94 215 ILE A N 1
ATOM 1744 C CA . ILE A 1 215 ? -0.861 19.678 -3.591 1 98.94 215 ILE A CA 1
ATOM 1745 C C . ILE A 1 215 ? -1.705 18.824 -4.534 1 98.94 215 ILE A C 1
ATOM 1747 O O . ILE A 1 215 ? -1.514 18.858 -5.752 1 98.94 215 ILE A O 1
ATOM 1751 N N . SER A 1 216 ? -2.566 18.059 -4.003 1 98.92 216 SER A N 1
ATOM 1752 C CA . SER A 1 216 ? -3.563 17.344 -4.793 1 98.92 216 SER A CA 1
ATOM 1753 C C . SER A 1 216 ? -4.978 17.694 -4.345 1 98.92 216 SER A C 1
ATOM 1755 O O . SER A 1 216 ? -5.202 18.023 -3.178 1 98.92 216 SER A O 1
ATOM 1757 N N . TYR A 1 217 ? -5.875 17.671 -5.238 1 98.82 217 TYR A N 1
ATOM 1758 C CA . TYR A 1 217 ? -7.237 18.057 -4.889 1 98.82 217 TYR A CA 1
ATOM 1759 C C . TYR A 1 217 ? -8.238 17.495 -5.892 1 98.82 217 TYR A C 1
ATOM 1761 O O . TYR A 1 217 ? -7.849 16.875 -6.885 1 98.82 217 TYR A O 1
ATOM 1769 N N . GLN A 1 218 ? -9.489 17.545 -5.554 1 98.51 218 GLN A N 1
ATOM 1770 C CA . GLN A 1 218 ? -10.616 17.017 -6.316 1 98.51 218 GLN A CA 1
ATOM 1771 C C . GLN A 1 218 ? -11.718 18.062 -6.463 1 98.51 218 GLN A C 1
ATOM 1773 O O . GLN A 1 218 ? -11.654 19.13 -5.85 1 98.51 218 GLN A O 1
ATOM 1778 N N . PRO A 1 219 ? -12.676 17.885 -7.243 1 98.12 219 PRO A N 1
ATOM 1779 C CA . PRO A 1 219 ? -13.5 18.993 -7.731 1 98.12 219 PRO A CA 1
ATOM 1780 C C . PRO A 1 219 ? -14.605 19.382 -6.751 1 98.12 219 PRO A C 1
ATOM 1782 O O . PRO A 1 219 ? -15.188 20.463 -6.87 1 98.12 219 PRO A O 1
ATOM 1785 N N . LYS A 1 220 ? -15.032 18.468 -5.759 1 95.87 220 LYS A N 1
ATOM 1786 C CA . LYS A 1 220 ? -16.225 18.729 -4.96 1 95.87 220 LYS A CA 1
ATOM 1787 C C . LYS A 1 220 ? -15.885 18.813 -3.475 1 95.87 220 LYS A C 1
ATOM 1789 O O . LYS A 1 220 ? -15.054 18.048 -2.979 1 95.87 220 LYS A O 1
ATOM 1794 N N . PRO A 1 221 ? -16.487 19.814 -2.788 1 97.04 221 PRO A N 1
ATOM 1795 C CA . PRO A 1 221 ? -17.391 20.852 -3.291 1 97.04 221 PRO A CA 1
ATOM 1796 C C . PRO A 1 221 ? -16.648 22.017 -3.94 1 97.04 221 PRO A C 1
ATOM 1798 O O . PRO A 1 221 ? -15.446 22.186 -3.722 1 97.04 221 PRO A O 1
ATOM 1801 N N . GLU A 1 222 ? -17.335 22.776 -4.666 1 97.74 222 GLU A N 1
ATOM 1802 C CA . GLU A 1 222 ? -16.738 23.873 -5.422 1 97.74 222 GLU A CA 1
ATOM 1803 C C . GLU A 1 222 ? -16.017 24.85 -4.498 1 97.74 222 GLU A C 1
ATOM 1805 O O . GLU A 1 222 ? -14.928 25.33 -4.821 1 97.74 222 GLU A O 1
ATOM 1810 N N . PHE A 1 223 ? -16.559 25.211 -3.369 1 97.97 223 PHE A N 1
ATOM 1811 C CA . PHE A 1 223 ? -15.952 26.147 -2.43 1 97.97 223 PHE A CA 1
ATOM 1812 C C . PHE A 1 223 ? -14.601 25.632 -1.948 1 97.97 223 PHE A C 1
ATOM 1814 O O . PHE A 1 223 ? -13.619 26.377 -1.926 1 97.97 223 PHE A O 1
ATOM 1821 N N . HIS A 1 224 ? -14.555 24.379 -1.562 1 98.15 224 HIS A N 1
ATOM 1822 C CA . HIS A 1 224 ? -13.322 23.722 -1.143 1 98.15 224 HIS A CA 1
ATOM 1823 C C . HIS A 1 224 ? -12.269 23.77 -2.246 1 98.15 224 HIS A C 1
ATOM 1825 O O . HIS A 1 224 ? -11.14 24.206 -2.013 1 98.15 224 HIS A O 1
ATOM 1831 N N . LYS A 1 225 ? -12.672 23.39 -3.405 1 98.5 225 LYS A N 1
ATOM 1832 C CA . LYS A 1 225 ? -11.784 23.391 -4.564 1 98.5 225 LYS A CA 1
ATOM 1833 C C . LYS A 1 225 ? -11.244 24.791 -4.841 1 98.5 225 LYS A C 1
ATOM 1835 O O . LYS A 1 225 ? -10.043 24.968 -5.052 1 98.5 225 LYS A O 1
ATOM 1840 N N . SER A 1 226 ? -12.088 25.75 -4.837 1 98.57 226 SER A N 1
ATOM 1841 C CA . SER A 1 226 ? -11.705 27.115 -5.183 1 98.57 226 SER A CA 1
ATOM 1842 C C . SER A 1 226 ? -10.681 27.668 -4.197 1 98.57 226 SER A C 1
ATOM 1844 O O . SER A 1 226 ? -9.777 28.412 -4.585 1 98.57 226 SER A O 1
ATOM 1846 N N . LYS A 1 227 ? -10.799 27.344 -2.972 1 98.61 227 LYS A N 1
ATOM 1847 C CA . LYS A 1 227 ? -9.843 27.8 -1.967 1 98.61 227 LYS A CA 1
ATOM 1848 C C . LYS A 1 227 ? -8.476 27.155 -2.177 1 98.61 227 LYS A C 1
ATOM 1850 O O . LYS A 1 227 ? -7.443 27.802 -1.988 1 98.61 227 LYS A O 1
ATOM 1855 N N . ILE A 1 228 ? -8.473 25.902 -2.541 1 98.88 228 ILE A N 1
ATOM 1856 C CA . ILE A 1 228 ? -7.213 25.234 -2.846 1 98.88 228 ILE A CA 1
ATOM 1857 C C . ILE A 1 228 ? -6.557 25.895 -4.056 1 98.88 228 ILE A C 1
ATOM 1859 O O . ILE A 1 228 ? -5.349 26.141 -4.058 1 98.88 228 ILE A O 1
ATOM 1863 N N . GLU A 1 229 ? -7.334 26.204 -5.03 1 98.88 229 GLU A N 1
ATOM 1864 C CA . GLU A 1 229 ? -6.806 26.833 -6.237 1 98.88 229 GLU A CA 1
ATOM 1865 C C . GLU A 1 229 ? -6.263 28.228 -5.94 1 98.88 229 GLU A C 1
ATOM 1867 O O . GLU A 1 229 ? -5.258 28.645 -6.52 1 98.88 229 GLU A O 1
ATOM 1872 N N . GLU A 1 230 ? -6.935 28.949 -5.069 1 98.78 230 GLU A N 1
ATOM 1873 C CA . GLU A 1 230 ? -6.41 30.238 -4.629 1 98.78 230 GLU A CA 1
ATOM 1874 C C . GLU A 1 230 ? -5.04 30.082 -3.975 1 98.78 230 GLU A C 1
ATOM 1876 O O . GLU A 1 230 ? -4.127 30.867 -4.238 1 98.78 230 GLU A O 1
ATOM 1881 N N . LEU A 1 231 ? -4.927 29.098 -3.148 1 98.83 231 LEU A N 1
ATOM 1882 C CA . LEU A 1 231 ? -3.639 28.815 -2.524 1 98.83 231 LEU A CA 1
ATOM 1883 C C . LEU A 1 231 ? -2.584 28.494 -3.577 1 98.83 231 LEU A C 1
ATOM 1885 O O . LEU A 1 231 ? -1.462 29.001 -3.513 1 98.83 231 LEU A O 1
ATOM 1889 N N . ILE A 1 232 ? -2.907 27.602 -4.502 1 98.89 232 ILE A N 1
ATOM 1890 C CA . ILE A 1 232 ? -1.99 27.189 -5.558 1 98.89 232 ILE A CA 1
ATOM 1891 C C . ILE A 1 232 ? -1.479 28.417 -6.308 1 98.89 232 ILE A C 1
ATOM 1893 O O . ILE A 1 232 ? -0.275 28.554 -6.54 1 98.89 232 ILE A O 1
ATOM 1897 N N . GLU A 1 233 ? -2.371 29.322 -6.659 1 98.61 233 GLU A N 1
ATOM 1898 C CA . GLU A 1 233 ? -1.991 30.529 -7.385 1 98.61 233 GLU A CA 1
ATOM 1899 C C . GLU A 1 233 ? -1.047 31.397 -6.558 1 98.61 233 GLU A C 1
ATOM 1901 O O . GLU A 1 233 ? -0.113 31.995 -7.096 1 98.61 233 GLU A O 1
ATOM 1906 N N . LEU A 1 234 ? -1.348 31.481 -5.309 1 98.21 234 LEU A N 1
ATOM 1907 C CA . LEU A 1 234 ? -0.505 32.252 -4.402 1 98.21 234 LEU A CA 1
ATOM 1908 C C . LEU A 1 234 ? 0.891 31.646 -4.309 1 98.21 234 LEU A C 1
ATOM 1910 O O . LEU A 1 234 ? 1.89 32.362 -4.395 1 98.21 234 LEU A O 1
ATOM 1914 N N . LEU A 1 235 ? 1.022 30.326 -4.188 1 98.48 235 LEU A N 1
ATOM 1915 C CA . LEU A 1 235 ? 2.295 29.635 -4.015 1 98.48 235 LEU A CA 1
ATOM 1916 C C . LEU A 1 235 ? 3.113 29.671 -5.301 1 98.48 235 LEU A C 1
ATOM 1918 O O . LEU A 1 235 ? 4.344 29.714 -5.258 1 98.48 235 LEU A O 1
ATOM 1922 N N . LYS A 1 236 ? 2.454 29.702 -6.411 1 97.63 236 LYS A N 1
ATOM 1923 C CA . LYS A 1 236 ? 3.127 29.742 -7.706 1 97.63 236 LYS A CA 1
ATOM 1924 C C . LYS A 1 236 ? 3.956 31.015 -7.856 1 97.63 236 LYS A C 1
ATOM 1926 O O . LYS A 1 236 ? 4.944 31.035 -8.592 1 97.63 236 LYS A O 1
ATOM 1931 N N . LYS A 1 237 ? 3.592 31.984 -7.152 1 95.92 237 LYS A N 1
ATOM 1932 C CA . LYS A 1 237 ? 4.227 33.291 -7.296 1 95.92 237 LYS A CA 1
ATOM 1933 C C . LYS A 1 237 ? 5.47 33.398 -6.416 1 95.92 237 LYS A C 1
ATOM 1935 O O . LYS A 1 237 ? 6.247 34.347 -6.544 1 95.92 237 LYS A O 1
ATOM 1940 N N . ASP A 1 238 ? 5.616 32.509 -5.555 1 95.89 238 ASP A N 1
ATOM 1941 C CA . ASP A 1 238 ? 6.75 32.542 -4.636 1 95.89 238 ASP A CA 1
ATOM 1942 C C . ASP A 1 238 ? 7.915 31.713 -5.171 1 95.89 238 ASP A C 1
ATOM 1944 O O . ASP A 1 238 ? 7.821 30.488 -5.265 1 95.89 238 ASP A O 1
ATOM 1948 N N . PRO A 1 239 ? 8.996 32.252 -5.489 1 94.47 239 PRO A N 1
ATOM 1949 C CA . PRO A 1 239 ? 10.121 31.538 -6.099 1 94.47 239 PRO A CA 1
ATOM 1950 C C . PRO A 1 239 ? 10.747 30.511 -5.158 1 94.47 239 PRO A C 1
ATOM 1952 O O . PRO A 1 239 ? 11.49 29.633 -5.604 1 94.47 239 PRO A O 1
ATOM 1955 N N . SER A 1 240 ? 10.506 30.636 -3.894 1 95.34 240 SER A N 1
ATOM 1956 C CA . SER A 1 240 ? 11.057 29.685 -2.934 1 95.34 240 SER A CA 1
ATOM 1957 C C . SER A 1 240 ? 10.295 28.365 -2.964 1 95.34 240 SER A C 1
ATOM 1959 O O . SER A 1 240 ? 10.758 27.362 -2.416 1 95.34 240 SER A O 1
ATOM 1961 N N . ILE A 1 241 ? 9.211 28.359 -3.626 1 97.85 241 ILE A N 1
ATOM 1962 C CA . ILE A 1 241 ? 8.341 27.188 -3.612 1 97.85 241 ILE A CA 1
ATOM 1963 C C . ILE A 1 241 ? 8.484 26.424 -4.926 1 97.85 241 ILE A C 1
ATOM 1965 O O . ILE A 1 241 ? 8.268 26.983 -6.004 1 97.85 241 ILE A O 1
ATOM 1969 N N . ASN A 1 242 ? 8.924 25.225 -4.873 1 97.91 242 ASN A N 1
ATOM 1970 C CA . ASN A 1 242 ? 8.794 24.271 -5.969 1 97.91 242 ASN A CA 1
ATOM 1971 C C . ASN A 1 242 ? 7.491 23.482 -5.874 1 97.91 242 ASN A C 1
ATOM 1973 O O . ASN A 1 242 ? 7.39 22.536 -5.091 1 97.91 242 ASN A O 1
ATOM 1977 N N . LEU A 1 243 ? 6.524 23.851 -6.691 1 98.53 243 LEU A N 1
ATOM 1978 C CA . LEU A 1 243 ? 5.152 23.389 -6.513 1 98.53 243 LEU A CA 1
ATOM 1979 C C . LEU A 1 243 ? 4.799 22.323 -7.546 1 98.53 243 LEU A C 1
ATOM 1981 O O . LEU A 1 243 ? 5.057 22.5 -8.739 1 98.53 243 LEU A O 1
ATOM 1985 N N . THR A 1 244 ? 4.31 21.201 -7.147 1 98.57 244 THR A N 1
ATOM 1986 C CA . THR A 1 244 ? 3.684 20.17 -7.968 1 98.57 244 THR A CA 1
ATOM 1987 C C . THR A 1 244 ? 2.211 20.008 -7.603 1 98.57 244 THR A C 1
ATOM 1989 O O . THR A 1 244 ? 1.863 19.934 -6.422 1 98.57 244 THR A O 1
ATOM 1992 N N . THR A 1 245 ? 1.346 20.009 -8.585 1 98.81 245 THR A N 1
ATOM 1993 C CA . THR A 1 245 ? -0.082 19.893 -8.313 1 98.81 245 THR A CA 1
ATOM 1994 C C . THR A 1 245 ? -0.687 18.725 -9.087 1 98.81 245 THR A C 1
ATOM 1996 O O . THR A 1 245 ? -0.272 18.438 -10.211 1 98.81 245 THR A O 1
ATOM 1999 N N . PHE A 1 246 ? -1.62 18.03 -8.471 1 98.79 246 PHE A N 1
ATOM 2000 C CA . PHE A 1 246 ? -2.434 16.996 -9.1 1 98.79 246 PHE A CA 1
ATOM 2001 C C . PHE A 1 246 ? -3.918 17.288 -8.916 1 98.79 246 PHE A C 1
ATOM 2003 O O . PHE A 1 246 ? -4.398 17.403 -7.786 1 98.79 246 PHE A O 1
ATOM 2010 N N . PHE A 1 247 ? -4.585 17.447 -9.968 1 98.84 247 PHE A N 1
ATOM 2011 C CA . PHE A 1 247 ? -6.039 17.544 -9.919 1 98.84 247 PHE A CA 1
ATOM 2012 C C . PHE A 1 247 ? -6.683 16.22 -10.314 1 98.84 247 PHE A C 1
ATOM 2014 O O . PHE A 1 247 ? -6.501 15.745 -11.437 1 98.84 247 PHE A O 1
ATOM 2021 N N . TYR A 1 248 ? -7.433 15.613 -9.444 1 98.46 248 TYR A N 1
ATOM 2022 C CA . TYR A 1 248 ? -8.097 14.338 -9.694 1 98.46 248 TYR A CA 1
ATOM 2023 C C . TYR A 1 248 ? -9.591 14.537 -9.922 1 98.46 248 TYR A C 1
ATOM 2025 O O . TYR A 1 248 ? -10.372 14.567 -8.967 1 98.46 248 TYR A O 1
ATOM 2033 N N . GLU A 1 249 ? -9.961 14.441 -11.106 1 97.95 249 GLU A N 1
ATOM 2034 C CA . GLU A 1 249 ? -11.337 14.744 -11.489 1 97.95 249 GLU A CA 1
ATOM 2035 C C . GLU A 1 249 ? -12.294 13.652 -11.02 1 97.95 249 GLU A C 1
ATOM 2037 O O . GLU A 1 249 ? -13.461 13.924 -10.731 1 97.95 249 GLU A O 1
ATOM 2042 N N . LYS A 1 250 ? -11.794 12.36 -10.92 1 95.73 250 LYS A N 1
ATOM 2043 C CA . LYS A 1 250 ? -12.677 11.224 -10.675 1 95.73 250 LYS A CA 1
ATOM 2044 C C . LYS A 1 250 ? -12.436 10.628 -9.291 1 95.73 250 LYS A C 1
ATOM 2046 O O . LYS A 1 250 ? -12.851 9.501 -9.013 1 95.73 250 LYS A O 1
ATOM 2051 N N . LYS A 1 251 ? -11.715 11.34 -8.508 1 96.83 251 LYS A N 1
ATOM 2052 C CA . LYS A 1 251 ? -11.443 10.875 -7.151 1 96.83 251 LYS A CA 1
ATOM 2053 C C . LYS A 1 251 ? -12.239 11.676 -6.125 1 96.83 251 LYS A C 1
ATOM 2055 O O . LYS A 1 251 ? -12.782 12.736 -6.443 1 96.83 251 LYS A O 1
ATOM 2060 N N . THR A 1 252 ? -12.361 11.067 -5.016 1 97.07 252 THR A N 1
ATOM 2061 C CA . THR A 1 252 ? -12.996 11.718 -3.875 1 97.07 252 THR A CA 1
ATOM 2062 C C . THR A 1 252 ? -11.948 12.213 -2.883 1 97.07 252 THR A C 1
ATOM 2064 O O . THR A 1 252 ? -10.752 11.977 -3.065 1 97.07 252 THR A O 1
ATOM 2067 N N . HIS A 1 253 ? -12.455 12.919 -1.853 1 97.52 253 HIS A N 1
ATOM 2068 C CA . HIS A 1 253 ? -11.625 13.434 -0.77 1 97.52 253 HIS A CA 1
ATOM 2069 C C . HIS A 1 253 ? -10.742 12.338 -0.183 1 97.52 253 HIS A C 1
ATOM 2071 O O . HIS A 1 253 ? -9.565 12.57 0.103 1 97.52 253 HIS A O 1
ATOM 2077 N N . ASN A 1 254 ? -11.237 11.169 -0.074 1 96.82 254 ASN A N 1
ATOM 2078 C CA . ASN A 1 254 ? -10.488 10.087 0.556 1 96.82 254 ASN A CA 1
ATOM 2079 C C . ASN A 1 254 ? -9.736 9.251 -0.476 1 96.82 254 ASN A C 1
ATOM 2081 O O . ASN A 1 254 ? -8.597 8.844 -0.241 1 96.82 254 ASN A O 1
ATOM 2085 N N . SER A 1 255 ? -10.328 9.064 -1.66 1 96.56 255 SER A N 1
ATOM 2086 C CA . SER A 1 255 ? -9.794 8.102 -2.619 1 96.56 255 SER A CA 1
ATOM 2087 C C . SER A 1 255 ? -8.562 8.653 -3.327 1 96.56 255 SER A C 1
ATOM 2089 O O . SER A 1 255 ? -7.823 7.905 -3.971 1 96.56 255 SER A O 1
ATOM 2091 N N . LEU A 1 256 ? -8.298 9.936 -3.184 1 98.44 256 LEU A N 1
ATOM 2092 C CA . LEU A 1 256 ? -7.161 10.516 -3.891 1 98.44 256 LEU A CA 1
ATOM 2093 C C . LEU A 1 256 ? -5.865 10.28 -3.122 1 98.44 256 LEU A C 1
ATOM 2095 O O . LEU A 1 256 ? -4.776 10.536 -3.64 1 98.44 256 LEU A O 1
ATOM 2099 N N . TYR A 1 257 ? -5.91 9.828 -1.847 1 98.36 257 TYR A N 1
ATOM 2100 C CA . TYR A 1 257 ? -4.756 9.778 -0.956 1 98.36 257 TYR A CA 1
ATOM 2101 C C . TYR A 1 257 ? -3.659 8.893 -1.535 1 98.36 257 TYR A C 1
ATOM 2103 O O . TYR A 1 257 ? -2.506 9.317 -1.648 1 98.36 257 TYR A O 1
ATOM 2111 N N . LEU A 1 258 ? -4.027 7.647 -1.94 1 98.07 258 LEU A N 1
ATOM 2112 C CA . LEU A 1 258 ? -3.053 6.674 -2.423 1 98.07 258 LEU A CA 1
ATOM 2113 C C . LEU A 1 258 ? -2.303 7.211 -3.637 1 98.07 258 LEU A C 1
ATOM 2115 O O . LEU A 1 258 ? -1.071 7.217 -3.658 1 98.07 258 LEU A O 1
ATOM 2119 N N . ASP A 1 259 ? -3.042 7.712 -4.629 1 98.08 259 ASP A N 1
ATOM 2120 C CA . ASP A 1 259 ? -2.426 8.254 -5.836 1 98.08 259 ASP A CA 1
ATOM 2121 C C . ASP A 1 259 ? -1.554 9.465 -5.51 1 98.08 259 ASP A C 1
ATOM 2123 O O . ASP A 1 259 ? -0.483 9.64 -6.095 1 98.08 259 ASP A O 1
ATOM 2127 N N . SER A 1 260 ? -2.037 10.283 -4.606 1 98.73 260 SER A N 1
ATOM 2128 C CA . SER A 1 260 ? -1.314 11.493 -4.226 1 98.73 260 SER A CA 1
ATOM 2129 C C . SER A 1 260 ? 0.046 11.157 -3.623 1 98.73 260 SER A C 1
ATOM 2131 O O . SER A 1 260 ? 1.068 11.707 -4.038 1 98.73 260 SER A O 1
ATOM 2133 N N . PHE A 1 261 ? 0.049 10.21 -2.703 1 98.63 261 PHE A N 1
ATOM 2134 C CA . PHE A 1 261 ? 1.314 9.835 -2.083 1 98.63 261 PHE A CA 1
ATOM 2135 C C . PHE A 1 261 ? 2.233 9.159 -3.093 1 98.63 261 PHE A C 1
ATOM 2137 O O . PHE A 1 261 ? 3.406 9.519 -3.211 1 98.63 261 PHE A O 1
ATOM 2144 N N . TYR A 1 262 ? 1.651 8.19 -3.781 1 97.93 262 TYR A N 1
ATOM 2145 C CA . TYR A 1 262 ? 2.442 7.383 -4.704 1 97.93 262 TYR A CA 1
ATOM 2146 C C . TYR A 1 262 ? 3.136 8.259 -5.739 1 97.93 262 TYR A C 1
ATOM 2148 O O . TYR A 1 262 ? 4.347 8.146 -5.946 1 97.93 262 TYR A O 1
ATOM 2156 N N . LYS A 1 263 ? 2.42 9.164 -6.369 1 97.49 263 LYS A N 1
ATOM 2157 C CA . LYS A 1 263 ? 2.997 10.033 -7.39 1 97.49 263 LYS A CA 1
ATOM 2158 C C . LYS A 1 263 ? 3.87 11.115 -6.762 1 97.49 263 LYS A C 1
ATOM 2160 O O . LYS A 1 263 ? 4.974 11.386 -7.24 1 97.49 263 LYS A O 1
ATOM 2165 N N . GLY A 1 264 ? 3.434 11.701 -5.688 1 98.08 264 GLY A N 1
ATOM 2166 C CA . GLY A 1 264 ? 4.114 12.834 -5.079 1 98.08 264 GLY A CA 1
ATOM 2167 C C . GLY A 1 264 ? 5.486 12.484 -4.535 1 98.08 264 GLY A C 1
ATOM 2168 O O . GLY A 1 264 ? 6.442 13.242 -4.714 1 98.08 264 GLY A O 1
ATOM 2169 N N . ILE A 1 265 ? 5.57 11.315 -3.891 1 97.87 265 ILE A N 1
ATOM 2170 C CA . ILE A 1 265 ? 6.81 10.978 -3.2 1 97.87 265 ILE A CA 1
ATOM 2171 C C . ILE A 1 265 ? 7.902 10.668 -4.222 1 97.87 265 ILE A C 1
ATOM 2173 O O . ILE A 1 265 ? 9.085 10.906 -3.967 1 97.87 265 ILE A O 1
ATOM 2177 N N . GLN A 1 266 ? 7.525 10.16 -5.375 1 96.27 266 GLN A N 1
ATOM 2178 C CA . GLN A 1 266 ? 8.494 9.856 -6.423 1 96.27 266 GLN A CA 1
ATOM 2179 C C . GLN A 1 266 ? 9.064 11.133 -7.032 1 96.27 266 GLN A C 1
ATOM 2181 O O . GLN A 1 266 ? 10.226 11.166 -7.445 1 96.27 266 GLN A O 1
ATOM 2186 N N . ILE A 1 267 ? 8.268 12.172 -7.087 1 95.22 267 ILE A N 1
ATOM 2187 C CA . ILE A 1 267 ? 8.675 13.442 -7.68 1 95.22 267 ILE A CA 1
ATOM 2188 C C . ILE A 1 267 ? 9.583 14.196 -6.711 1 95.22 267 ILE A C 1
ATOM 2190 O O . ILE A 1 267 ? 10.531 14.863 -7.131 1 95.22 267 ILE A O 1
ATOM 2194 N N . THR A 1 268 ? 9.361 13.992 -5.45 1 93.85 268 THR A N 1
ATOM 2195 C CA . THR A 1 268 ? 10.032 14.847 -4.477 1 93.85 268 THR A CA 1
ATOM 2196 C C . THR A 1 268 ? 11.226 14.127 -3.856 1 93.85 268 THR A C 1
ATOM 2198 O O . THR A 1 268 ? 12.083 14.758 -3.235 1 93.85 268 THR A O 1
ATOM 2201 N N . ASN A 1 269 ? 11.244 12.785 -3.938 1 82.76 269 ASN A N 1
ATOM 2202 C CA . ASN A 1 269 ? 12.31 12.023 -3.296 1 82.76 269 ASN A CA 1
ATOM 2203 C C . ASN A 1 269 ? 13.02 11.107 -4.289 1 82.76 269 ASN A C 1
ATOM 2205 O O . ASN A 1 269 ? 13.454 10.012 -3.927 1 82.76 269 ASN A O 1
ATOM 2209 N N . ASP A 1 270 ? 13.084 11.429 -5.501 1 69.52 270 ASP A N 1
ATOM 2210 C CA . ASP A 1 270 ? 13.737 10.586 -6.497 1 69.52 270 ASP A CA 1
ATOM 2211 C C . ASP A 1 270 ? 15.22 10.407 -6.177 1 69.52 270 ASP A C 1
ATOM 2213 O O . ASP A 1 270 ? 15.837 11.278 -5.561 1 69.52 270 ASP A O 1
ATOM 2217 N N . THR A 1 271 ? 15.69 9.022 -6.17 1 64.05 271 THR A N 1
ATOM 2218 C CA . THR A 1 271 ? 17.086 8.693 -5.904 1 64.05 271 THR A CA 1
ATOM 2219 C C . THR A 1 271 ? 17.991 9.247 -7.001 1 64.05 271 THR A C 1
ATOM 2221 O O . THR A 1 271 ? 19.207 9.043 -6.972 1 64.05 271 THR A O 1
ATOM 2224 N N . VAL A 1 272 ? 17.973 9.978 -7.944 1 45.02 272 VAL A N 1
ATOM 2225 C CA . VAL A 1 272 ? 19.047 10.112 -8.922 1 45.02 272 VAL A CA 1
ATOM 2226 C C . VAL A 1 272 ? 20.391 9.827 -8.257 1 45.02 272 VAL A C 1
ATOM 2228 O O . VAL A 1 272 ? 21.249 9.158 -8.837 1 45.02 272 VAL A O 1
ATOM 2231 N N . LYS A 1 273 ? 21.17 10.835 -7.541 1 38 273 LYS A N 1
ATOM 2232 C CA . LYS A 1 273 ? 22.625 10.906 -7.638 1 38 273 LYS A CA 1
ATOM 2233 C C . LYS A 1 273 ? 23.287 9.859 -6.747 1 38 273 LYS A C 1
ATOM 2235 O O . LYS A 1 273 ? 24.013 10.201 -5.811 1 38 273 LYS A O 1
ATOM 2240 N N . VAL A 1 274 ? 22.575 8.806 -6.287 1 32.65 274 VAL A N 1
ATOM 2241 C CA . VAL A 1 274 ? 23.672 8.158 -5.575 1 32.65 274 VAL A CA 1
ATOM 2242 C C . VAL A 1 274 ? 24.715 7.662 -6.575 1 32.65 274 VAL A C 1
ATOM 2244 O O . VAL A 1 274 ? 24.377 6.984 -7.549 1 32.65 274 VAL A O 1
ATOM 2247 N N . PRO A 1 275 ? 25.755 8.201 -6.641 1 27.29 275 PRO A N 1
ATOM 2248 C CA . PRO A 1 275 ? 26.839 7.489 -7.323 1 27.29 275 PRO A CA 1
ATOM 2249 C C . PRO A 1 275 ? 26.914 6.015 -6.932 1 27.29 275 PRO A C 1
ATOM 2251 O O . PRO A 1 275 ? 26.814 5.681 -5.749 1 27.29 275 PRO A O 1
ATOM 2254 N N . ILE A 1 276 ? 26.306 5.129 -7.736 1 29.68 276 ILE A N 1
ATOM 2255 C CA . ILE A 1 276 ? 26.792 3.759 -7.609 1 29.68 276 ILE A CA 1
ATOM 2256 C C . ILE A 1 276 ? 28.297 3.768 -7.35 1 29.68 276 ILE A C 1
ATOM 2258 O O . ILE A 1 276 ? 29.075 4.233 -8.187 1 29.68 276 ILE A O 1
ATOM 2262 N N . ASN A 1 277 ? 28.688 4.053 -6.1 1 23.58 277 ASN A N 1
ATOM 2263 C CA . ASN A 1 277 ? 30.074 3.632 -5.928 1 23.58 277 ASN A CA 1
ATOM 2264 C C . ASN A 1 277 ? 30.229 2.125 -6.113 1 23.58 277 ASN A C 1
ATOM 2266 O O . ASN A 1 277 ? 29.414 1.347 -5.613 1 23.58 277 ASN A O 1
ATOM 2270 N N . MET B 1 1 ? 44.056 -10.719 64.055 1 28.21 1 MET B N 1
ATOM 2271 C CA . MET B 1 1 ? 43.718 -9.984 62.839 1 28.21 1 MET B CA 1
ATOM 2272 C C . MET B 1 1 ? 42.441 -10.53 62.211 1 28.21 1 MET B C 1
ATOM 2274 O O . MET B 1 1 ? 42.411 -11.67 61.744 1 28.21 1 MET B O 1
ATOM 2278 N N . LYS B 1 2 ? 41.201 -10.235 62.83 1 37.57 2 LYS B N 1
ATOM 2279 C CA . LYS B 1 2 ? 39.82 -10.557 62.485 1 37.57 2 LYS B CA 1
ATOM 2280 C C . LYS B 1 2 ? 39.479 -10.079 61.076 1 37.57 2 LYS B C 1
ATOM 2282 O O . LYS B 1 2 ? 39.682 -8.909 60.746 1 37.57 2 LYS B O 1
ATOM 2287 N N . ILE B 1 3 ? 39.476 -10.939 60.034 1 39.98 3 ILE B N 1
ATOM 2288 C CA . ILE B 1 3 ? 39.189 -10.776 58.613 1 39.98 3 ILE B CA 1
ATOM 2289 C C . ILE B 1 3 ? 37.778 -10.221 58.431 1 39.98 3 ILE B C 1
ATOM 2291 O O . ILE B 1 3 ? 36.798 -10.862 58.818 1 39.98 3 ILE B O 1
ATOM 2295 N N . LEU B 1 4 ? 37.514 -8.926 58.583 1 42.85 4 LEU B N 1
ATOM 2296 C CA . LEU B 1 4 ? 36.284 -8.214 58.258 1 42.85 4 LEU B CA 1
ATOM 2297 C C . LEU B 1 4 ? 35.869 -8.476 56.814 1 42.85 4 LEU B C 1
ATOM 2299 O O . LEU B 1 4 ? 36.621 -8.175 55.884 1 42.85 4 LEU B O 1
ATOM 2303 N N . PHE B 1 5 ? 35.057 -9.53 56.522 1 45.05 5 PHE B N 1
ATOM 2304 C CA . PHE B 1 5 ? 34.418 -9.834 55.247 1 45.05 5 PHE B CA 1
ATOM 2305 C C . PHE B 1 5 ? 33.528 -8.681 54.799 1 45.05 5 PHE B C 1
ATOM 2307 O O . PHE B 1 5 ? 32.541 -8.357 55.463 1 45.05 5 PHE B O 1
ATOM 2314 N N . LEU B 1 6 ? 33.99 -7.637 54.143 1 42.51 6 LEU B N 1
ATOM 2315 C CA . LEU B 1 6 ? 33.214 -6.596 53.479 1 42.51 6 LEU B CA 1
ATOM 2316 C C . LEU B 1 6 ? 32.271 -7.198 52.442 1 42.51 6 LEU B C 1
ATOM 2318 O O . LEU B 1 6 ? 32.72 -7.8 51.464 1 42.51 6 LEU B O 1
ATOM 2322 N N . SER B 1 7 ? 31.062 -7.53 52.756 1 42.35 7 SER B N 1
ATOM 2323 C CA . SER B 1 7 ? 30.006 -7.884 51.813 1 42.35 7 SER B CA 1
ATOM 2324 C C . SER B 1 7 ? 29.678 -6.718 50.886 1 42.35 7 SER B C 1
ATOM 2326 O O . SER B 1 7 ? 29.201 -5.675 51.337 1 42.35 7 SER B O 1
ATOM 2328 N N . ALA B 1 8 ? 30.368 -6.491 49.776 1 46.26 8 ALA B N 1
ATOM 2329 C CA . ALA B 1 8 ? 30.012 -5.55 48.717 1 46.26 8 ALA B CA 1
ATOM 2330 C C . ALA B 1 8 ? 28.618 -5.841 48.17 1 46.26 8 ALA B C 1
ATOM 2332 O O . ALA B 1 8 ? 28.365 -6.928 47.644 1 46.26 8 ALA B O 1
ATOM 2333 N N . LEU B 1 9 ? 27.61 -5.198 48.664 1 44.9 9 LEU B N 1
ATOM 2334 C CA . LEU B 1 9 ? 26.253 -5.168 48.131 1 44.9 9 LEU B CA 1
ATOM 2335 C C . LEU B 1 9 ? 26.253 -4.743 46.667 1 44.9 9 LEU B C 1
ATOM 2337 O O . LEU B 1 9 ? 26.61 -3.607 46.346 1 44.9 9 LEU B O 1
ATOM 2341 N N . LEU B 1 10 ? 26.352 -5.627 45.666 1 47.66 10 LEU B N 1
ATOM 2342 C CA . LEU B 1 10 ? 26.148 -5.421 44.237 1 47.66 10 LEU B CA 1
ATOM 2343 C C . LEU B 1 10 ? 24.761 -4.85 43.963 1 47.66 10 LEU B C 1
ATOM 2345 O O . LEU B 1 10 ? 23.756 -5.551 44.105 1 47.66 10 LEU B O 1
ATOM 2349 N N . ILE B 1 11 ? 24.506 -3.55 44.106 1 49.02 11 ILE B N 1
ATOM 2350 C CA . ILE B 1 11 ? 23.309 -2.877 43.613 1 49.02 11 ILE B CA 1
ATOM 2351 C C . ILE B 1 11 ? 23.207 -3.05 42.099 1 49.02 11 ILE B C 1
ATOM 2353 O O . ILE B 1 11 ? 24.007 -2.487 41.348 1 49.02 11 ILE B O 1
ATOM 2357 N N . ILE B 1 12 ? 22.61 -4.119 41.581 1 47.9 12 ILE B N 1
ATOM 2358 C CA . ILE B 1 12 ? 22.204 -4.3 40.192 1 47.9 12 ILE B CA 1
ATOM 2359 C C . ILE B 1 12 ? 21.247 -3.182 39.784 1 47.9 12 ILE B C 1
ATOM 2361 O O . ILE B 1 12 ? 20.111 -3.125 40.261 1 47.9 12 ILE B O 1
ATOM 2365 N N . PHE B 1 13 ? 21.669 -1.99 39.29 1 48.22 13 PHE B N 1
ATOM 2366 C CA . PHE B 1 13 ? 20.866 -0.99 38.596 1 48.22 13 PHE B CA 1
ATOM 2367 C C . PHE B 1 13 ? 20.105 -1.617 37.435 1 48.22 13 PHE B C 1
ATOM 2369 O O . PHE B 1 13 ? 20.701 -1.977 36.417 1 48.22 13 PHE B O 1
ATOM 2376 N N . SER B 1 14 ? 18.922 -2.159 37.656 1 43.9 14 SER B N 1
ATOM 2377 C CA . SER B 1 14 ? 18.001 -2.472 36.568 1 43.9 14 SER B CA 1
ATOM 2378 C C . SER B 1 14 ? 17.739 -1.248 35.697 1 43.9 14 SER B C 1
ATOM 2380 O O . SER B 1 14 ? 17.044 -0.319 36.114 1 43.9 14 SER B O 1
ATOM 2382 N N . ILE B 1 15 ? 18.543 -0.934 34.742 1 49.89 15 ILE B N 1
ATOM 2383 C CA . ILE B 1 15 ? 18.193 0.041 33.716 1 49.89 15 ILE B CA 1
ATOM 2384 C C . ILE B 1 15 ? 16.832 -0.306 33.116 1 49.89 15 ILE B C 1
ATOM 2386 O O . ILE B 1 15 ? 16.623 -1.427 32.645 1 49.89 15 ILE B O 1
ATOM 2390 N N . PRO B 1 16 ? 15.773 0.432 33.416 1 43.68 16 PRO B N 1
ATOM 2391 C CA . PRO B 1 16 ? 14.534 0.155 32.685 1 43.68 16 PRO B CA 1
ATOM 2392 C C . PRO B 1 16 ? 14.748 0.061 31.176 1 43.68 16 PRO B C 1
ATOM 2394 O O . PRO B 1 16 ? 15.238 1.009 30.558 1 43.68 16 PRO B O 1
ATOM 2397 N N . VAL B 1 17 ? 14.952 -1.128 30.71 1 42.69 17 VAL B N 1
ATOM 2398 C CA . VAL B 1 17 ? 14.854 -1.297 29.264 1 42.69 17 VAL B CA 1
ATOM 2399 C C . VAL B 1 17 ? 13.501 -0.787 28.774 1 42.69 17 VAL B C 1
ATOM 2401 O O . VAL B 1 17 ? 12.456 -1.337 29.132 1 42.69 17 VAL B O 1
ATOM 2404 N N . PHE B 1 18 ? 13.369 0.481 28.512 1 42.61 18 PHE B N 1
ATOM 2405 C CA . PHE B 1 18 ? 12.203 0.903 27.745 1 42.61 18 PHE B CA 1
ATOM 2406 C C . PHE B 1 18 ? 11.935 -0.059 26.594 1 42.61 18 PHE B C 1
ATOM 2408 O O . PHE B 1 18 ? 12.637 -0.035 25.581 1 42.61 18 PHE B O 1
ATOM 2415 N N . SER B 1 19 ? 11.327 -1.103 26.95 1 42.56 19 SER B N 1
ATOM 2416 C CA . SER B 1 19 ? 10.881 -2.008 25.896 1 42.56 19 SER B CA 1
ATOM 2417 C C . SER B 1 19 ? 10.064 -1.268 24.841 1 42.56 19 SER B C 1
ATOM 2419 O O . SER B 1 19 ? 9.051 -0.642 25.16 1 42.56 19 SER B O 1
ATOM 2421 N N . GLN B 1 20 ? 10.568 -0.821 23.831 1 52.74 20 GLN B N 1
ATOM 2422 C CA . GLN B 1 20 ? 9.805 -0.35 22.68 1 52.74 20 GLN B CA 1
ATOM 2423 C C . GLN B 1 20 ? 8.713 -1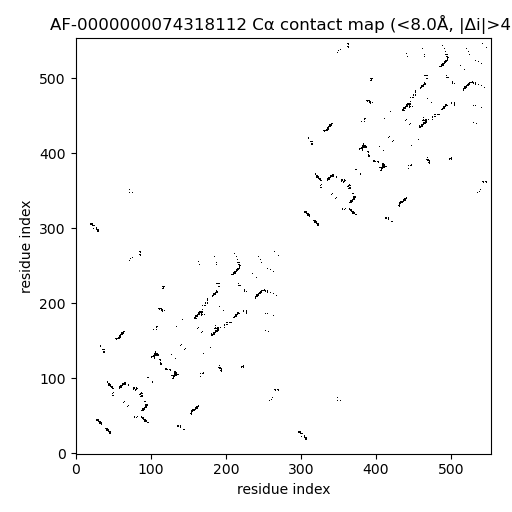.345 22.298 1 52.74 20 GLN B C 1
ATOM 2425 O O . GLN B 1 20 ? 9.002 -2.503 21.989 1 52.74 20 GLN B O 1
ATOM 2430 N N . ASP B 1 21 ? 7.454 -1.079 22.67 1 55.69 21 ASP B N 1
ATOM 2431 C CA . ASP B 1 21 ? 6.326 -1.957 22.379 1 55.69 21 ASP B CA 1
ATOM 2432 C C . ASP B 1 21 ? 6.088 -2.066 20.875 1 55.69 21 ASP B C 1
ATOM 2434 O O . ASP B 1 21 ? 6.012 -1.052 20.178 1 55.69 21 ASP B O 1
ATOM 2438 N N . THR B 1 22 ? 6.36 -3.114 20.209 1 54.83 22 THR B N 1
ATOM 2439 C CA . THR B 1 22 ? 5.976 -3.377 18.827 1 54.83 22 THR B CA 1
ATOM 2440 C C . THR B 1 22 ? 4.459 -3.47 18.695 1 54.83 22 THR B C 1
ATOM 2442 O O . THR B 1 22 ? 3.813 -4.232 19.417 1 54.83 22 THR B O 1
ATOM 2445 N N . ILE B 1 23 ? 3.779 -2.446 18.126 1 54.61 23 ILE B N 1
ATOM 2446 C CA . ILE B 1 23 ? 2.337 -2.445 17.902 1 54.61 23 ILE B CA 1
ATOM 2447 C C . ILE B 1 23 ? 2.032 -2.953 16.495 1 54.61 23 ILE B C 1
ATOM 2449 O O . ILE B 1 23 ? 2.813 -2.734 15.566 1 54.61 23 ILE B O 1
ATOM 2453 N N . CYS B 1 24 ? 1.003 -3.889 16.448 1 53.96 24 CYS B N 1
ATOM 2454 C CA . CYS B 1 24 ? 0.471 -4.309 15.157 1 53.96 24 CYS B CA 1
ATOM 2455 C C . CYS B 1 24 ? -0.761 -3.493 14.783 1 53.96 24 CYS B C 1
ATOM 2457 O O . CYS B 1 24 ? -1.849 -3.726 15.313 1 53.96 24 CYS B O 1
ATOM 2459 N N . ILE B 1 25 ? -0.729 -2.389 14.066 1 54.89 25 ILE B N 1
ATOM 2460 C CA . ILE B 1 25 ? -1.849 -1.514 13.738 1 54.89 25 ILE B CA 1
ATOM 2461 C C . ILE B 1 25 ? -2.846 -2.26 12.855 1 54.89 25 ILE B C 1
ATOM 2463 O O . ILE B 1 25 ? -4.059 -2.159 13.055 1 54.89 25 ILE B O 1
ATOM 2467 N N . ASN B 1 26 ? -2.394 -3.036 11.828 1 63.22 26 ASN B N 1
ATOM 2468 C CA . ASN B 1 26 ? -3.286 -3.857 11.016 1 63.22 26 ASN B CA 1
ATOM 2469 C C . ASN B 1 26 ? -3.015 -5.345 11.215 1 63.22 26 ASN B C 1
ATOM 2471 O O . ASN B 1 26 ? -1.913 -5.822 10.94 1 63.22 26 ASN B O 1
ATOM 2475 N N . LYS B 1 27 ? -4.099 -5.901 11.845 1 72.73 27 LYS B N 1
ATOM 2476 C CA . LYS B 1 27 ? -3.911 -7.243 12.386 1 72.73 27 LYS B CA 1
ATOM 2477 C C . LYS B 1 27 ? -3.889 -8.287 11.273 1 72.73 27 LYS B C 1
ATOM 2479 O O . LYS B 1 27 ? -4.687 -8.22 10.336 1 72.73 27 LYS B O 1
ATOM 2484 N N . THR B 1 28 ? -2.909 -9.041 11.203 1 87.29 28 THR B N 1
ATOM 2485 C CA . THR B 1 28 ? -2.774 -10.248 10.395 1 87.29 28 THR B CA 1
ATOM 2486 C C . THR B 1 28 ? -2.995 -11.496 11.246 1 87.29 28 THR B C 1
ATOM 2488 O O . THR B 1 28 ? -2.432 -11.619 12.335 1 87.29 28 THR B O 1
ATOM 2491 N N . ILE B 1 29 ? -3.971 -12.38 10.814 1 91.63 29 ILE B N 1
ATOM 2492 C CA . ILE B 1 29 ? -4.26 -13.635 11.499 1 91.63 29 ILE B CA 1
ATOM 2493 C C . ILE B 1 29 ? -3.486 -14.774 10.837 1 91.63 29 ILE B C 1
ATOM 2495 O O . ILE B 1 29 ? -3.538 -14.941 9.617 1 91.63 29 ILE B O 1
ATOM 2499 N N . SER B 1 30 ? -2.798 -15.529 11.592 1 93.54 30 SER B N 1
ATOM 2500 C CA . SER B 1 30 ? -2.056 -16.666 11.058 1 93.54 30 SER B CA 1
ATOM 2501 C C . SER B 1 30 ? -2.762 -17.982 11.365 1 93.54 30 SER B C 1
ATOM 2503 O O . SER B 1 30 ? -3.174 -18.22 12.502 1 93.54 30 SER B O 1
ATOM 2505 N N . HIS B 1 31 ? -2.927 -18.778 10.379 1 96 31 HIS B N 1
ATOM 2506 C CA . HIS B 1 31 ? -3.474 -20.125 10.489 1 96 31 HIS B CA 1
ATOM 2507 C C . HIS B 1 31 ? -2.433 -21.175 10.116 1 96 31 HIS B C 1
ATOM 2509 O O . HIS B 1 31 ? -1.488 -20.884 9.38 1 96 31 HIS B O 1
ATOM 2515 N N . LYS B 1 32 ? -2.643 -22.361 10.651 1 96.41 32 LYS B N 1
ATOM 2516 C CA . LYS B 1 32 ? -1.782 -23.496 10.331 1 96.41 32 LYS B CA 1
ATOM 2517 C C . LYS B 1 32 ? -2.591 -24.654 9.753 1 96.41 32 LYS B C 1
ATOM 2519 O O . LYS B 1 32 ? -3.685 -24.955 10.235 1 96.41 32 LYS B O 1
ATOM 2524 N N . ILE B 1 33 ? -1.995 -25.238 8.717 1 97.58 33 ILE B N 1
ATOM 2525 C CA . ILE B 1 33 ? -2.578 -26.432 8.115 1 97.58 33 ILE B CA 1
ATOM 2526 C C . ILE B 1 33 ? -1.543 -27.555 8.091 1 97.58 33 ILE B C 1
ATOM 2528 O O . ILE B 1 33 ? -0.431 -27.372 7.592 1 97.58 33 ILE B O 1
ATOM 2532 N N . GLU B 1 34 ? -1.884 -28.638 8.672 1 97.83 34 GLU B N 1
ATOM 2533 C CA . GLU B 1 34 ? -1.103 -29.849 8.441 1 97.83 34 GLU B CA 1
ATOM 2534 C C . GLU B 1 34 ? -1.456 -30.485 7.1 1 97.83 34 GLU B C 1
ATOM 2536 O O . GLU B 1 34 ? -2.451 -31.204 6.991 1 97.83 34 GLU B O 1
ATOM 2541 N N . SER B 1 35 ? -0.641 -30.292 6.167 1 97.83 35 SER B N 1
ATOM 2542 C CA . SER B 1 35 ? -0.98 -30.677 4.801 1 97.83 35 SER B CA 1
ATOM 2543 C C . SER B 1 35 ? -0.626 -32.137 4.535 1 97.83 35 SER B C 1
ATOM 2545 O O . SER B 1 35 ? 0.511 -32.556 4.758 1 97.83 35 SER B O 1
ATOM 2547 N N . GLN B 1 36 ? -1.541 -32.875 4.001 1 97.9 36 GLN B N 1
ATOM 2548 C CA . GLN B 1 36 ? -1.307 -34.251 3.573 1 97.9 36 GLN B CA 1
ATOM 2549 C C . GLN B 1 36 ? -0.651 -34.295 2.196 1 97.9 36 GLN B C 1
ATOM 2551 O O . GLN B 1 36 ? 0.118 -35.211 1.898 1 97.9 36 GLN B O 1
ATOM 2556 N N . TYR B 1 37 ? -0.917 -33.318 1.446 1 97.57 37 TYR B N 1
ATOM 2557 C CA . TYR B 1 37 ? -0.381 -33.283 0.09 1 97.57 37 TYR B CA 1
ATOM 2558 C C . TYR B 1 37 ? 1.09 -32.885 0.096 1 97.57 37 TYR B C 1
ATOM 2560 O O . TYR B 1 37 ? 1.885 -33.409 -0.689 1 97.57 37 TYR B O 1
ATOM 2568 N N . LEU B 1 38 ? 1.428 -31.992 1.019 1 96.89 38 LEU B N 1
ATOM 2569 C CA . LEU B 1 38 ? 2.799 -31.499 1.079 1 96.89 38 LEU B CA 1
ATOM 2570 C C . LEU B 1 38 ? 3.598 -32.242 2.145 1 96.89 38 LEU B C 1
ATOM 2572 O O . LEU B 1 38 ? 4.826 -32.145 2.187 1 96.89 38 LEU B O 1
ATOM 2576 N N . ASN B 1 39 ? 2.972 -32.992 3.008 1 96.16 39 ASN B N 1
ATOM 2577 C CA . ASN B 1 39 ? 3.582 -33.681 4.14 1 96.16 39 ASN B CA 1
ATOM 2578 C C . ASN B 1 39 ? 4.384 -32.721 5.014 1 96.16 39 ASN B C 1
ATOM 2580 O O . ASN B 1 39 ? 5.542 -32.991 5.339 1 96.16 39 ASN B O 1
ATOM 2584 N N . GLU B 1 40 ? 3.8 -31.553 5.229 1 95.71 40 GLU B N 1
ATOM 2585 C CA . GLU B 1 40 ? 4.369 -30.53 6.102 1 95.71 40 GLU B CA 1
ATOM 2586 C C . GLU B 1 40 ? 3.289 -29.588 6.625 1 95.71 40 GLU B C 1
ATOM 2588 O O . GLU B 1 40 ? 2.159 -29.597 6.134 1 95.71 40 GLU B O 1
ATOM 2593 N N . THR B 1 41 ? 3.648 -28.868 7.637 1 96.32 41 THR B N 1
ATOM 2594 C CA . THR B 1 41 ? 2.759 -27.829 8.145 1 96.32 41 THR B CA 1
ATOM 2595 C C . THR B 1 41 ? 2.959 -26.524 7.38 1 96.32 41 THR B C 1
ATOM 2597 O O . THR B 1 41 ? 4.092 -26.073 7.196 1 96.32 41 THR B O 1
ATOM 2600 N N . ARG B 1 42 ? 1.901 -25.993 6.89 1 96.24 42 ARG B N 1
ATOM 2601 C CA . ARG B 1 42 ? 1.947 -24.714 6.189 1 96.24 42 ARG B CA 1
ATOM 2602 C C . ARG B 1 42 ? 1.097 -23.668 6.903 1 96.24 42 ARG B C 1
ATOM 2604 O O . ARG B 1 42 ? 0.003 -23.972 7.383 1 96.24 42 ARG B O 1
ATOM 2611 N N . ASN B 1 43 ? 1.616 -22.495 6.953 1 94.65 43 ASN B N 1
ATOM 2612 C CA . ASN B 1 43 ? 0.855 -21.351 7.443 1 94.65 43 ASN B CA 1
ATOM 2613 C C . ASN B 1 43 ? 0.192 -20.587 6.3 1 94.65 43 ASN B C 1
ATOM 2615 O O . ASN B 1 43 ? 0.67 -20.621 5.165 1 94.65 43 ASN B O 1
ATOM 2619 N N . TYR B 1 44 ? -0.925 -19.956 6.641 1 97.17 44 TYR B N 1
ATOM 2620 C CA . TYR B 1 44 ? -1.431 -18.874 5.803 1 97.17 44 TYR B CA 1
ATOM 2621 C C . TYR B 1 44 ? -1.871 -17.687 6.652 1 97.17 44 TYR B C 1
ATOM 2623 O O . TYR B 1 44 ? -2.129 -17.833 7.849 1 97.17 44 TYR B O 1
ATOM 2631 N N . TRP B 1 45 ? -1.827 -16.574 6.034 1 96.54 45 TRP B N 1
ATOM 2632 C CA . TRP B 1 45 ? -2.144 -15.317 6.703 1 96.54 45 TRP B CA 1
ATOM 2633 C C . TRP B 1 45 ? -3.445 -14.728 6.167 1 96.54 45 TRP B C 1
ATOM 2635 O O . TRP B 1 45 ? -3.704 -14.773 4.962 1 96.54 45 TRP B O 1
ATOM 2645 N N . ALA B 1 46 ? -4.257 -14.223 7.082 1 96.71 46 ALA B N 1
ATOM 2646 C CA . ALA B 1 46 ? -5.526 -13.629 6.668 1 96.71 46 ALA B CA 1
ATOM 2647 C C . ALA B 1 46 ? -5.637 -12.184 7.145 1 96.71 46 ALA B C 1
ATOM 2649 O O . ALA B 1 46 ? -5.268 -11.868 8.279 1 96.71 46 ALA B O 1
ATOM 2650 N N . SER B 1 47 ? -5.993 -11.344 6.299 1 95.16 47 SER B N 1
ATOM 2651 C CA . SER B 1 47 ? -6.391 -9.972 6.599 1 95.16 47 SER B CA 1
ATOM 2652 C C . SER B 1 47 ? -7.847 -9.724 6.217 1 95.16 47 SER B C 1
ATOM 2654 O O . SER B 1 47 ? -8.256 -10.01 5.09 1 95.16 47 SER B O 1
ATOM 2656 N N . LEU B 1 48 ? -8.581 -9.223 7.124 1 94.28 48 LEU B N 1
ATOM 2657 C CA . LEU B 1 48 ? -10.012 -9.018 6.93 1 94.28 48 LEU B CA 1
ATOM 2658 C C . LEU B 1 48 ? -10.312 -7.563 6.587 1 94.28 48 LEU B C 1
ATOM 2660 O O . LEU B 1 48 ? -9.571 -6.661 6.985 1 94.28 48 LEU B O 1
ATOM 2664 N N . PRO B 1 49 ? -11.384 -7.329 5.767 1 91.66 49 PRO B N 1
ATOM 2665 C CA . PRO B 1 49 ? -11.749 -5.944 5.457 1 91.66 49 PRO B CA 1
ATOM 2666 C C . PRO B 1 49 ? -12.271 -5.186 6.675 1 91.66 49 PRO B C 1
ATOM 2668 O O . PRO B 1 49 ? -12.543 -5.792 7.715 1 91.66 49 PRO B O 1
ATOM 2671 N N . LEU B 1 50 ? -12.348 -3.869 6.466 1 80.63 50 LEU B N 1
ATOM 2672 C CA . LEU B 1 50 ? -12.871 -3.023 7.534 1 80.63 50 LEU B CA 1
ATOM 2673 C C . LEU B 1 50 ? -14.297 -3.423 7.895 1 80.63 50 LEU B C 1
ATOM 2675 O O . LEU B 1 50 ? -15.119 -3.674 7.01 1 80.63 50 LEU B O 1
ATOM 2679 N N . ASN B 1 51 ? -14.618 -3.574 9.125 1 84.96 51 ASN B N 1
ATOM 2680 C CA . ASN B 1 51 ? -15.94 -3.908 9.644 1 84.96 51 ASN B CA 1
ATOM 2681 C C . ASN B 1 51 ? -16.418 -5.263 9.129 1 84.96 51 ASN B C 1
ATOM 2683 O O . ASN B 1 51 ? -17.562 -5.397 8.691 1 84.96 51 ASN B O 1
ATOM 2687 N N . TYR B 1 52 ? -15.52 -6.171 9.069 1 91.06 52 TYR B N 1
ATOM 2688 C CA . TYR B 1 52 ? -15.848 -7.533 8.665 1 91.06 52 TYR B CA 1
ATOM 2689 C C . TYR B 1 52 ? -17.029 -8.07 9.464 1 91.06 52 TYR B C 1
ATOM 2691 O O . TYR B 1 52 ? -17.104 -7.876 10.679 1 91.06 52 TYR B O 1
ATOM 2699 N N . SER B 1 53 ? -17.97 -8.657 8.765 1 93.16 53 SER B N 1
ATOM 2700 C CA . SER B 1 53 ? -19.13 -9.333 9.336 1 93.16 53 SER B CA 1
ATOM 2701 C C . SER B 1 53 ? -19.331 -10.709 8.71 1 93.16 53 SER B C 1
ATOM 2703 O O . SER B 1 53 ? -19.217 -10.866 7.492 1 93.16 53 SER B O 1
ATOM 2705 N N . ASP B 1 54 ? -19.645 -11.645 9.557 1 92.85 54 ASP B N 1
ATOM 2706 C CA . ASP B 1 54 ? -19.866 -12.994 9.045 1 92.85 54 ASP B CA 1
ATOM 2707 C C . ASP B 1 54 ? -21.19 -13.084 8.289 1 92.85 54 ASP B C 1
ATOM 2709 O O . ASP B 1 54 ? -21.478 -14.099 7.651 1 92.85 54 ASP B O 1
ATOM 2713 N N . THR B 1 55 ? -21.984 -12.033 8.294 1 94.59 55 THR B N 1
ATOM 2714 C CA . THR B 1 55 ? -23.272 -12.028 7.61 1 94.59 55 THR B CA 1
ATOM 2715 C C . THR B 1 55 ? -23.118 -11.551 6.169 1 94.59 55 THR B C 1
ATOM 2717 O O . THR B 1 55 ? -24.046 -11.672 5.367 1 94.59 55 THR B O 1
ATOM 2720 N N . ILE B 1 56 ? -21.964 -10.976 5.899 1 94.75 56 ILE B N 1
ATOM 2721 C CA . ILE B 1 56 ? -21.64 -10.516 4.552 1 94.75 56 ILE B CA 1
ATOM 2722 C C . ILE B 1 56 ? -20.649 -11.48 3.903 1 94.75 56 ILE B C 1
ATOM 2724 O O . ILE B 1 56 ? -19.709 -11.944 4.553 1 94.75 56 ILE B O 1
ATOM 2728 N N . LYS B 1 57 ? -20.825 -11.829 2.701 1 96.63 57 LYS B N 1
ATOM 2729 C CA . LYS B 1 57 ? -19.894 -12.681 1.966 1 96.63 57 LYS B CA 1
ATOM 2730 C C . LYS B 1 57 ? -18.892 -11.845 1.174 1 96.63 57 LYS B C 1
ATOM 2732 O O . LYS B 1 57 ? -19.264 -10.849 0.549 1 96.63 57 LYS B O 1
ATOM 2737 N N . TYR B 1 58 ? -17.669 -12.213 1.214 1 96.46 58 TYR B N 1
ATOM 2738 C CA . TYR B 1 58 ? -16.593 -11.432 0.616 1 96.46 58 TYR B CA 1
ATOM 2739 C C . TYR B 1 58 ? -15.872 -12.231 -0.463 1 96.46 58 TYR B C 1
ATOM 2741 O O . TYR B 1 58 ? -15.699 -13.445 -0.334 1 96.46 58 TYR B O 1
ATOM 2749 N N . PRO B 1 59 ? -15.468 -11.57 -1.476 1 97.05 59 PRO B N 1
ATOM 2750 C CA . PRO B 1 59 ? -14.474 -12.219 -2.334 1 97.05 59 PRO B CA 1
ATOM 2751 C C . PRO B 1 59 ? -13.137 -12.436 -1.629 1 97.05 59 PRO B C 1
ATOM 2753 O O . PRO B 1 59 ? -12.881 -11.831 -0.585 1 97.05 59 PRO B O 1
ATOM 2756 N N . VAL B 1 60 ? -12.304 -13.328 -2.158 1 98.16 60 VAL B N 1
ATOM 2757 C CA . VAL B 1 60 ? -11.021 -13.649 -1.542 1 98.16 60 VAL B CA 1
ATOM 2758 C C . VAL B 1 60 ? -9.893 -13.408 -2.542 1 98.16 60 VAL B C 1
ATOM 2760 O O . VAL B 1 60 ? -10.006 -13.773 -3.715 1 98.16 60 VAL B O 1
ATOM 2763 N N . ILE B 1 61 ? -8.858 -12.75 -2.118 1 98.49 61 ILE B N 1
ATOM 2764 C CA . ILE B 1 61 ? -7.639 -12.552 -2.895 1 98.49 61 ILE B CA 1
ATOM 2765 C C . ILE B 1 61 ? -6.5 -13.366 -2.285 1 98.49 61 ILE B C 1
ATOM 2767 O O . ILE B 1 61 ? -6.102 -13.129 -1.142 1 98.49 61 ILE B O 1
ATOM 2771 N N . TYR B 1 62 ? -6.019 -14.327 -2.987 1 98.86 62 TYR B N 1
ATOM 2772 C CA . TYR B 1 62 ? -4.884 -15.149 -2.583 1 98.86 62 TYR B CA 1
ATOM 2773 C C . TYR B 1 62 ? -3.579 -14.584 -3.131 1 98.86 62 TYR B C 1
ATOM 2775 O O . TYR B 1 62 ? -3.44 -14.385 -4.34 1 98.86 62 TYR B O 1
ATOM 2783 N N . VAL B 1 63 ? -2.655 -14.364 -2.28 1 98.76 63 VAL B N 1
ATOM 2784 C CA . VAL B 1 63 ? -1.389 -13.735 -2.641 1 98.76 63 VAL B CA 1
ATOM 2785 C C . VAL B 1 63 ? -0.25 -14.739 -2.485 1 98.76 63 VAL B C 1
ATOM 2787 O O . VAL B 1 63 ? 0.097 -15.124 -1.366 1 98.76 63 VAL B O 1
ATOM 2790 N N . LEU B 1 64 ? 0.32 -15.159 -3.575 1 98.33 64 LEU B N 1
ATOM 2791 C CA . LEU B 1 64 ? 1.542 -15.955 -3.511 1 98.33 64 LEU B CA 1
ATOM 2792 C C . LEU B 1 64 ? 2.73 -15.094 -3.097 1 98.33 64 LEU B C 1
ATOM 2794 O O . LEU B 1 64 ? 2.687 -13.868 -3.221 1 98.33 64 LEU B O 1
ATOM 2798 N N . ASP B 1 65 ? 3.797 -15.728 -2.569 1 96.95 65 ASP B N 1
ATOM 2799 C CA . ASP B 1 65 ? 4.969 -15.01 -2.079 1 96.95 65 ASP B CA 1
ATOM 2800 C C . ASP B 1 65 ? 4.581 -13.983 -1.018 1 96.95 65 ASP B C 1
ATOM 2802 O O . ASP B 1 65 ? 5.019 -12.832 -1.07 1 96.95 65 ASP B O 1
ATOM 2806 N N . ALA B 1 66 ? 3.79 -14.427 -0.096 1 95.98 66 ALA B N 1
ATOM 2807 C CA . ALA B 1 66 ? 3.198 -13.532 0.896 1 95.98 66 ALA B CA 1
ATOM 2808 C C . ALA B 1 66 ? 4.275 -12.886 1.763 1 95.98 66 ALA B C 1
ATOM 2810 O O . ALA B 1 66 ? 4.115 -11.752 2.22 1 95.98 66 ALA B O 1
ATOM 2811 N N . GLU B 1 67 ? 5.389 -13.564 1.956 1 91.28 67 GLU B N 1
ATOM 2812 C CA . GLU B 1 67 ? 6.462 -13.041 2.797 1 91.28 67 GLU B CA 1
ATOM 2813 C C . GLU B 1 67 ? 6.942 -11.681 2.297 1 91.28 67 GLU B C 1
ATOM 2815 O O . GLU B 1 67 ? 7.421 -10.859 3.08 1 91.28 67 GLU B O 1
ATOM 2820 N N . TRP B 1 68 ? 6.651 -11.469 1.028 1 90.66 68 TRP B N 1
ATOM 2821 C CA . TRP B 1 68 ? 7.185 -10.235 0.461 1 90.66 68 TRP B CA 1
ATOM 2822 C C . TRP B 1 68 ? 6.058 -9.307 0.02 1 90.66 68 TRP B C 1
ATOM 2824 O O . TRP B 1 68 ? 6.241 -8.089 -0.051 1 90.66 68 TRP B O 1
ATOM 2834 N N . ARG B 1 69 ? 4.941 -9.943 -0.241 1 94.97 69 ARG B N 1
ATOM 2835 C CA . ARG B 1 69 ? 3.967 -9.173 -1.007 1 94.97 69 ARG B CA 1
ATOM 2836 C C . ARG B 1 69 ? 2.707 -8.914 -0.188 1 94.97 69 ARG B C 1
ATOM 2838 O O . ARG B 1 69 ? 1.921 -8.022 -0.513 1 94.97 69 ARG B O 1
ATOM 2845 N N . PHE B 1 70 ? 2.491 -9.593 0.876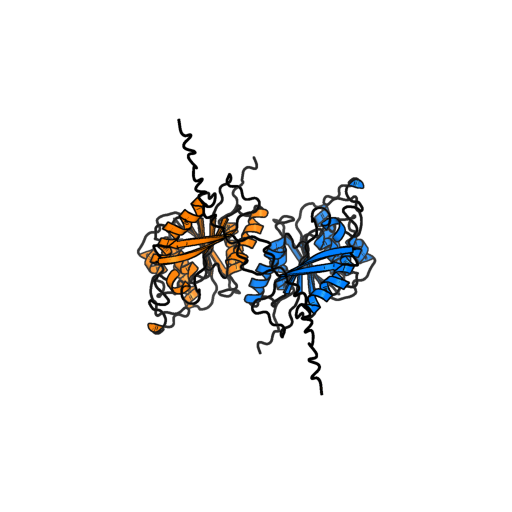 1 95.48 70 PHE B N 1
ATOM 2846 C CA . PHE B 1 70 ? 1.208 -9.628 1.569 1 95.48 70 PHE B CA 1
ATOM 2847 C C . PHE B 1 70 ? 0.849 -8.25 2.113 1 95.48 70 PHE B C 1
ATOM 2849 O O . PHE B 1 70 ? -0.26 -7.759 1.891 1 95.48 70 PHE B O 1
ATOM 2856 N N . ASP B 1 71 ? 1.76 -7.605 2.755 1 93.28 71 ASP B N 1
ATOM 2857 C CA . ASP B 1 71 ? 1.47 -6.331 3.406 1 93.28 71 ASP B CA 1
ATOM 2858 C C . ASP B 1 71 ? 1.114 -5.258 2.38 1 93.28 71 ASP B C 1
ATOM 2860 O O . ASP B 1 71 ? 0.187 -4.474 2.59 1 93.28 71 ASP B O 1
ATOM 2864 N N . LEU B 1 72 ? 1.84 -5.219 1.343 1 95.05 72 LEU B N 1
ATOM 2865 C CA . LEU B 1 72 ? 1.554 -4.248 0.292 1 95.05 72 LEU B CA 1
ATOM 2866 C C . LEU B 1 72 ? 0.163 -4.473 -0.292 1 95.05 72 LEU B C 1
ATOM 2868 O O . LEU B 1 72 ? -0.636 -3.538 -0.381 1 95.05 72 LEU B O 1
ATOM 2872 N N . VAL B 1 73 ? -0.148 -5.679 -0.591 1 97.01 73 VAL B N 1
ATOM 2873 C CA . VAL B 1 73 ? -1.411 -6.032 -1.232 1 97.01 73 VAL B CA 1
ATOM 2874 C C . VAL B 1 73 ? -2.571 -5.732 -0.286 1 97.01 73 VAL B C 1
ATOM 2876 O O . VAL B 1 73 ? -3.55 -5.092 -0.678 1 97.01 73 VAL B O 1
ATOM 2879 N N . ARG B 1 74 ? -2.447 -6.164 0.938 1 95.6 74 ARG B N 1
ATOM 2880 C CA . ARG B 1 74 ? -3.584 -6.005 1.838 1 95.6 74 ARG B CA 1
ATOM 2881 C C . ARG B 1 74 ? -3.874 -4.531 2.101 1 95.6 74 ARG B C 1
ATOM 2883 O O . ARG B 1 74 ? -5.034 -4.134 2.224 1 95.6 74 ARG B O 1
ATOM 2890 N N . ASN B 1 75 ? -2.839 -3.729 2.16 1 94.39 75 ASN B N 1
ATOM 2891 C CA . ASN B 1 75 ? -3.059 -2.318 2.46 1 94.39 75 ASN B CA 1
ATOM 2892 C C . ASN B 1 75 ? -3.663 -1.58 1.269 1 94.39 75 ASN B C 1
ATOM 2894 O O . ASN B 1 75 ? -4.518 -0.71 1.441 1 94.39 75 ASN B O 1
ATOM 2898 N N . ILE B 1 76 ? -3.215 -1.881 0.095 1 96.47 76 ILE B N 1
ATOM 2899 C CA . ILE B 1 76 ? -3.801 -1.278 -1.097 1 96.47 76 ILE B CA 1
ATOM 2900 C C . ILE B 1 76 ? -5.25 -1.735 -1.247 1 96.47 76 ILE B C 1
ATOM 2902 O O . ILE B 1 76 ? -6.14 -0.922 -1.509 1 96.47 76 ILE B O 1
ATOM 2906 N N . ALA B 1 77 ? -5.493 -3.014 -1.031 1 95.39 77 ALA B N 1
ATOM 2907 C CA . ALA B 1 77 ? -6.852 -3.54 -1.129 1 95.39 77 ALA B CA 1
ATOM 2908 C C . ALA B 1 77 ? -7.763 -2.902 -0.084 1 95.39 77 ALA B C 1
ATOM 2910 O O . ALA B 1 77 ? -8.927 -2.606 -0.364 1 95.39 77 ALA B O 1
ATOM 2911 N N . PHE B 1 78 ? -7.228 -2.738 1.076 1 93.49 78 PHE B N 1
ATOM 2912 C CA . PHE B 1 78 ? -7.987 -2.093 2.141 1 93.49 78 PHE B CA 1
ATOM 2913 C C . PHE B 1 78 ? -8.392 -0.68 1.738 1 93.49 78 PHE B C 1
ATOM 2915 O O . PHE B 1 78 ? -9.553 -0.295 1.89 1 93.49 78 PHE B O 1
ATOM 2922 N N . ASP B 1 79 ? -7.462 0.068 1.25 1 94.17 79 ASP B N 1
ATOM 2923 C CA . ASP B 1 79 ? -7.731 1.444 0.844 1 94.17 79 ASP B CA 1
ATOM 2924 C C . ASP B 1 79 ? -8.765 1.493 -0.279 1 94.17 79 ASP B C 1
ATOM 2926 O O . ASP B 1 79 ? -9.721 2.268 -0.216 1 94.17 79 ASP B O 1
ATOM 2930 N N . LEU B 1 80 ? -8.615 0.669 -1.27 1 95.82 80 LEU B N 1
ATOM 2931 C CA . LEU B 1 80 ? -9.532 0.628 -2.403 1 95.82 80 LEU B CA 1
ATOM 2932 C C . LEU B 1 80 ? -10.928 0.205 -1.958 1 95.82 80 LEU B C 1
ATOM 2934 O O . LEU B 1 80 ? -11.925 0.781 -2.399 1 95.82 80 LEU B O 1
ATOM 2938 N N . GLY B 1 81 ? -10.97 -0.81 -1.099 1 93.71 81 GLY B N 1
ATOM 2939 C CA . GLY B 1 81 ? -12.251 -1.259 -0.577 1 93.71 81 GLY B CA 1
ATOM 2940 C C . GLY B 1 81 ? -12.958 -0.207 0.257 1 93.71 81 GLY B C 1
ATOM 2941 O O . GLY B 1 81 ? -14.155 0.03 0.081 1 93.71 81 GLY B O 1
ATOM 2942 N N . ALA B 1 82 ? -12.209 0.419 1.139 1 91.81 82 ALA B N 1
ATOM 2943 C CA . ALA B 1 82 ? -12.762 1.445 2.02 1 91.81 82 ALA B CA 1
ATOM 2944 C C . ALA B 1 82 ? -13.325 2.613 1.217 1 91.81 82 ALA B C 1
ATOM 2946 O O . ALA B 1 82 ? -14.234 3.31 1.675 1 91.81 82 ALA B O 1
ATOM 2947 N N . ASN B 1 83 ? -12.823 2.813 0.002 1 93.55 83 ASN B N 1
ATOM 2948 C CA . ASN B 1 83 ? -13.27 3.905 -0.856 1 93.55 83 ASN B CA 1
ATOM 2949 C C . ASN B 1 83 ? -14.224 3.411 -1.94 1 93.55 83 ASN B C 1
ATOM 2951 O O . ASN B 1 83 ? -14.496 4.127 -2.906 1 93.55 83 ASN B O 1
ATOM 2955 N N . ASN B 1 84 ? -14.652 2.159 -1.868 1 93.09 84 ASN B N 1
ATOM 2956 C CA . ASN B 1 84 ? -15.659 1.554 -2.733 1 93.09 84 ASN B CA 1
ATOM 2957 C C . ASN B 1 84 ? -15.183 1.478 -4.181 1 93.09 84 ASN B C 1
ATOM 2959 O O . ASN B 1 84 ? -15.982 1.613 -5.109 1 93.09 84 ASN B O 1
ATOM 2963 N N . ILE B 1 85 ? -13.898 1.437 -4.307 1 94.59 85 ILE B N 1
ATOM 2964 C CA . ILE B 1 85 ? -13.336 1.28 -5.644 1 94.59 85 ILE B CA 1
ATOM 2965 C C . ILE B 1 85 ? -13.372 -0.192 -6.049 1 94.59 85 ILE B C 1
ATOM 2967 O O . ILE B 1 85 ? -13.622 -0.516 -7.212 1 94.59 85 ILE B O 1
ATOM 2971 N N . ILE B 1 86 ? -13.135 -1.117 -5.066 1 95.46 86 ILE B N 1
ATOM 2972 C CA . ILE B 1 86 ? -13.34 -2.552 -5.226 1 95.46 86 ILE B CA 1
ATOM 2973 C C . ILE B 1 86 ? -14.191 -3.084 -4.075 1 95.46 86 ILE B C 1
ATOM 2975 O O . ILE B 1 86 ? -14.383 -2.397 -3.069 1 95.46 86 ILE B O 1
ATOM 2979 N N . GLN B 1 87 ? -14.654 -4.289 -4.22 1 94.44 87 GLN B N 1
ATOM 2980 C CA . GLN B 1 87 ? -15.356 -4.929 -3.112 1 94.44 87 GLN B CA 1
ATOM 2981 C C . GLN B 1 87 ? -14.407 -5.215 -1.952 1 94.44 87 GLN B C 1
ATOM 2983 O O . GLN B 1 87 ? -13.27 -5.642 -2.163 1 94.44 87 GLN B O 1
ATOM 2988 N N . ASN B 1 88 ? -14.902 -4.985 -0.772 1 94.53 88 ASN B N 1
ATOM 2989 C CA . ASN B 1 88 ? -14.147 -5.444 0.389 1 94.53 88 ASN B CA 1
ATOM 2990 C C . ASN B 1 88 ? -13.809 -6.929 0.286 1 94.53 88 ASN B C 1
ATOM 2992 O O . ASN B 1 88 ? -14.658 -7.738 -0.089 1 94.53 88 ASN B O 1
ATOM 2996 N N . SER B 1 89 ? -12.589 -7.2 0.585 1 96.06 89 SER B N 1
ATOM 2997 C CA . SER B 1 89 ? -12.139 -8.564 0.328 1 96.06 89 SER B CA 1
ATOM 2998 C C . SER B 1 89 ? -11.374 -9.127 1.521 1 96.06 89 SER B C 1
ATOM 3000 O O . SER B 1 89 ? -10.781 -8.375 2.297 1 96.06 89 SER B O 1
ATOM 3002 N N . VAL B 1 90 ? -11.438 -10.403 1.684 1 96.92 90 VAL B N 1
ATOM 3003 C CA . VAL B 1 90 ? -10.508 -11.14 2.533 1 96.92 90 VAL B CA 1
ATOM 3004 C C . VAL B 1 90 ? -9.207 -11.394 1.775 1 96.92 90 VAL B C 1
ATOM 3006 O O . VAL B 1 90 ? -9.225 -11.899 0.65 1 96.92 90 VAL B O 1
ATOM 3009 N N . ILE B 1 91 ? -8.115 -10.976 2.351 1 97.88 91 ILE B N 1
ATOM 3010 C CA . ILE B 1 91 ? -6.816 -11.175 1.719 1 97.88 91 ILE B CA 1
ATOM 3011 C C . ILE B 1 91 ? -6.092 -12.343 2.386 1 97.88 91 ILE B C 1
ATOM 3013 O O . ILE B 1 91 ? -5.913 -12.355 3.606 1 97.88 91 ILE B O 1
ATOM 3017 N N . ILE B 1 92 ? -5.685 -13.327 1.632 1 98.55 92 ILE B N 1
ATOM 3018 C CA . ILE B 1 92 ? -5.007 -14.519 2.13 1 98.55 92 ILE B CA 1
ATOM 3019 C C . ILE B 1 92 ? -3.575 -14.557 1.602 1 98.55 92 ILE B C 1
ATOM 3021 O O . ILE B 1 92 ? -3.355 -14.589 0.389 1 98.55 92 ILE B O 1
ATOM 3025 N N . GLY B 1 93 ? -2.667 -14.465 2.477 1 98.08 93 GLY B N 1
ATOM 3026 C CA . GLY B 1 93 ? -1.266 -14.623 2.12 1 98.08 93 GLY B CA 1
ATOM 3027 C C . GLY B 1 93 ? -0.785 -16.059 2.211 1 98.08 93 GLY B C 1
ATOM 3028 O O . GLY B 1 93 ? -1.073 -16.755 3.187 1 98.08 93 GLY B O 1
ATOM 3029 N N . ILE B 1 94 ? -0.053 -16.468 1.226 1 98.04 94 ILE B N 1
ATOM 3030 C CA . ILE B 1 94 ? 0.492 -17.82 1.171 1 98.04 94 ILE B CA 1
ATOM 3031 C C . ILE B 1 94 ? 2.017 -17.764 1.227 1 98.04 94 ILE B C 1
ATOM 3033 O O . ILE B 1 94 ? 2.679 -17.679 0.191 1 98.04 94 ILE B O 1
ATOM 3037 N N . PRO B 1 95 ? 2.576 -17.795 2.408 1 95.52 95 PRO B N 1
ATOM 3038 C CA . PRO B 1 95 ? 4.035 -17.776 2.53 1 95.52 95 PRO B CA 1
ATOM 3039 C C . PRO B 1 95 ? 4.67 -19.135 2.244 1 95.52 95 PRO B C 1
ATOM 3041 O O . PRO B 1 95 ? 3.991 -20.163 2.309 1 95.52 95 PRO B O 1
ATOM 3044 N N . HIS B 1 96 ? 5.865 -19.088 1.789 1 92.32 96 HIS B N 1
ATOM 3045 C CA . HIS B 1 96 ? 6.653 -20.308 1.653 1 92.32 96 HIS B CA 1
ATOM 3046 C C . HIS B 1 96 ? 7.481 -20.571 2.906 1 92.32 96 HIS B C 1
ATOM 3048 O O . HIS B 1 96 ? 7.959 -19.634 3.548 1 92.32 96 HIS B O 1
ATOM 3054 N N . ILE B 1 97 ? 7.501 -21.853 3.193 1 87.66 97 ILE B N 1
ATOM 3055 C CA . ILE B 1 97 ? 8.429 -22.239 4.25 1 87.66 97 ILE B CA 1
ATOM 3056 C C . ILE B 1 97 ? 9.864 -22.155 3.734 1 87.66 97 ILE B C 1
ATOM 3058 O O . ILE B 1 97 ? 10.175 -22.676 2.66 1 87.66 97 ILE B O 1
ATOM 3062 N N . ASP B 1 98 ? 10.78 -21.443 4.391 1 83.97 98 ASP B N 1
ATOM 3063 C CA . ASP B 1 98 ? 12.148 -21.294 3.902 1 83.97 98 ASP B CA 1
ATOM 3064 C C . ASP B 1 98 ? 12.164 -20.902 2.426 1 83.97 98 ASP B C 1
ATOM 3066 O O . ASP B 1 98 ? 12.631 -21.667 1.58 1 83.97 98 ASP B O 1
ATOM 3070 N N . TRP B 1 99 ? 11.727 -19.822 2.082 1 81.69 99 TRP B N 1
ATOM 3071 C CA . TRP B 1 99 ? 11.437 -19.383 0.721 1 81.69 99 TRP B CA 1
ATOM 3072 C C . TRP B 1 99 ? 12.64 -19.605 -0.19 1 81.69 99 TRP B C 1
ATOM 3074 O O . TRP B 1 99 ? 12.482 -19.828 -1.393 1 81.69 99 TRP B O 1
ATOM 3084 N N . LYS B 1 100 ? 13.841 -19.641 0.214 1 80.86 100 LYS B N 1
ATOM 3085 C CA . LYS B 1 100 ? 15.04 -19.839 -0.596 1 80.86 100 LYS B CA 1
ATOM 3086 C C . LYS B 1 100 ? 15.053 -21.228 -1.227 1 80.86 100 LYS B C 1
ATOM 3088 O O . LYS B 1 100 ? 15.525 -21.4 -2.354 1 80.86 100 LYS B O 1
ATOM 3093 N N . PHE B 1 101 ? 14.319 -22.135 -0.542 1 82.76 101 PHE B N 1
ATOM 3094 C CA . PHE B 1 101 ? 14.377 -23.507 -1.031 1 82.76 101 PHE B CA 1
ATOM 3095 C C . PHE B 1 101 ? 13.011 -23.961 -1.533 1 82.76 101 PHE B C 1
ATOM 3097 O O . PHE B 1 101 ? 12.904 -24.544 -2.613 1 82.76 101 PHE B O 1
ATOM 3104 N N . LYS B 1 102 ? 12.039 -23.573 -0.853 1 92.66 102 LYS B N 1
ATOM 3105 C CA . LYS B 1 102 ? 10.735 -24.195 -1.064 1 92.66 102 LYS B CA 1
ATOM 3106 C C . LYS B 1 102 ? 9.945 -23.462 -2.145 1 92.66 102 LYS B C 1
ATOM 3108 O O . LYS B 1 102 ? 9.051 -24.039 -2.767 1 92.66 102 LYS B O 1
ATOM 3113 N N . ARG B 1 103 ? 10.224 -22.194 -2.416 1 95.42 103 ARG B N 1
ATOM 3114 C CA . ARG B 1 103 ? 9.458 -21.433 -3.397 1 95.42 103 ARG B CA 1
ATOM 3115 C C . ARG B 1 103 ? 9.546 -22.074 -4.778 1 95.42 103 ARG B C 1
ATOM 3117 O O . ARG B 1 103 ? 8.528 -22.259 -5.448 1 95.42 103 ARG B O 1
ATOM 3124 N N . GLY B 1 104 ? 10.872 -22.429 -5.175 1 95.57 104 GLY B N 1
ATOM 3125 C CA . GLY B 1 104 ? 11.057 -23.077 -6.463 1 95.57 104 GLY B CA 1
ATOM 3126 C C . GLY B 1 104 ? 10.351 -24.416 -6.565 1 95.57 104 GLY B C 1
ATOM 3127 O O . GLY B 1 104 ? 9.758 -24.734 -7.598 1 95.57 104 GLY B O 1
ATOM 3128 N N . ILE B 1 105 ? 10.337 -25.177 -5.515 1 96.24 105 ILE B N 1
ATOM 3129 C CA . ILE B 1 105 ? 9.674 -26.475 -5.481 1 96.24 105 ILE B CA 1
ATOM 3130 C C . ILE B 1 105 ? 8.162 -26.285 -5.579 1 96.24 105 ILE B C 1
ATOM 3132 O O . ILE B 1 105 ? 7.502 -26.924 -6.402 1 96.24 105 ILE B O 1
ATOM 3136 N N . ASP B 1 106 ? 7.632 -25.381 -4.818 1 97.64 106 ASP B N 1
ATOM 3137 C CA . ASP B 1 106 ? 6.191 -25.177 -4.705 1 97.64 106 ASP B CA 1
ATOM 3138 C C . ASP B 1 106 ? 5.606 -24.654 -6.015 1 97.64 106 ASP B C 1
ATOM 3140 O O . ASP B 1 106 ? 4.455 -24.946 -6.347 1 97.64 106 ASP B O 1
ATOM 3144 N N . LEU B 1 107 ? 6.428 -23.897 -6.816 1 97.96 107 LEU B N 1
ATOM 3145 C CA . LEU B 1 107 ? 5.763 -23.097 -7.84 1 97.96 107 LEU B CA 1
ATOM 3146 C C . LEU B 1 107 ? 6.144 -23.576 -9.236 1 97.96 107 LEU B C 1
ATOM 3148 O O . LEU B 1 107 ? 5.576 -23.117 -10.231 1 97.96 107 LEU B O 1
ATOM 3152 N N . THR B 1 108 ? 7.061 -24.56 -9.294 1 97.4 108 THR B N 1
ATOM 3153 C CA . THR B 1 108 ? 7.436 -25.022 -10.626 1 97.4 108 THR B CA 1
ATOM 3154 C C . THR B 1 108 ? 7.037 -26.482 -10.824 1 97.4 108 THR B C 1
ATOM 3156 O O . THR B 1 108 ? 7.125 -27.286 -9.894 1 97.4 108 THR B O 1
ATOM 3159 N N . PHE B 1 109 ? 6.612 -26.847 -12.019 1 97.38 109 PHE B N 1
ATOM 3160 C CA . PHE B 1 109 ? 6.033 -28.159 -12.278 1 97.38 109 PHE B CA 1
ATOM 3161 C C . PHE B 1 109 ? 7.089 -29.121 -12.811 1 97.38 109 PHE B C 1
ATOM 3163 O O . PHE B 1 109 ? 6.883 -30.336 -12.815 1 97.38 109 PHE B O 1
ATOM 3170 N N . SER B 1 110 ? 8.194 -28.576 -13.308 1 95.63 110 SER B N 1
ATOM 3171 C CA . SER B 1 110 ? 9.26 -29.401 -13.867 1 95.63 110 SER B CA 1
ATOM 3172 C C . SER B 1 110 ? 10.634 -28.87 -13.473 1 95.63 110 SER B C 1
ATOM 3174 O O . SER B 1 110 ? 10.738 -27.897 -12.724 1 95.63 110 SER B O 1
ATOM 3176 N N . GLN B 1 111 ? 11.586 -29.601 -13.889 1 92.96 111 GLN B N 1
ATOM 3177 C CA . GLN B 1 111 ? 12.96 -29.111 -13.857 1 92.96 111 GLN B CA 1
ATOM 3178 C C . GLN B 1 111 ? 13.358 -28.502 -15.199 1 92.96 111 GLN B C 1
ATOM 3180 O O . GLN B 1 111 ? 12.793 -28.851 -16.237 1 92.96 111 GLN B O 1
ATOM 3185 N N . THR B 1 112 ? 14.181 -27.496 -15.12 1 90.78 112 THR B N 1
ATOM 3186 C CA . THR B 1 112 ? 14.534 -26.827 -16.367 1 90.78 112 THR B CA 1
ATOM 3187 C C . THR B 1 112 ? 16.047 -26.663 -16.482 1 90.78 112 THR B C 1
ATOM 3189 O O . THR B 1 112 ? 16.767 -26.773 -15.487 1 90.78 112 THR B O 1
ATOM 3192 N N . ARG B 1 113 ? 16.476 -26.504 -17.735 1 90.11 113 ARG B N 1
ATOM 3193 C CA . ARG B 1 113 ? 17.866 -26.146 -17.995 1 90.11 113 ARG B CA 1
ATOM 3194 C C . ARG B 1 113 ? 17.965 -24.767 -18.641 1 90.11 113 ARG B C 1
ATOM 3196 O O . ARG B 1 113 ? 19.051 -24.335 -19.03 1 90.11 113 ARG B O 1
ATOM 3203 N N . ILE B 1 114 ? 16.871 -24.124 -18.809 1 90.82 114 ILE B N 1
ATOM 3204 C CA . ILE B 1 114 ? 16.828 -22.821 -19.464 1 90.82 114 ILE B CA 1
ATOM 3205 C C . ILE B 1 114 ? 16.625 -21.725 -18.42 1 90.82 114 ILE B C 1
ATOM 3207 O O . ILE B 1 114 ? 15.786 -21.858 -17.526 1 90.82 114 ILE B O 1
ATOM 3211 N N . GLU B 1 115 ? 17.415 -20.676 -18.564 1 89.28 115 GLU B N 1
ATOM 3212 C CA . GLU B 1 115 ? 17.313 -19.529 -17.666 1 89.28 115 GLU B CA 1
ATOM 3213 C C . GLU B 1 115 ? 16.5 -18.403 -18.299 1 89.28 115 GLU B C 1
ATOM 3215 O O . GLU B 1 115 ? 16.04 -18.526 -19.436 1 89.28 115 GLU B O 1
ATOM 3220 N N . TYR B 1 116 ? 16.314 -17.315 -17.523 1 88.75 116 TYR B N 1
ATOM 3221 C CA . TYR B 1 116 ? 15.404 -16.234 -17.885 1 88.75 116 TYR B CA 1
ATOM 3222 C C . TYR B 1 116 ? 15.907 -15.487 -19.115 1 88.75 116 TYR B C 1
ATOM 3224 O O . TYR B 1 116 ? 15.128 -14.834 -19.813 1 88.75 116 TYR B O 1
ATOM 3232 N N . ASP B 1 117 ? 17.183 -15.566 -19.411 1 89.14 117 ASP B N 1
ATOM 3233 C CA . ASP B 1 117 ? 17.741 -14.886 -20.577 1 89.14 117 ASP B CA 1
ATOM 3234 C C . ASP B 1 117 ? 17.896 -15.849 -21.752 1 89.14 117 ASP B C 1
ATOM 3236 O O . ASP B 1 117 ? 18.424 -15.475 -22.801 1 89.14 117 ASP B O 1
ATOM 3240 N N . GLY B 1 118 ? 17.475 -17.124 -21.5 1 89.81 118 GLY B N 1
ATOM 3241 C CA . GLY B 1 118 ? 17.523 -18.116 -22.562 1 89.81 118 GLY B CA 1
ATOM 3242 C C . GLY B 1 118 ? 18.773 -18.973 -22.521 1 89.81 118 GLY B C 1
ATOM 3243 O O . GLY B 1 118 ? 18.913 -19.914 -23.306 1 89.81 118 GLY B O 1
ATOM 3244 N N . GLU B 1 119 ? 19.641 -18.72 -21.623 1 90.3 119 GLU B N 1
ATOM 3245 C CA . GLU B 1 119 ? 20.874 -19.494 -21.516 1 90.3 119 GLU B CA 1
ATOM 3246 C C . GLU B 1 119 ? 20.598 -20.902 -20.997 1 90.3 119 GLU B C 1
ATOM 3248 O O . GLU B 1 119 ? 19.748 -21.093 -20.126 1 90.3 119 GLU B O 1
ATOM 3253 N N . ILE B 1 120 ? 21.324 -21.817 -21.513 1 91.28 120 ILE B N 1
ATOM 3254 C CA . ILE B 1 120 ? 21.219 -23.197 -21.054 1 91.28 120 ILE B CA 1
ATOM 3255 C C . ILE B 1 120 ? 22.193 -23.432 -19.9 1 91.28 120 ILE B C 1
ATOM 3257 O O . ILE B 1 120 ? 23.388 -23.154 -20.022 1 91.28 120 ILE B O 1
ATOM 3261 N N . VAL B 1 121 ? 21.604 -23.895 -18.837 1 88.24 121 VAL B N 1
ATOM 3262 C CA . VAL B 1 121 ? 22.433 -24.13 -17.659 1 88.24 121 VAL B CA 1
ATOM 3263 C C . VAL B 1 121 ? 22.541 -25.63 -17.394 1 88.24 121 VAL B C 1
ATOM 3265 O O . VAL B 1 121 ? 21.865 -26.432 -18.042 1 88.24 121 VAL B O 1
ATOM 3268 N N . ASP B 1 122 ? 23.4 -25.925 -16.419 1 84.77 122 ASP B N 1
ATOM 3269 C CA . ASP B 1 122 ? 23.571 -27.331 -16.067 1 84.77 122 ASP B CA 1
ATOM 3270 C C . ASP B 1 122 ? 22.381 -27.844 -15.259 1 84.77 122 ASP B C 1
ATOM 3272 O O . ASP B 1 122 ? 21.685 -27.064 -14.605 1 84.77 122 ASP B O 1
ATOM 3276 N N . SER B 1 123 ? 22.122 -29.194 -15.381 1 75.24 123 SER B N 1
ATOM 3277 C CA . SER B 1 123 ? 20.954 -29.821 -14.77 1 75.24 123 SER B CA 1
ATOM 3278 C C . SER B 1 123 ? 20.992 -29.697 -13.251 1 75.24 123 SER B C 1
ATOM 3280 O O . SER B 1 123 ? 19.971 -29.876 -12.582 1 75.24 123 SER B O 1
ATOM 3282 N N . THR B 1 124 ? 22.15 -29.404 -12.74 1 77.79 124 THR B N 1
ATOM 3283 C CA . THR B 1 124 ? 22.28 -29.302 -11.291 1 77.79 124 THR B CA 1
ATOM 3284 C C . THR B 1 124 ? 21.688 -27.989 -10.786 1 77.79 124 THR B C 1
ATOM 3286 O O . THR B 1 124 ? 21.429 -27.837 -9.591 1 77.79 124 THR B O 1
ATOM 3289 N N . TRP B 1 125 ? 21.367 -27.175 -11.732 1 80.76 125 TRP B N 1
ATOM 3290 C CA . TRP B 1 125 ? 20.874 -25.852 -11.365 1 80.76 125 TRP B CA 1
ATOM 3291 C C . TRP B 1 125 ? 19.426 -25.922 -10.889 1 80.76 125 TRP B C 1
ATOM 3293 O O . TRP B 1 125 ? 19.06 -25.287 -9.898 1 80.76 125 TRP B O 1
ATOM 3303 N N . TYR B 1 126 ? 18.632 -26.727 -11.596 1 87.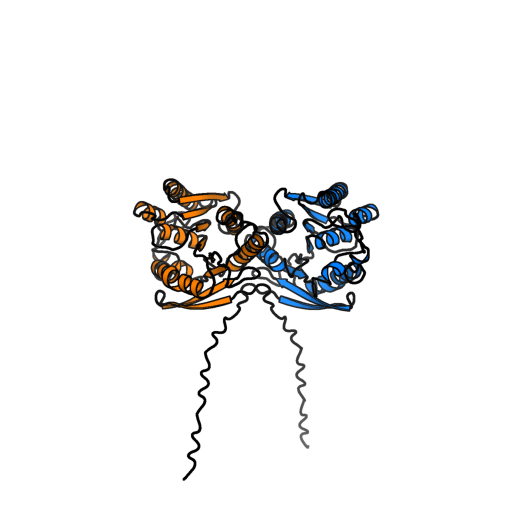25 126 TYR B N 1
ATOM 3304 C CA . TYR B 1 126 ? 17.259 -27.035 -11.212 1 87.25 126 TYR B CA 1
ATOM 3305 C C . TYR B 1 126 ? 17.064 -28.538 -11.046 1 87.25 126 TYR B C 1
ATOM 3307 O O . TYR B 1 126 ? 17.202 -29.298 -12.007 1 87.25 126 TYR B O 1
ATOM 3315 N N . ASN B 1 127 ? 16.814 -28.937 -9.849 1 88.9 127 ASN B N 1
ATOM 3316 C CA . ASN B 1 127 ? 16.642 -30.348 -9.518 1 88.9 127 ASN B CA 1
ATOM 3317 C C . ASN B 1 127 ? 15.511 -30.553 -8.514 1 88.9 127 ASN B C 1
ATOM 3319 O O . ASN B 1 127 ? 14.772 -29.617 -8.205 1 88.9 127 ASN B O 1
ATOM 3323 N N . SER B 1 128 ? 15.423 -31.777 -8.073 1 86.39 128 SER B N 1
ATOM 3324 C CA . SER B 1 128 ? 14.279 -32.153 -7.248 1 86.39 128 SER B CA 1
ATOM 3325 C C . SER B 1 128 ? 14.317 -31.448 -5.896 1 86.39 128 SER B C 1
ATOM 3327 O O . SER B 1 128 ? 13.304 -31.382 -5.196 1 86.39 128 SER B O 1
ATOM 3329 N N . THR B 1 129 ? 15.47 -30.867 -5.566 1 89.19 129 THR B N 1
ATOM 3330 C CA . THR B 1 129 ? 15.599 -30.232 -4.259 1 89.19 129 THR B CA 1
ATOM 3331 C C . THR B 1 129 ? 15.22 -28.756 -4.336 1 89.19 129 THR B C 1
ATOM 3333 O O . THR B 1 129 ? 15.07 -28.094 -3.307 1 89.19 129 THR B O 1
ATOM 3336 N N . ASN B 1 130 ? 14.984 -28.296 -5.545 1 91.73 130 ASN B N 1
ATOM 3337 C CA . ASN B 1 130 ? 14.692 -26.867 -5.604 1 91.73 130 ASN B CA 1
ATOM 3338 C C . ASN B 1 130 ? 13.628 -26.555 -6.652 1 91.73 130 ASN B C 1
ATOM 3340 O O . ASN B 1 130 ? 13.302 -25.39 -6.884 1 91.73 130 ASN B O 1
ATOM 3344 N N . SER B 1 131 ? 13.04 -27.607 -7.322 1 94.31 131 SER B N 1
ATOM 3345 C CA . SER B 1 131 ? 12.034 -27.356 -8.349 1 94.31 131 SER B CA 1
ATOM 3346 C C . SER B 1 131 ? 11.156 -28.582 -8.575 1 94.31 131 SER B C 1
ATOM 3348 O O . SER B 1 131 ? 11.464 -29.671 -8.087 1 94.31 131 SER B O 1
ATOM 3350 N N . GLY B 1 132 ? 9.95 -28.389 -9.168 1 95.73 132 GLY B N 1
ATOM 3351 C CA . GLY B 1 132 ? 9.184 -29.478 -9.754 1 95.73 132 GLY B CA 1
ATOM 3352 C C . GLY B 1 132 ? 8.119 -30.027 -8.824 1 95.73 132 GLY B C 1
ATOM 3353 O O . GLY B 1 132 ? 7.5 -31.052 -9.117 1 95.73 132 GLY B O 1
ATOM 3354 N N . GLY B 1 133 ? 7.83 -29.444 -7.714 1 96.11 133 GLY B N 1
ATOM 3355 C CA . GLY B 1 133 ? 6.862 -29.952 -6.755 1 96.11 133 GLY B CA 1
ATOM 3356 C C . GLY B 1 133 ? 5.513 -29.263 -6.847 1 96.11 133 GLY B C 1
ATOM 3357 O O . GLY B 1 133 ? 4.658 -29.441 -5.977 1 96.11 133 GLY B O 1
ATOM 3358 N N . ALA B 1 134 ? 5.217 -28.584 -7.922 1 97.94 134 ALA B N 1
ATOM 3359 C CA . ALA B 1 134 ? 4.07 -27.682 -7.994 1 97.94 134 ALA B CA 1
ATOM 3360 C C . ALA B 1 134 ? 2.759 -28.463 -8.016 1 97.94 134 ALA B C 1
ATOM 3362 O O . ALA B 1 134 ? 1.716 -27.949 -7.604 1 97.94 134 ALA B O 1
ATOM 3363 N N . LEU B 1 135 ? 2.771 -29.681 -8.497 1 98.24 135 LEU B N 1
ATOM 3364 C CA . LEU B 1 135 ? 1.538 -30.462 -8.477 1 98.24 135 LEU B CA 1
ATOM 3365 C C . LEU B 1 135 ? 1.064 -30.693 -7.046 1 98.24 135 LEU B C 1
ATOM 3367 O O . LEU B 1 135 ? -0.131 -30.59 -6.76 1 98.24 135 LEU B O 1
ATOM 3371 N N . LYS B 1 136 ? 1.983 -31.011 -6.176 1 98.14 136 LYS B N 1
ATOM 3372 C CA . LYS B 1 136 ? 1.639 -31.178 -4.767 1 98.14 136 LYS B CA 1
ATOM 3373 C C . LYS B 1 136 ? 1.133 -29.87 -4.166 1 98.14 136 LYS B C 1
ATOM 3375 O O . LYS B 1 136 ? 0.166 -29.865 -3.4 1 98.14 136 LYS B O 1
ATOM 3380 N N . PHE B 1 137 ? 1.779 -28.818 -4.492 1 98.38 137 PHE B N 1
ATOM 3381 C CA . PHE B 1 137 ? 1.372 -27.51 -3.992 1 98.38 137 PHE B CA 1
ATOM 3382 C C . PHE B 1 137 ? -0.016 -27.142 -4.504 1 98.38 137 PHE B C 1
ATOM 3384 O O . PHE B 1 137 ? -0.844 -26.626 -3.751 1 98.38 137 PHE B O 1
ATOM 3391 N N . TYR B 1 138 ? -0.24 -27.415 -5.766 1 98.62 138 TYR B N 1
ATOM 3392 C CA . TYR B 1 138 ? -1.552 -27.201 -6.365 1 98.62 138 TYR B CA 1
ATOM 3393 C C . TYR B 1 138 ? -2.629 -27.969 -5.609 1 98.62 138 TYR B C 1
ATOM 3395 O O . TYR B 1 138 ? -3.688 -27.421 -5.296 1 98.62 138 TYR B O 1
ATOM 3403 N N . LYS B 1 139 ? -2.381 -29.165 -5.311 1 98.74 139 LYS B N 1
ATOM 3404 C CA . LYS B 1 139 ? -3.346 -29.985 -4.584 1 98.74 139 LYS B CA 1
ATOM 3405 C C . LYS B 1 139 ? -3.586 -29.437 -3.18 1 98.74 139 LYS B C 1
ATOM 3407 O O . LYS B 1 139 ? -4.723 -29.408 -2.705 1 98.74 139 LYS B O 1
ATOM 3412 N N . TYR B 1 140 ? -2.532 -29.033 -2.546 1 98.53 140 TYR B N 1
ATOM 3413 C CA . TYR B 1 140 ? -2.649 -28.372 -1.251 1 98.53 140 TYR B CA 1
ATOM 3414 C C . TYR B 1 140 ? -3.527 -27.13 -1.351 1 98.53 140 TYR B C 1
ATOM 3416 O O . TYR B 1 140 ? -4.437 -26.938 -0.541 1 98.53 140 TYR B O 1
ATOM 3424 N N . LEU B 1 141 ? -3.271 -26.308 -2.334 1 98.55 141 LEU B N 1
ATOM 3425 C CA . LEU B 1 141 ? -3.988 -25.052 -2.527 1 98.55 141 LEU B CA 1
ATOM 3426 C C . LEU B 1 141 ? -5.479 -25.301 -2.727 1 98.55 141 LEU B C 1
ATOM 3428 O O . LEU B 1 141 ? -6.309 -24.728 -2.018 1 98.55 141 LEU B O 1
ATOM 3432 N N . VAL B 1 142 ? -5.842 -26.224 -3.566 1 98.18 142 VAL B N 1
ATOM 3433 C CA . VAL B 1 142 ? -7.211 -26.394 -4.042 1 98.18 142 VAL B CA 1
ATOM 3434 C C . VAL B 1 142 ? -7.996 -27.261 -3.061 1 98.18 142 VAL B C 1
ATOM 3436 O O . VAL B 1 142 ? -9.181 -27.019 -2.818 1 98.18 142 VAL B O 1
ATOM 3439 N N . ASN B 1 143 ? -7.269 -28.153 -2.412 1 98.36 143 ASN B N 1
ATOM 3440 C CA . ASN B 1 143 ? -8.016 -29.151 -1.654 1 98.36 143 ASN B CA 1
ATOM 3441 C C . ASN B 1 143 ? -7.924 -28.898 -0.152 1 98.36 143 ASN B C 1
ATOM 3443 O O . ASN B 1 143 ? -8.693 -29.465 0.626 1 98.36 143 ASN B O 1
ATOM 3447 N N . GLU B 1 144 ? -6.986 -28.105 0.256 1 98.74 144 GLU B N 1
ATOM 3448 C CA . GLU B 1 144 ? -6.827 -27.916 1.694 1 98.74 144 GLU B CA 1
ATOM 3449 C C . GLU B 1 144 ? -6.916 -26.44 2.071 1 98.74 144 GLU B C 1
ATOM 3451 O O . GLU B 1 144 ? -7.746 -26.053 2.895 1 98.74 144 GLU B O 1
ATOM 3456 N N . LEU B 1 145 ? -6.151 -25.578 1.411 1 98.67 145 LEU B N 1
ATOM 3457 C CA . LEU B 1 145 ? -6.086 -24.173 1.796 1 98.67 145 LEU B CA 1
ATOM 3458 C C . LEU B 1 145 ? -7.416 -23.475 1.533 1 98.67 145 LEU B C 1
ATOM 3460 O O . LEU B 1 145 ? -8 -22.88 2.442 1 98.67 145 LEU B O 1
ATOM 3464 N N . ILE B 1 146 ? -7.922 -23.544 0.336 1 98.62 146 ILE B N 1
ATOM 3465 C CA . ILE B 1 146 ? -9.114 -22.797 -0.05 1 98.62 146 ILE B CA 1
ATOM 3466 C C . ILE B 1 146 ? -10.313 -23.283 0.761 1 98.62 146 ILE B C 1
ATOM 3468 O O . ILE B 1 146 ? -11.057 -22.477 1.325 1 98.62 146 ILE B O 1
ATOM 3472 N N . PRO B 1 147 ? -10.483 -24.618 0.927 1 98.32 147 PRO B N 1
ATOM 3473 C CA . PRO B 1 147 ? -11.568 -25.069 1.802 1 98.32 147 PRO B CA 1
ATOM 3474 C C . PRO B 1 147 ? -11.411 -24.576 3.239 1 98.32 147 PRO B C 1
ATOM 3476 O O . PRO B 1 147 ? -12.402 -24.232 3.889 1 98.32 147 PRO B O 1
ATOM 3479 N N . ASN B 1 148 ? -10.179 -24.573 3.752 1 98.43 148 ASN B N 1
ATOM 3480 C CA . ASN B 1 148 ? -9.953 -24.073 5.104 1 98.43 148 ASN B CA 1
ATOM 3481 C C . ASN B 1 148 ? -10.325 -22.598 5.226 1 98.43 148 ASN B C 1
ATOM 3483 O O . ASN B 1 148 ? -10.953 -22.191 6.204 1 98.43 148 ASN B O 1
ATOM 3487 N N . VAL B 1 149 ? -9.987 -21.803 4.251 1 98.43 149 VAL B N 1
ATOM 3488 C CA . VAL B 1 149 ? -10.34 -20.388 4.223 1 98.43 149 VAL B CA 1
ATOM 3489 C C . VAL B 1 149 ? -11.859 -20.234 4.215 1 98.43 149 VAL B C 1
ATOM 3491 O O . VAL B 1 149 ? -12.415 -19.461 4.998 1 98.43 149 VAL B O 1
ATOM 3494 N N . ASN B 1 150 ? -12.527 -20.999 3.381 1 97.31 150 ASN B N 1
ATOM 3495 C CA . ASN B 1 150 ? -13.976 -20.907 3.233 1 97.31 150 ASN B CA 1
ATOM 3496 C C . ASN B 1 150 ? -14.699 -21.345 4.503 1 97.31 150 ASN B C 1
ATOM 3498 O O . ASN B 1 150 ? -15.84 -20.947 4.741 1 97.31 150 ASN B O 1
ATOM 3502 N N . SER B 1 151 ? -14.04 -22.161 5.254 1 97.04 151 SER B N 1
ATOM 3503 C CA . SER B 1 151 ? -14.637 -22.619 6.505 1 97.04 151 SER B CA 1
ATOM 3504 C C . SER B 1 151 ? -14.422 -21.605 7.623 1 97.04 151 SER B C 1
ATOM 3506 O O . SER B 1 151 ? -15.227 -21.519 8.554 1 97.04 151 SER B O 1
ATOM 3508 N N . ASN B 1 152 ? -13.402 -20.822 7.524 1 96.88 152 ASN B N 1
ATOM 3509 C CA . ASN B 1 152 ? -13.034 -19.909 8.601 1 96.88 152 ASN B CA 1
ATOM 3510 C C . ASN B 1 152 ? -13.603 -18.512 8.372 1 96.88 152 ASN B C 1
ATOM 3512 O O . ASN B 1 152 ? -13.728 -17.726 9.312 1 96.88 152 ASN B O 1
ATOM 3516 N N . TYR B 1 153 ? -13.897 -18.194 7.126 1 97.2 153 TYR B N 1
ATOM 3517 C CA . TYR B 1 153 ? -14.358 -16.852 6.79 1 97.2 153 TYR B CA 1
ATOM 3518 C C . TYR B 1 153 ? -15.587 -16.906 5.891 1 97.2 153 TYR B C 1
ATOM 3520 O O . TYR B 1 153 ? -15.841 -17.92 5.237 1 97.2 153 TYR B O 1
ATOM 3528 N N . SER B 1 154 ? -16.405 -15.837 5.883 1 97.39 154 SER B N 1
ATOM 3529 C CA . SER B 1 154 ? -17.586 -15.711 5.035 1 97.39 154 SER B CA 1
ATOM 3530 C C . SER B 1 154 ? -17.207 -15.283 3.621 1 97.39 154 SER B C 1
ATOM 3532 O O . SER B 1 154 ? -17.064 -14.09 3.345 1 97.39 154 SER B O 1
ATOM 3534 N N . THR B 1 155 ? -17.049 -16.229 2.753 1 97.27 155 THR B N 1
ATOM 3535 C CA . THR B 1 155 ? -16.555 -15.972 1.404 1 97.27 155 THR B CA 1
ATOM 3536 C C . THR B 1 155 ? -17.666 -16.163 0.376 1 97.27 155 THR B C 1
ATOM 3538 O O . THR B 1 155 ? -18.608 -16.925 0.605 1 97.27 155 THR B O 1
ATOM 3541 N N . ASN B 1 156 ? -17.671 -15.439 -0.759 1 95.7 156 ASN B N 1
ATOM 3542 C CA . ASN B 1 156 ? -18.747 -15.482 -1.745 1 95.7 156 ASN B CA 1
ATOM 3543 C C . ASN B 1 156 ? -18.389 -16.379 -2.926 1 95.7 156 ASN B C 1
ATOM 3545 O O . ASN B 1 156 ? -19.105 -16.407 -3.929 1 95.7 156 ASN B O 1
ATOM 3549 N N . GLY B 1 157 ? -17.242 -17.026 -2.907 1 93.23 157 GLY B N 1
ATOM 3550 C CA . GLY B 1 157 ? -16.851 -17.946 -3.963 1 93.23 157 GLY B CA 1
ATOM 3551 C C . GLY B 1 157 ? -16.055 -17.281 -5.07 1 93.23 157 GLY B C 1
ATOM 3552 O O . GLY B 1 157 ? -15.557 -17.954 -5.974 1 93.23 157 GLY B O 1
ATOM 3553 N N . VAL B 1 158 ? -15.958 -15.987 -5.1 1 94.73 158 VAL B N 1
ATOM 3554 C CA . VAL B 1 158 ? -15.116 -15.291 -6.066 1 94.73 158 VAL B CA 1
ATOM 3555 C C . VAL B 1 158 ? -13.676 -15.248 -5.561 1 94.73 158 VAL B C 1
ATOM 3557 O O . VAL B 1 158 ? -13.383 -14.597 -4.556 1 94.73 158 VAL B O 1
ATOM 3560 N N . GLU B 1 159 ? -12.829 -15.917 -6.281 1 96.77 159 GLU B N 1
ATOM 3561 C CA . GLU B 1 159 ? -11.444 -16.095 -5.854 1 96.77 159 GLU B CA 1
ATOM 3562 C C . GLU B 1 159 ? -10.472 -15.511 -6.875 1 96.77 159 GLU B C 1
ATOM 3564 O O . GLU B 1 159 ? -10.59 -15.773 -8.073 1 96.77 159 GLU B O 1
ATOM 3569 N N . THR B 1 160 ? -9.603 -14.675 -6.427 1 98.37 160 THR B N 1
ATOM 3570 C CA . THR B 1 160 ? -8.526 -14.101 -7.225 1 98.37 160 THR B CA 1
ATOM 3571 C C . THR B 1 160 ? -7.173 -14.656 -6.787 1 98.37 160 THR B C 1
ATOM 3573 O O . THR B 1 160 ? -6.892 -14.747 -5.59 1 98.37 160 THR B O 1
ATOM 3576 N N . LEU B 1 161 ? -6.342 -15.088 -7.703 1 98.83 161 LEU B N 1
ATOM 3577 C CA . LEU B 1 161 ? -4.968 -15.495 -7.432 1 98.83 161 LEU B CA 1
ATOM 3578 C C . LEU B 1 161 ? -3.979 -14.477 -7.989 1 98.83 161 LEU B C 1
ATOM 3580 O O . LEU B 1 161 ? -4.053 -14.112 -9.165 1 98.83 161 LEU B O 1
ATOM 3584 N N . ILE B 1 162 ? -3.104 -13.998 -7.188 1 98.83 162 ILE B N 1
ATOM 3585 C CA . ILE B 1 162 ? -2.055 -13.069 -7.597 1 98.83 162 ILE B CA 1
ATOM 3586 C C . ILE B 1 162 ? -0.699 -13.769 -7.548 1 98.83 162 ILE B C 1
ATOM 3588 O O . ILE B 1 162 ? -0.264 -14.222 -6.487 1 98.83 162 ILE B O 1
ATOM 3592 N N . GLY B 1 163 ? -0.07 -13.802 -8.651 1 98.76 163 GLY B N 1
ATOM 3593 C CA . GLY B 1 163 ? 1.251 -14.403 -8.74 1 98.76 163 GLY B CA 1
ATOM 3594 C C . GLY B 1 163 ? 2.249 -13.542 -9.491 1 98.76 163 GLY B C 1
ATOM 3595 O O . GLY B 1 163 ? 1.902 -12.907 -10.489 1 98.76 163 GLY B O 1
ATOM 3596 N N . HIS B 1 164 ? 3.436 -13.507 -9.074 1 98.58 164 HIS B N 1
ATOM 3597 C CA . HIS B 1 164 ? 4.564 -12.782 -9.649 1 98.58 164 HIS B CA 1
ATOM 3598 C C . HIS B 1 164 ? 5.715 -13.726 -9.979 1 98.58 164 HIS B C 1
ATOM 3600 O O . HIS B 1 164 ? 6.022 -14.633 -9.202 1 98.58 164 HIS B O 1
ATOM 3606 N N . SER B 1 165 ? 6.371 -13.523 -11.139 1 98.07 165 SER B N 1
ATOM 3607 C CA . SER B 1 165 ? 7.526 -14.34 -11.497 1 98.07 165 SER B CA 1
ATOM 3608 C C . SER B 1 165 ? 7.165 -15.821 -11.535 1 98.07 165 SER B C 1
ATOM 3610 O O . SER B 1 165 ? 6.26 -16.226 -12.268 1 98.07 165 SER B O 1
ATOM 3612 N N . TYR B 1 166 ? 7.705 -16.658 -10.603 1 97.63 166 TYR B N 1
ATOM 3613 C CA . TYR B 1 166 ? 7.342 -18.069 -10.515 1 97.63 166 TYR B CA 1
ATOM 3614 C C . TYR B 1 166 ? 5.866 -18.232 -10.171 1 97.63 166 TYR B C 1
ATOM 3616 O O . TYR B 1 166 ? 5.216 -19.175 -10.628 1 97.63 166 TYR B O 1
ATOM 3624 N N . GLY B 1 167 ? 5.355 -17.264 -9.401 1 98.49 167 GLY B N 1
ATOM 3625 C CA . GLY B 1 167 ? 3.932 -17.295 -9.098 1 98.49 167 GLY B CA 1
ATOM 3626 C C . GLY B 1 167 ? 3.058 -17.09 -10.321 1 98.49 167 GLY B C 1
ATOM 3627 O O . GLY B 1 167 ? 1.983 -17.685 -10.428 1 98.49 167 GLY B O 1
ATOM 3628 N N . GLY B 1 168 ? 3.502 -16.201 -11.2 1 98.81 168 GLY B N 1
ATOM 3629 C CA . GLY B 1 168 ? 2.803 -16.024 -12.463 1 98.81 168 GLY B CA 1
ATOM 3630 C C . GLY B 1 168 ? 2.877 -17.244 -13.361 1 98.81 168 GLY B C 1
ATOM 3631 O O . GLY B 1 168 ? 1.9 -17.59 -14.029 1 98.81 168 GLY B O 1
ATOM 3632 N N . TYR B 1 169 ? 4.042 -17.863 -13.382 1 98.64 169 TYR B N 1
ATOM 3633 C CA . TYR B 1 169 ? 4.199 -19.138 -14.073 1 98.64 169 TYR B CA 1
ATOM 3634 C C . TYR B 1 169 ? 3.208 -20.169 -13.546 1 98.64 169 TYR B C 1
ATOM 3636 O O . TYR B 1 169 ? 2.52 -20.832 -14.326 1 98.64 169 TYR B O 1
ATOM 3644 N N . PHE B 1 170 ? 3.116 -20.324 -12.259 1 98.75 170 PHE B N 1
ATOM 3645 C CA . PHE B 1 170 ? 2.179 -21.234 -11.611 1 98.75 170 PHE B CA 1
ATOM 3646 C C . PHE B 1 170 ? 0.747 -20.925 -12.029 1 98.75 170 PHE B C 1
ATOM 3648 O O . PHE B 1 170 ? 0.001 -21.824 -12.422 1 98.75 170 PHE B O 1
ATOM 3655 N N . GLY B 1 171 ? 0.359 -19.648 -11.969 1 98.65 171 GLY B N 1
ATOM 3656 C CA . GLY B 1 171 ? -0.964 -19.221 -12.393 1 98.65 171 GLY B CA 1
ATOM 3657 C C . GLY B 1 171 ? -1.277 -19.586 -13.832 1 98.65 171 GLY B C 1
ATOM 3658 O O . GLY B 1 171 ? -2.386 -20.026 -14.14 1 98.65 171 GLY B O 1
ATOM 3659 N N . GLY B 1 172 ? -0.31 -19.376 -14.678 1 98.56 172 GLY B N 1
ATOM 3660 C CA . GLY B 1 172 ? -0.488 -19.739 -16.075 1 98.56 172 GLY B CA 1
ATOM 3661 C C . GLY B 1 172 ? -0.68 -21.229 -16.284 1 98.56 172 GLY B C 1
ATOM 3662 O O . GLY B 1 172 ? -1.518 -21.646 -17.086 1 98.56 172 GLY B O 1
ATOM 3663 N N . TYR B 1 173 ? 0.062 -22.019 -15.554 1 98.32 173 TYR B N 1
ATOM 3664 C CA . TYR B 1 173 ? 0.017 -23.466 -15.727 1 98.32 173 TYR B CA 1
ATOM 3665 C C . TYR B 1 173 ? -1.336 -24.024 -15.3 1 98.32 173 TYR B C 1
ATOM 3667 O O . TYR B 1 173 ? -1.894 -24.897 -15.97 1 98.32 173 TYR B O 1
ATOM 3675 N N . ILE B 1 174 ? -1.916 -23.53 -14.258 1 98.15 174 ILE B N 1
ATOM 3676 C CA . ILE B 1 174 ? -3.105 -24.16 -13.696 1 98.15 174 ILE B CA 1
ATOM 3677 C C . ILE B 1 174 ? -4.341 -23.72 -14.478 1 98.15 174 ILE B C 1
ATOM 3679 O O . ILE B 1 174 ? -5.45 -24.19 -14.214 1 98.15 174 ILE B O 1
ATOM 3683 N N . LEU B 1 175 ? -4.173 -22.795 -15.445 1 98.17 175 LEU B N 1
ATOM 3684 C CA . LEU B 1 175 ? -5.298 -22.36 -16.265 1 98.17 175 LEU B CA 1
ATOM 3685 C C . LEU B 1 175 ? -6.005 -23.555 -16.896 1 98.17 175 LEU B C 1
ATOM 3687 O O . LEU B 1 175 ? -7.218 -23.519 -17.116 1 98.17 175 LEU B O 1
ATOM 3691 N N . THR B 1 176 ? -5.246 -24.626 -17.193 1 97.32 176 THR B N 1
ATOM 3692 C CA . THR B 1 176 ? -5.815 -25.787 -17.868 1 97.32 176 THR B CA 1
ATOM 3693 C C . THR B 1 176 ? -6.204 -26.863 -16.858 1 97.32 176 THR B C 1
ATOM 3695 O O . THR B 1 176 ? -6.662 -27.943 -17.239 1 97.32 176 THR B O 1
ATOM 3698 N N . MET B 1 177 ? -6.016 -26.62 -15.609 1 97.21 177 MET B N 1
ATOM 3699 C CA . MET B 1 177 ? -6.364 -27.556 -14.545 1 97.21 177 MET B CA 1
ATOM 3700 C C . MET B 1 177 ? -7.664 -27.146 -13.862 1 97.21 177 MET B C 1
ATOM 3702 O O . MET B 1 177 ? -8.174 -26.049 -14.097 1 97.21 177 MET B O 1
ATOM 3706 N N . LYS B 1 178 ? -8.23 -28.069 -13.087 1 97.15 178 LYS B N 1
ATOM 3707 C CA . LYS B 1 178 ? -9.415 -27.729 -12.304 1 97.15 178 LYS B CA 1
ATOM 3708 C C . LYS B 1 178 ? -9.054 -26.839 -11.118 1 97.15 178 LYS B C 1
ATOM 3710 O O . LYS B 1 178 ? -8.311 -27.256 -10.227 1 97.15 178 LYS B O 1
ATOM 3715 N N . HIS B 1 179 ? -9.482 -25.62 -11.159 1 96.91 179 HIS B N 1
ATOM 3716 C CA . HIS B 1 179 ? -9.227 -24.665 -10.087 1 96.91 179 HIS B CA 1
ATOM 3717 C C . HIS B 1 179 ? -10.423 -23.742 -9.875 1 96.91 179 HIS B C 1
ATOM 3719 O O . HIS B 1 179 ? -11.279 -23.617 -10.754 1 96.91 179 HIS B O 1
ATOM 3725 N N . PRO B 1 180 ? -10.521 -23.084 -8.712 1 96.89 180 PRO B N 1
ATOM 3726 C CA . PRO B 1 180 ? -11.721 -22.304 -8.4 1 96.89 180 PRO B CA 1
ATOM 3727 C C . PRO B 1 180 ? -11.58 -20.83 -8.775 1 96.89 180 PRO B C 1
ATOM 3729 O O . PRO B 1 180 ? -12.531 -20.059 -8.627 1 96.89 180 PRO B O 1
ATOM 3732 N N . PHE B 1 181 ? -10.51 -20.347 -9.313 1 97.81 181 PHE B N 1
ATOM 3733 C CA . PHE B 1 181 ? -10.232 -18.924 -9.468 1 97.81 181 PHE B CA 1
ATOM 3734 C C . PHE B 1 181 ? -11.024 -18.342 -10.633 1 97.81 181 PHE B C 1
ATOM 3736 O O . PHE B 1 181 ? -11.048 -18.917 -11.723 1 97.81 181 PHE B O 1
ATOM 3743 N N . GLU B 1 182 ? -11.68 -17.203 -10.386 1 97.14 182 GLU B N 1
ATOM 3744 C CA . GLU B 1 182 ? -12.344 -16.438 -11.437 1 97.14 182 GLU B CA 1
ATOM 3745 C C . GLU B 1 182 ? -11.391 -15.431 -12.073 1 97.14 182 GLU B C 1
ATOM 3747 O O . GLU B 1 182 ? -11.627 -14.963 -13.189 1 97.14 182 GLU B O 1
ATOM 3752 N N . VAL B 1 183 ? -10.401 -15.071 -11.306 1 98.2 183 VAL B N 1
ATOM 3753 C CA . VAL B 1 183 ? -9.424 -14.08 -11.743 1 98.2 183 VAL B CA 1
ATOM 3754 C C . VAL B 1 183 ? -8.013 -14.569 -11.425 1 98.2 183 VAL B C 1
ATOM 3756 O O . VAL B 1 183 ? -7.756 -15.067 -10.326 1 98.2 183 VAL B O 1
ATOM 3759 N N . ILE B 1 184 ? -7.095 -14.431 -12.351 1 98.72 184 ILE B N 1
ATOM 3760 C CA . ILE B 1 184 ? -5.691 -14.749 -12.118 1 98.72 184 ILE B CA 1
ATOM 3761 C C . ILE B 1 184 ? -4.813 -13.605 -12.621 1 98.72 184 ILE B C 1
ATOM 3763 O O . ILE B 1 184 ? -4.9 -13.213 -13.787 1 98.72 184 ILE B O 1
ATOM 3767 N N . HIS B 1 185 ? -4.084 -13.039 -11.731 1 98.9 185 HIS B N 1
ATOM 3768 C CA . HIS B 1 185 ? -3.06 -12.058 -12.073 1 98.9 185 HIS B CA 1
ATOM 3769 C C . HIS B 1 185 ? -1.693 -12.717 -12.219 1 98.9 185 HIS B C 1
ATOM 3771 O O . HIS B 1 185 ? -1.255 -13.451 -11.331 1 98.9 185 HIS B O 1
ATOM 3777 N N . MET B 1 186 ? -1.056 -12.43 -13.277 1 98.94 186 MET B N 1
ATOM 3778 C CA . MET B 1 186 ? 0.308 -12.88 -13.536 1 98.94 186 MET B CA 1
ATOM 3779 C C . MET B 1 186 ? 1.231 -11.694 -13.8 1 98.94 186 MET B C 1
ATOM 3781 O O . MET B 1 186 ? 1.206 -11.112 -14.886 1 98.94 186 MET B O 1
ATOM 3785 N N . TYR B 1 187 ? 2.06 -11.391 -12.835 1 98.9 187 TYR B N 1
ATOM 3786 C CA . TYR B 1 187 ? 2.945 -10.237 -12.949 1 98.9 187 TYR B CA 1
ATOM 3787 C C . TYR B 1 187 ? 4.351 -10.666 -13.351 1 98.9 187 TYR B C 1
ATOM 3789 O O . TYR B 1 187 ? 5.036 -11.358 -12.594 1 98.9 187 TYR B O 1
ATOM 3797 N N . ASP B 1 188 ? 4.747 -10.216 -14.521 1 98.8 188 ASP B N 1
ATOM 3798 C CA . ASP B 1 188 ? 6.03 -10.582 -15.112 1 98.8 188 ASP B CA 1
ATOM 3799 C C . ASP B 1 188 ? 6.302 -12.076 -14.952 1 98.8 188 ASP B C 1
ATOM 3801 O O . ASP B 1 188 ? 7.356 -12.471 -14.449 1 98.8 188 ASP B O 1
ATOM 3805 N N . PRO B 1 189 ? 5.42 -12.869 -15.453 1 98.87 189 PRO B N 1
ATOM 3806 C CA . PRO B 1 189 ? 5.458 -14.309 -15.189 1 98.87 189 PRO B CA 1
ATOM 3807 C C . PRO B 1 189 ? 6.662 -14.995 -15.832 1 98.87 189 PRO B C 1
ATOM 3809 O O . PRO B 1 189 ? 7.028 -14.673 -16.965 1 98.87 189 PRO B O 1
ATOM 3812 N N . SER B 1 190 ? 7.211 -15.921 -15.154 1 98.38 190 SER B N 1
ATOM 3813 C CA . SER B 1 190 ? 8.369 -16.666 -15.636 1 98.38 190 SER B CA 1
ATOM 3814 C C . SER B 1 190 ? 7.966 -17.693 -16.689 1 98.38 190 SER B C 1
ATOM 3816 O O . SER B 1 190 ? 8.266 -18.881 -16.551 1 98.38 190 SER B O 1
ATOM 3818 N N . ILE B 1 191 ? 7.444 -17.231 -17.807 1 98.47 191 ILE B N 1
ATOM 3819 C CA . ILE B 1 191 ? 6.955 -18.098 -18.874 1 98.47 191 ILE B CA 1
ATOM 3820 C C . ILE B 1 191 ? 8.135 -18.73 -19.608 1 98.47 191 ILE B C 1
ATOM 3822 O O . ILE B 1 191 ? 7.984 -19.761 -20.267 1 98.47 191 ILE B O 1
ATOM 3826 N N . TRP B 1 192 ? 9.3 -18.171 -19.435 1 97.16 192 TRP B N 1
ATOM 3827 C CA . TRP B 1 192 ? 10.539 -18.697 -19.998 1 97.16 192 TRP B CA 1
ATOM 3828 C C . TRP B 1 192 ? 10.87 -20.063 -19.406 1 97.16 192 TRP B C 1
ATOM 3830 O O . TRP B 1 192 ? 11.609 -20.845 -20.009 1 97.16 192 TRP B O 1
ATOM 3840 N N . TYR B 1 193 ? 10.421 -20.337 -18.26 1 96.56 193 TYR B N 1
ATOM 3841 C CA . TYR B 1 193 ? 10.758 -21.557 -17.536 1 96.56 193 TYR B CA 1
ATOM 3842 C C . TYR B 1 193 ? 10.451 -22.792 -18.376 1 96.56 193 TYR B C 1
ATOM 3844 O O . TYR B 1 193 ? 9.391 -22.878 -18.999 1 96.56 193 TYR B O 1
ATOM 3852 N N . SER B 1 194 ? 11.399 -23.756 -18.455 1 94.5 194 SER B N 1
ATOM 3853 C CA . SER B 1 194 ? 11.313 -24.97 -19.26 1 94.5 194 SER B CA 1
ATOM 3854 C C . SER B 1 194 ? 10.93 -24.651 -20.701 1 94.5 194 SER B C 1
ATOM 3856 O O . SER B 1 194 ? 10.092 -25.336 -21.292 1 94.5 194 SER B O 1
ATOM 3858 N N . ASN B 1 195 ? 11.421 -23.575 -21.15 1 94.68 195 ASN B N 1
ATOM 3859 C CA . ASN B 1 195 ? 11.304 -23.124 -22.533 1 94.68 195 ASN B CA 1
ATOM 3860 C C . ASN B 1 195 ? 9.845 -22.945 -22.943 1 94.68 195 ASN B C 1
ATOM 3862 O O . ASN B 1 195 ? 9.44 -23.383 -24.021 1 94.68 195 ASN B O 1
ATOM 3866 N N . GLY B 1 196 ? 9.07 -22.434 -22.069 1 97.03 196 GLY B N 1
ATOM 3867 C CA . GLY B 1 196 ? 7.69 -22.117 -22.4 1 97.03 196 GLY B CA 1
ATOM 3868 C C . GLY B 1 196 ? 6.741 -23.278 -22.172 1 97.03 196 GLY B C 1
ATOM 3869 O O . GLY B 1 196 ? 5.808 -23.487 -22.95 1 97.03 196 GLY B O 1
ATOM 3870 N N . GLU B 1 197 ? 6.964 -24.03 -21.153 1 96.54 197 GLU B N 1
ATOM 3871 C CA . GLU B 1 197 ? 6.129 -25.204 -20.92 1 96.54 197 GLU B CA 1
ATOM 3872 C C . GLU B 1 197 ? 4.68 -24.806 -20.654 1 96.54 197 GLU B C 1
ATOM 3874 O O . GLU B 1 197 ? 3.757 -25.572 -20.942 1 96.54 197 GLU B O 1
ATOM 3879 N N . VAL B 1 198 ? 4.426 -23.616 -20.089 1 98.22 198 VAL B N 1
ATOM 3880 C CA . VAL B 1 198 ? 3.066 -23.124 -19.9 1 98.22 198 VAL B CA 1
ATOM 3881 C C . VAL B 1 198 ? 2.358 -23.031 -21.25 1 98.22 198 VAL B C 1
ATOM 3883 O O . VAL B 1 198 ? 1.202 -23.441 -21.381 1 98.22 198 VAL B O 1
ATOM 3886 N N . ILE B 1 199 ? 3.026 -22.457 -22.22 1 98.28 199 ILE B N 1
ATOM 3887 C CA . ILE B 1 199 ? 2.492 -22.314 -23.57 1 98.28 199 ILE B CA 1
ATOM 3888 C C . ILE B 1 199 ? 2.146 -23.689 -24.138 1 98.28 199 ILE B C 1
ATOM 3890 O O . ILE B 1 199 ? 1.045 -23.896 -24.653 1 98.28 199 ILE B O 1
ATOM 3894 N N . GLU B 1 200 ? 3.08 -24.622 -24.007 1 97.79 200 GLU B N 1
ATOM 3895 C CA . GLU B 1 200 ? 2.854 -25.971 -24.516 1 97.79 200 GLU B CA 1
ATOM 3896 C C . GLU B 1 200 ? 1.681 -26.64 -23.805 1 97.79 200 GLU B C 1
ATOM 3898 O O . GLU B 1 200 ? 0.892 -27.351 -24.431 1 97.79 200 GLU B O 1
ATOM 3903 N N . ASN B 1 201 ? 1.625 -26.456 -22.529 1 97.55 201 ASN B N 1
ATOM 3904 C CA . ASN B 1 201 ? 0.522 -27.006 -21.748 1 97.55 201 ASN B CA 1
ATOM 3905 C C . ASN B 1 201 ? -0.826 -26.488 -22.24 1 97.55 201 ASN B C 1
ATOM 3907 O O . ASN B 1 201 ? -1.776 -27.259 -22.387 1 97.55 201 ASN B O 1
ATOM 3911 N N . ILE B 1 202 ? -0.942 -25.218 -22.498 1 97.51 202 ILE B N 1
ATOM 3912 C CA . ILE B 1 202 ? -2.191 -24.596 -22.923 1 97.51 202 ILE B CA 1
ATOM 3913 C C . ILE B 1 202 ? -2.537 -25.048 -24.34 1 97.51 202 ILE B C 1
ATOM 3915 O O . ILE B 1 202 ? -3.709 -25.255 -24.664 1 97.51 202 ILE B O 1
ATOM 3919 N N . LYS B 1 203 ? -1.521 -25.251 -25.149 1 97.07 203 LYS B N 1
ATOM 3920 C CA . LYS B 1 203 ? -1.756 -25.74 -26.505 1 97.07 203 LYS B CA 1
ATOM 3921 C C . LYS B 1 203 ? -2.297 -27.166 -26.489 1 97.07 203 LYS B C 1
ATOM 3923 O O . LYS B 1 203 ? -3.085 -27.547 -27.357 1 97.07 203 LYS B O 1
ATOM 3928 N N . SER B 1 204 ? -1.865 -27.886 -25.564 1 96.6 204 SER B N 1
ATOM 3929 C CA . SER B 1 204 ? -2.179 -29.311 -25.534 1 96.6 204 SER B CA 1
ATOM 3930 C C . SER B 1 204 ? -3.455 -29.579 -24.743 1 96.6 204 SER B C 1
ATOM 3932 O O . SER B 1 204 ? -4.009 -30.679 -24.803 1 96.6 204 SER B O 1
ATOM 3934 N N . ASN B 1 205 ? -3.838 -28.599 -24.009 1 94.31 205 ASN B N 1
ATOM 3935 C CA . ASN B 1 205 ? -4.998 -28.754 -23.138 1 94.31 205 ASN B CA 1
ATOM 3936 C C . ASN B 1 205 ? -5.983 -27.6 -23.305 1 94.31 205 ASN B C 1
ATOM 3938 O O . ASN B 1 205 ? -5.614 -26.53 -23.792 1 94.31 205 ASN B O 1
ATOM 3942 N N . GLN B 1 206 ? -7.219 -27.826 -22.929 1 90.33 206 GLN B N 1
ATOM 3943 C CA . GLN B 1 206 ? -8.241 -26.791 -23.05 1 90.33 206 GLN B CA 1
ATOM 3944 C C . GLN B 1 206 ? -8.48 -26.094 -21.714 1 90.33 206 GLN B C 1
ATOM 3946 O O . GLN B 1 206 ? -8.473 -26.738 -20.662 1 90.33 206 GLN B O 1
ATOM 3951 N N . ILE B 1 207 ? -8.575 -24.796 -21.778 1 92.59 207 ILE B N 1
ATOM 3952 C CA . ILE B 1 207 ? -9.068 -24.031 -20.638 1 92.59 207 ILE B CA 1
ATOM 3953 C C . ILE B 1 207 ? -10.583 -24.191 -20.525 1 92.59 207 ILE B C 1
ATOM 3955 O O . ILE B 1 207 ? -11.318 -23.885 -21.467 1 92.59 207 ILE B O 1
ATOM 3959 N N . ASN B 1 208 ? -11.104 -24.643 -19.416 1 87.42 208 ASN B N 1
ATOM 3960 C CA . ASN B 1 208 ? -12.468 -25.159 -19.371 1 87.42 208 ASN B CA 1
ATOM 3961 C C . ASN B 1 208 ? -13.402 -24.212 -18.624 1 87.42 208 ASN B C 1
ATOM 3963 O O . ASN B 1 208 ? -14.519 -24.589 -18.265 1 87.42 208 ASN B O 1
ATOM 3967 N N . LYS B 1 209 ? -12.969 -23.032 -18.386 1 93.35 209 LYS B N 1
ATOM 3968 C CA . LYS B 1 209 ? -13.841 -22.072 -17.714 1 93.35 209 LYS B CA 1
ATOM 3969 C C . LYS B 1 209 ? -13.515 -20.643 -18.14 1 93.35 209 LYS B C 1
ATOM 3971 O O . LYS B 1 209 ? -12.385 -20.35 -18.537 1 93.35 209 LYS B O 1
ATOM 3976 N N . ALA B 1 210 ? -14.562 -19.823 -18.02 1 95.9 210 ALA B N 1
ATOM 3977 C CA . ALA B 1 210 ? -14.35 -18.393 -18.23 1 95.9 210 ALA B CA 1
ATOM 3978 C C . ALA B 1 210 ? -13.513 -17.792 -17.105 1 95.9 210 ALA B C 1
ATOM 3980 O O . ALA B 1 210 ? -13.767 -18.051 -15.926 1 95.9 210 ALA B O 1
ATOM 3981 N N . ILE B 1 211 ? -12.502 -17.068 -17.51 1 97.16 211 ILE B N 1
ATOM 3982 C CA . ILE B 1 211 ? -11.582 -16.555 -16.501 1 97.16 211 ILE B CA 1
ATOM 3983 C C . ILE B 1 211 ? -11.055 -15.187 -16.93 1 97.16 211 ILE B C 1
ATOM 3985 O O . ILE B 1 211 ? -10.8 -14.957 -18.115 1 97.16 211 ILE B O 1
ATOM 3989 N N . LYS B 1 212 ? -10.946 -14.24 -15.983 1 98.14 212 LYS B N 1
ATOM 3990 C CA . LYS B 1 212 ? -10.234 -12.982 -16.196 1 98.14 212 LYS B CA 1
ATOM 3991 C C . LYS B 1 212 ? -8.746 -13.134 -15.893 1 98.14 212 LYS B C 1
ATOM 3993 O O . LYS B 1 212 ? -8.372 -13.645 -14.836 1 98.14 212 LYS B O 1
ATOM 3998 N N . VAL B 1 213 ? -7.924 -12.722 -16.825 1 98.69 213 VAL B N 1
ATOM 3999 C CA . VAL B 1 213 ? -6.479 -12.853 -16.671 1 98.69 213 VAL B CA 1
ATOM 4000 C C . VAL B 1 213 ? -5.815 -11.489 -16.844 1 98.69 213 VAL B C 1
ATOM 4002 O O . VAL B 1 213 ? -6.124 -10.756 -17.787 1 98.69 213 VAL B O 1
ATOM 4005 N N . VAL B 1 214 ? -4.972 -11.085 -15.953 1 98.85 214 VAL B N 1
ATOM 4006 C CA . VAL B 1 214 ? -4.146 -9.886 -16.049 1 98.85 214 VAL B CA 1
ATOM 4007 C C . VAL B 1 214 ? -2.678 -10.279 -16.191 1 98.85 214 VAL B C 1
ATOM 4009 O O . VAL B 1 214 ? -2.152 -11.043 -15.377 1 98.85 214 VAL B O 1
ATOM 4012 N N . ILE B 1 215 ? -2.047 -9.797 -17.198 1 98.94 215 ILE B N 1
ATOM 4013 C CA . ILE B 1 215 ? -0.62 -10.033 -17.388 1 98.94 215 ILE B CA 1
ATOM 4014 C C . ILE B 1 215 ? 0.115 -8.698 -17.48 1 98.94 215 ILE B C 1
ATOM 4016 O O . ILE B 1 215 ? -0.281 -7.815 -18.245 1 98.94 215 ILE B O 1
ATOM 4020 N N . SER B 1 216 ? 1.111 -8.541 -16.706 1 98.92 216 SER B N 1
ATOM 4021 C CA . SER B 1 216 ? 2.011 -7.4 -16.836 1 98.92 216 SER B CA 1
ATOM 4022 C C . SER B 1 216 ? 3.449 -7.853 -17.061 1 98.92 216 SER B C 1
ATOM 4024 O O . SER B 1 216 ? 3.842 -8.933 -16.615 1 98.92 216 SER B O 1
ATOM 4026 N N . TYR B 1 217 ? 4.177 -7.079 -17.76 1 98.81 217 TYR B N 1
ATOM 4027 C CA . TYR B 1 217 ? 5.543 -7.486 -18.068 1 98.81 217 TYR B CA 1
ATOM 4028 C C . TYR B 1 217 ? 6.399 -6.283 -18.446 1 98.81 217 TYR B C 1
ATOM 4030 O O . TYR B 1 217 ? 5.898 -5.158 -18.528 1 98.81 217 TYR B O 1
ATOM 4038 N N . GLN B 1 218 ? 7.671 -6.472 -18.49 1 98.44 218 GLN B N 1
ATOM 4039 C CA . GLN B 1 218 ? 8.689 -5.464 -18.766 1 98.44 218 GLN B CA 1
ATOM 4040 C C . GLN B 1 218 ? 9.664 -5.946 -19.837 1 98.44 218 GLN B C 1
ATOM 4042 O O . GLN B 1 218 ? 9.619 -7.108 -20.247 1 98.44 218 GLN B O 1
ATOM 4047 N N . PRO B 1 219 ? 10.492 -5.169 -20.355 1 98.07 219 PRO B N 1
ATOM 4048 C CA . PRO B 1 219 ? 11.127 -5.453 -21.644 1 98.07 219 PRO B CA 1
ATOM 4049 C C . PRO B 1 219 ? 12.353 -6.353 -21.512 1 98.07 219 PRO B C 1
ATOM 4051 O O . PRO B 1 219 ? 12.824 -6.911 -22.507 1 98.07 219 PRO B O 1
ATOM 4054 N N . LYS B 1 220 ? 13.014 -6.479 -20.271 1 95.73 220 LYS B N 1
ATOM 4055 C CA . LYS B 1 220 ? 14.305 -7.154 -20.171 1 95.73 220 LYS B CA 1
ATOM 4056 C C . LYS B 1 220 ? 14.222 -8.366 -19.247 1 95.73 220 LYS B C 1
ATOM 4058 O O . LYS B 1 220 ? 13.558 -8.317 -18.21 1 95.73 220 LYS B O 1
ATOM 4063 N N . PRO B 1 221 ? 14.857 -9.481 -19.7 1 96.78 221 PRO B N 1
ATOM 4064 C CA . PRO B 1 221 ? 15.569 -9.694 -20.963 1 96.78 221 PRO B CA 1
ATOM 4065 C C . PRO B 1 221 ? 14.629 -10.021 -22.122 1 96.78 221 PRO B C 1
ATOM 4067 O O . PRO B 1 221 ? 13.471 -10.382 -21.899 1 96.78 221 PRO B O 1
ATOM 4070 N N . GLU B 1 222 ? 15.104 -9.919 -23.273 1 97.58 222 GLU B N 1
ATOM 4071 C CA . GLU B 1 222 ? 14.297 -10.111 -24.474 1 97.58 222 GLU B CA 1
ATOM 4072 C C . GLU B 1 222 ? 13.669 -11.501 -24.501 1 97.58 222 GLU B C 1
ATOM 4074 O O . GLU B 1 222 ? 12.505 -11.655 -24.876 1 97.58 222 GLU B O 1
ATOM 4079 N N . PHE B 1 223 ? 14.377 -12.537 -24.151 1 97.84 223 PHE B N 1
ATOM 4080 C CA . PHE B 1 223 ? 13.869 -13.904 -24.16 1 97.84 223 PHE B CA 1
ATOM 4081 C C . PHE B 1 223 ? 12.667 -14.042 -23.233 1 97.84 223 PHE B C 1
ATOM 4083 O O . PHE B 1 223 ? 11.646 -14.618 -23.613 1 97.84 223 PHE B O 1
ATOM 4090 N N . HIS B 1 224 ? 12.788 -13.52 -22.032 1 97.98 224 HIS B N 1
ATOM 4091 C CA . HIS B 1 224 ? 11.703 -13.51 -21.058 1 97.98 224 HIS B CA 1
ATOM 4092 C C . HIS B 1 224 ? 10.476 -12.788 -21.606 1 97.98 224 HIS B C 1
ATOM 4094 O O . HIS B 1 224 ? 9.371 -13.334 -21.591 1 97.98 224 HIS B O 1
ATOM 4100 N N . LYS B 1 225 ? 10.705 -11.635 -22.122 1 98.4 225 LYS B N 1
ATOM 4101 C CA . LYS B 1 225 ? 9.633 -10.829 -22.699 1 98.4 225 LYS B CA 1
ATOM 4102 C C . LYS B 1 225 ? 8.94 -11.57 -23.839 1 98.4 225 LYS B C 1
ATOM 4104 O O . LYS B 1 225 ? 7.71 -11.62 -23.897 1 98.4 225 LYS B O 1
ATOM 4109 N N . SER B 1 226 ? 9.688 -12.133 -24.71 1 98.48 226 SER B N 1
ATOM 4110 C CA . SER B 1 226 ? 9.142 -12.789 -25.893 1 98.48 226 SER B CA 1
ATOM 4111 C C . SER B 1 226 ? 8.265 -13.977 -25.512 1 98.48 226 SER B C 1
ATOM 4113 O O . SER B 1 226 ? 7.251 -14.241 -26.162 1 98.48 226 SER B O 1
ATOM 4115 N N . LYS B 1 227 ? 8.629 -14.685 -24.515 1 98.54 227 LYS B N 1
ATOM 4116 C CA . LYS B 1 227 ? 7.83 -15.819 -24.059 1 98.54 227 LYS B CA 1
ATOM 4117 C C . LYS B 1 227 ? 6.503 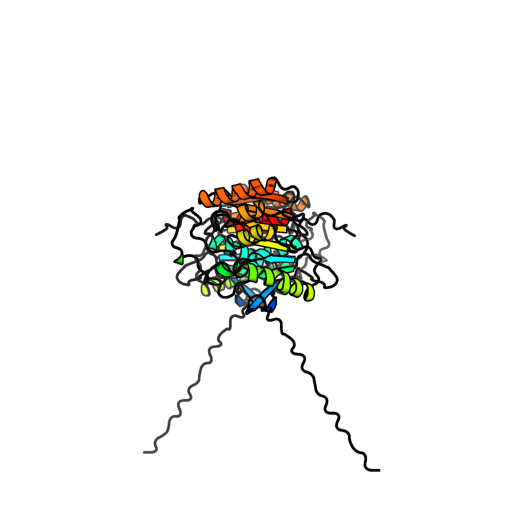-15.352 -23.466 1 98.54 227 LYS B C 1
ATOM 4119 O O . LYS B 1 227 ? 5.47 -15.997 -23.66 1 98.54 227 LYS B O 1
ATOM 4124 N N . ILE B 1 228 ? 6.535 -14.262 -22.747 1 98.85 228 ILE B N 1
ATOM 4125 C CA . ILE B 1 228 ? 5.298 -13.7 -22.216 1 98.85 228 ILE B CA 1
ATOM 4126 C C . ILE B 1 228 ? 4.392 -13.267 -23.366 1 98.85 228 ILE B C 1
ATOM 4128 O O . ILE B 1 228 ? 3.185 -13.522 -23.344 1 98.85 228 ILE B O 1
ATOM 4132 N N . GLU B 1 229 ? 4.961 -12.665 -24.347 1 98.86 229 GLU B N 1
ATOM 4133 C CA . GLU B 1 229 ? 4.183 -12.201 -25.492 1 98.86 229 GLU B CA 1
ATOM 4134 C C . GLU B 1 229 ? 3.589 -13.374 -26.268 1 98.86 229 GLU B C 1
ATOM 4136 O O . GLU B 1 229 ? 2.469 -13.286 -26.774 1 98.86 229 GLU B O 1
ATOM 4141 N N . GLU B 1 230 ? 4.336 -14.445 -26.379 1 98.76 230 GLU B N 1
ATOM 4142 C CA . GLU B 1 230 ? 3.791 -15.655 -26.987 1 98.76 230 GLU B CA 1
ATOM 4143 C C . GLU B 1 230 ? 2.572 -16.158 -26.219 1 98.76 230 GLU B C 1
ATOM 4145 O O . GLU B 1 230 ? 1.568 -16.542 -26.822 1 98.76 230 GLU B O 1
ATOM 4150 N N . LEU B 1 231 ? 2.683 -16.158 -24.939 1 98.82 231 LEU B N 1
ATOM 4151 C CA . LEU B 1 231 ? 1.55 -16.549 -24.108 1 98.82 231 LEU B CA 1
ATOM 4152 C C . LEU B 1 231 ? 0.358 -15.627 -24.346 1 98.82 231 LEU B C 1
ATOM 4154 O O . LEU B 1 231 ? -0.773 -16.095 -24.496 1 98.82 231 LEU B O 1
ATOM 4158 N N . ILE B 1 232 ? 0.586 -14.326 -24.303 1 98.89 232 ILE B N 1
ATOM 4159 C CA . ILE B 1 232 ? -0.463 -13.331 -24.497 1 98.89 232 ILE B CA 1
ATOM 4160 C C . ILE B 1 232 ? -1.193 -13.6 -25.811 1 98.89 232 ILE B C 1
ATOM 4162 O O . ILE B 1 232 ? -2.426 -13.608 -25.853 1 98.89 232 ILE B O 1
ATOM 4166 N N . GLU B 1 233 ? -0.449 -13.853 -26.879 1 98.6 233 GLU B N 1
ATOM 4167 C CA . GLU B 1 233 ? -1.044 -14.117 -28.186 1 98.6 233 GLU B CA 1
ATOM 4168 C C . GLU B 1 233 ? -1.898 -15.381 -28.158 1 98.6 233 GLU B C 1
ATOM 4170 O O . GLU B 1 233 ? -2.957 -15.436 -28.787 1 98.6 233 GLU B O 1
ATOM 4175 N N . LEU B 1 234 ? -1.392 -16.358 -27.487 1 98.22 234 LEU B N 1
ATOM 4176 C CA . LEU B 1 234 ? -2.126 -17.612 -27.354 1 98.22 234 LEU B CA 1
ATOM 4177 C C . LEU B 1 234 ? -3.432 -17.4 -26.596 1 98.22 234 LEU B C 1
ATOM 4179 O O . LEU B 1 234 ? -4.486 -17.878 -27.02 1 98.22 234 LEU B O 1
ATOM 4183 N N . LEU B 1 235 ? -3.431 -16.643 -25.496 1 98.48 235 LEU B N 1
ATOM 4184 C CA . LEU B 1 235 ? -4.595 -16.429 -24.643 1 98.48 235 LEU B CA 1
ATOM 4185 C C . LEU B 1 235 ? -5.623 -15.542 -25.338 1 98.48 235 LEU B C 1
ATOM 4187 O O . LEU B 1 235 ? -6.828 -15.699 -25.129 1 98.48 235 LEU B O 1
ATOM 4191 N N . LYS B 1 236 ? -5.169 -14.663 -26.172 1 97.65 236 LYS B N 1
ATOM 4192 C CA . LYS B 1 236 ? -6.056 -13.761 -26.901 1 97.65 236 LYS B CA 1
ATOM 4193 C C . LYS B 1 236 ? -7.001 -14.537 -27.814 1 97.65 236 LYS B C 1
ATOM 4195 O O . LYS B 1 236 ? -8.1 -14.07 -28.121 1 97.65 236 LYS B O 1
ATOM 4200 N N . LYS B 1 237 ? -6.6 -15.672 -28.172 1 95.94 237 LYS B N 1
ATOM 4201 C CA . LYS B 1 237 ? -7.356 -16.46 -29.141 1 95.94 237 LYS B CA 1
ATOM 4202 C C . LYS B 1 237 ? -8.431 -17.295 -28.452 1 95.94 237 LYS B C 1
ATOM 4204 O O . LYS B 1 237 ? -9.295 -17.874 -29.114 1 95.94 237 LYS B O 1
ATOM 4209 N N . ASP B 1 238 ? -8.356 -17.393 -27.216 1 95.89 238 ASP B N 1
ATOM 4210 C CA . ASP B 1 238 ? -9.309 -18.204 -26.465 1 95.89 238 ASP B CA 1
ATOM 4211 C C . ASP B 1 238 ? -10.483 -17.359 -25.975 1 95.89 238 ASP B C 1
ATOM 4213 O O . ASP B 1 238 ? -10.311 -16.483 -25.125 1 95.89 238 ASP B O 1
ATOM 4217 N N . PRO B 1 239 ? -11.637 -17.559 -26.388 1 94.48 239 PRO B N 1
ATOM 4218 C CA . PRO B 1 239 ? -12.793 -16.728 -26.041 1 94.48 239 PRO B CA 1
ATOM 4219 C C . PRO B 1 239 ? -13.163 -16.821 -24.562 1 94.48 239 PRO B C 1
ATOM 4221 O O . PRO B 1 239 ? -13.9 -15.974 -24.052 1 94.48 239 PRO B O 1
ATOM 4224 N N . SER B 1 240 ? -12.722 -17.829 -23.897 1 95.38 240 SER B N 1
ATOM 4225 C CA . SER B 1 240 ? -13.019 -17.98 -22.476 1 95.38 240 SER B CA 1
ATOM 4226 C C . SER B 1 240 ? -12.172 -17.035 -21.631 1 95.38 240 SER B C 1
ATOM 4228 O O . SER B 1 240 ? -12.451 -16.834 -20.447 1 95.38 240 SER B O 1
ATOM 4230 N N . ILE B 1 241 ? -11.217 -16.451 -22.229 1 97.86 241 ILE B N 1
ATOM 4231 C CA . ILE B 1 241 ? -10.267 -15.63 -21.487 1 97.86 241 ILE B CA 1
ATOM 4232 C C . ILE B 1 241 ? -10.573 -14.152 -21.716 1 97.86 241 ILE B C 1
ATOM 4234 O O . ILE B 1 241 ? -10.594 -13.685 -22.858 1 97.86 241 ILE B O 1
ATOM 4238 N N . ASN B 1 242 ? -10.899 -13.44 -20.703 1 97.92 242 ASN B N 1
ATOM 4239 C CA . ASN B 1 242 ? -10.881 -11.981 -20.699 1 97.92 242 ASN B CA 1
ATOM 4240 C C . ASN B 1 242 ? -9.523 -11.438 -20.266 1 97.92 242 ASN B C 1
ATOM 4242 O O . ASN B 1 242 ? -9.217 -11.398 -19.073 1 97.92 242 ASN B O 1
ATOM 4246 N N . LEU B 1 243 ? -8.742 -10.989 -21.225 1 98.52 243 LEU B N 1
ATOM 4247 C CA . LEU B 1 243 ? -7.328 -10.713 -20.999 1 98.52 243 LEU B CA 1
ATOM 4248 C C . LEU B 1 243 ? -7.075 -9.213 -20.905 1 98.52 243 LEU B C 1
ATOM 4250 O O . LEU B 1 243 ? -7.548 -8.445 -21.746 1 98.52 243 LEU B O 1
ATOM 4254 N N . THR B 1 244 ? -6.434 -8.748 -19.889 1 98.56 244 THR B N 1
ATOM 4255 C CA . THR B 1 244 ? -5.878 -7.408 -19.736 1 98.56 244 THR B CA 1
ATOM 4256 C C . THR B 1 244 ? -4.356 -7.462 -19.637 1 98.56 244 THR B C 1
ATOM 4258 O O . THR B 1 244 ? -3.806 -8.282 -18.899 1 98.56 244 THR B O 1
ATOM 4261 N N . THR B 1 245 ? -3.674 -6.652 -20.401 1 98.81 245 THR B N 1
ATOM 4262 C CA . THR B 1 245 ? -2.215 -6.666 -20.386 1 98.81 245 THR B CA 1
ATOM 4263 C C . THR B 1 245 ? -1.664 -5.273 -20.094 1 98.81 245 THR B C 1
ATOM 4265 O O . THR B 1 245 ? -2.245 -4.27 -20.511 1 98.81 245 THR B O 1
ATOM 4268 N N . PHE B 1 246 ? -0.583 -5.214 -19.342 1 98.79 246 PHE B N 1
ATOM 4269 C CA . PHE B 1 246 ? 0.189 -4.002 -19.095 1 98.79 246 PHE B CA 1
ATOM 4270 C C . PHE B 1 246 ? 1.655 -4.211 -19.456 1 98.79 246 PHE B C 1
ATOM 4272 O O . PHE B 1 246 ? 2.313 -5.1 -18.911 1 98.79 246 PHE B O 1
ATOM 4279 N N . PHE B 1 247 ? 2.118 -3.462 -20.358 1 98.83 247 PHE B N 1
ATOM 4280 C CA . PHE B 1 247 ? 3.546 -3.445 -20.651 1 98.83 247 PHE B CA 1
ATOM 4281 C C . PHE B 1 247 ? 4.216 -2.234 -20.011 1 98.83 247 PHE B C 1
ATOM 4283 O O . PHE B 1 247 ? 3.881 -1.092 -20.331 1 98.83 247 PHE B O 1
ATOM 4290 N N . TYR B 1 248 ? 5.14 -2.441 -19.128 1 98.45 248 TYR B N 1
ATOM 4291 C CA . TYR B 1 248 ? 5.85 -1.37 -18.436 1 98.45 248 TYR B CA 1
ATOM 4292 C C . TYR B 1 248 ? 7.262 -1.207 -18.987 1 98.45 248 TYR B C 1
ATOM 4294 O O . TYR B 1 248 ? 8.191 -1.884 -18.54 1 98.45 248 TYR B O 1
ATOM 4302 N N . GLU B 1 249 ? 7.436 -0.225 -19.729 1 97.93 249 GLU B N 1
ATOM 4303 C CA . GLU B 1 249 ? 8.697 -0.022 -20.436 1 97.93 249 GLU B CA 1
ATOM 4304 C C . GLU B 1 249 ? 9.804 0.41 -19.478 1 97.93 249 GLU B C 1
ATOM 4306 O O . GLU B 1 249 ? 10.978 0.105 -19.699 1 97.93 249 GLU B O 1
ATOM 4311 N N . LYS B 1 250 ? 9.433 1.149 -18.362 1 95.66 250 LYS B N 1
ATOM 4312 C CA . LYS B 1 250 ? 10.434 1.771 -17.5 1 95.66 250 LYS B CA 1
ATOM 4313 C C . LYS B 1 250 ? 10.482 1.093 -16.135 1 95.66 250 LYS B C 1
ATOM 4315 O O . LYS B 1 250 ? 11.029 1.647 -15.179 1 95.66 250 LYS B O 1
ATOM 4320 N N . LYS B 1 251 ? 9.852 -0.023 -16.053 1 96.78 251 LYS B N 1
ATOM 4321 C CA . LYS B 1 251 ? 9.856 -0.768 -14.797 1 96.78 251 LYS B CA 1
ATOM 4322 C C . LYS B 1 251 ? 10.748 -2.002 -14.892 1 96.78 251 LYS B C 1
ATOM 4324 O O . LYS B 1 251 ? 11.139 -2.409 -15.989 1 96.78 251 LYS B O 1
ATOM 4329 N N . THR B 1 252 ? 11.102 -2.439 -13.754 1 96.9 252 THR B N 1
ATOM 4330 C CA . THR B 1 252 ? 11.871 -3.674 -13.636 1 96.9 252 THR B CA 1
ATOM 4331 C C . THR B 1 252 ? 10.975 -4.83 -13.201 1 96.9 252 THR B C 1
ATOM 4333 O O . THR B 1 252 ? 9.788 -4.634 -12.928 1 96.9 252 THR B O 1
ATOM 4336 N N . HIS B 1 253 ? 11.601 -6.025 -13.173 1 97.33 253 HIS B N 1
ATOM 4337 C CA . HIS B 1 253 ? 10.934 -7.246 -12.735 1 97.33 253 HIS B CA 1
ATOM 4338 C C . HIS B 1 253 ? 10.253 -7.049 -11.385 1 97.33 253 HIS B C 1
ATOM 4340 O O . HIS B 1 253 ? 9.127 -7.507 -11.18 1 97.33 253 HIS B O 1
ATOM 4346 N N . ASN B 1 254 ? 10.85 -6.335 -10.516 1 96.67 254 ASN B N 1
ATOM 4347 C CA . ASN B 1 254 ? 10.307 -6.168 -9.172 1 96.67 254 ASN B CA 1
ATOM 4348 C C . ASN B 1 254 ? 9.456 -4.906 -9.063 1 96.67 254 ASN B C 1
ATOM 4350 O O . ASN B 1 254 ? 8.409 -4.912 -8.413 1 96.67 254 ASN B O 1
ATOM 4354 N N . SER B 1 255 ? 9.85 -3.837 -9.768 1 96.41 255 SER B N 1
ATOM 4355 C CA . SER B 1 255 ? 9.238 -2.53 -9.554 1 96.41 255 SER B CA 1
ATOM 4356 C C . SER B 1 255 ? 7.863 -2.45 -10.209 1 96.41 255 SER B C 1
ATOM 4358 O O . SER B 1 255 ? 7.085 -1.537 -9.923 1 96.41 255 SER B O 1
ATOM 4360 N N . LEU B 1 256 ? 7.531 -3.408 -11.049 1 98.39 256 LEU B N 1
ATOM 4361 C CA . LEU B 1 256 ? 6.246 -3.342 -11.737 1 98.39 256 LEU B CA 1
ATOM 4362 C C . LEU B 1 256 ? 5.125 -3.87 -10.847 1 98.39 256 LEU B C 1
ATOM 4364 O O . LEU B 1 256 ? 3.946 -3.732 -11.179 1 98.39 256 LEU B O 1
ATOM 4368 N N . TYR B 1 257 ? 5.423 -4.542 -9.708 1 98.3 257 TYR B N 1
ATOM 4369 C CA . TYR B 1 257 ? 4.45 -5.275 -8.907 1 98.3 257 TYR B CA 1
ATOM 4370 C C . TYR B 1 257 ? 3.343 -4.35 -8.413 1 98.3 257 TYR B C 1
ATOM 4372 O O . TYR B 1 257 ? 2.158 -4.633 -8.602 1 98.3 257 TYR B O 1
ATOM 4380 N N . LEU B 1 258 ? 3.736 -3.209 -7.791 1 98.04 258 LEU B N 1
ATOM 4381 C CA . LEU B 1 258 ? 2.778 -2.286 -7.191 1 98.04 258 LEU B CA 1
ATOM 4382 C C . LEU B 1 258 ? 1.787 -1.779 -8.233 1 98.04 258 LEU B C 1
ATOM 4384 O O . LEU B 1 258 ? 0.573 -1.866 -8.035 1 98.04 258 LEU B O 1
ATOM 4388 N N . ASP B 1 259 ? 2.297 -1.295 -9.367 1 98.05 259 ASP B N 1
ATOM 4389 C CA . ASP B 1 259 ? 1.439 -0.784 -10.431 1 98.05 259 ASP B CA 1
ATOM 4390 C C . ASP B 1 259 ? 0.543 -1.886 -10.991 1 98.05 259 ASP B C 1
ATOM 4392 O O . ASP B 1 259 ? -0.623 -1.645 -11.309 1 98.05 259 ASP B O 1
ATOM 4396 N N . SER B 1 260 ? 1.109 -3.064 -11.125 1 98.71 260 SER B N 1
ATOM 4397 C CA . SER B 1 260 ? 0.368 -4.195 -11.674 1 98.71 260 SER B CA 1
ATOM 4398 C C . SER B 1 260 ? -0.835 -4.543 -10.804 1 98.71 260 SER B C 1
ATOM 4400 O O . SER B 1 260 ? -1.954 -4.67 -11.306 1 98.71 260 SER B O 1
ATOM 4402 N N . PHE B 1 261 ? -0.6 -4.619 -9.505 1 98.61 261 PHE B N 1
ATOM 4403 C CA . PHE B 1 261 ? -1.705 -4.945 -8.612 1 98.61 261 PHE B CA 1
ATOM 4404 C C . PHE B 1 261 ? -2.728 -3.816 -8.581 1 98.61 261 PHE B C 1
ATOM 4406 O O . PHE B 1 261 ? -3.929 -4.055 -8.726 1 98.61 261 PHE B O 1
ATOM 4413 N N . TYR B 1 262 ? -2.196 -2.615 -8.381 1 97.91 262 TYR B N 1
ATOM 4414 C CA . TYR B 1 262 ? -3.067 -1.457 -8.214 1 97.91 262 TYR B CA 1
ATOM 4415 C C . TYR B 1 262 ? -3.999 -1.299 -9.41 1 97.91 262 TYR B C 1
ATOM 4417 O O . TYR B 1 262 ? -5.214 -1.164 -9.245 1 97.91 262 TYR B O 1
ATOM 4425 N N . LYS B 1 263 ? -3.477 -1.361 -10.621 1 97.46 263 LYS B N 1
ATOM 4426 C CA . LYS B 1 263 ? -4.29 -1.199 -11.823 1 97.46 263 LYS B CA 1
ATOM 4427 C C . LYS B 1 263 ? -5.122 -2.449 -12.096 1 97.46 263 LYS B C 1
ATOM 4429 O O . LYS B 1 263 ? -6.309 -2.353 -12.415 1 97.46 263 LYS B O 1
ATOM 4434 N N . GLY B 1 264 ? -4.556 -3.603 -11.933 1 98.05 264 GLY B N 1
ATOM 4435 C CA . GLY B 1 264 ? -5.207 -4.854 -12.289 1 98.05 264 GLY B CA 1
ATOM 4436 C C . GLY B 1 264 ? -6.432 -5.15 -11.445 1 98.05 264 GLY B C 1
ATOM 4437 O O . GLY B 1 264 ? -7.46 -5.587 -11.967 1 98.05 264 GLY B O 1
ATOM 4438 N N . ILE B 1 265 ? -6.313 -4.892 -10.141 1 97.84 265 ILE B N 1
ATOM 4439 C CA . ILE B 1 265 ? -7.386 -5.295 -9.238 1 97.84 265 ILE B CA 1
ATOM 4440 C C . ILE B 1 265 ? -8.609 -4.408 -9.462 1 97.84 265 ILE B C 1
ATOM 4442 O O . ILE B 1 265 ? -9.746 -4.85 -9.279 1 97.84 265 ILE B O 1
ATOM 4446 N N . GLN B 1 266 ? -8.397 -3.169 -9.865 1 96.26 266 GLN B N 1
ATOM 4447 C CA . GLN B 1 266 ? -9.503 -2.255 -10.128 1 96.26 266 GLN B CA 1
ATOM 4448 C C . GLN B 1 266 ? -10.27 -2.666 -11.382 1 96.26 266 GLN B C 1
ATOM 4450 O O . GLN B 1 266 ? -11.484 -2.468 -11.467 1 96.26 266 GLN B O 1
ATOM 4455 N N . ILE B 1 267 ? -9.569 -3.233 -12.343 1 95.23 267 ILE B N 1
ATOM 4456 C CA . ILE B 1 267 ? -10.172 -3.633 -13.61 1 95.23 267 ILE B CA 1
ATOM 4457 C C . ILE B 1 267 ? -10.957 -4.928 -13.421 1 95.23 267 ILE B C 1
ATOM 4459 O O . ILE B 1 267 ? -12.006 -5.122 -14.042 1 95.23 267 ILE B O 1
ATOM 4463 N N . THR B 1 268 ? -10.503 -5.74 -12.511 1 93.85 268 THR B N 1
ATOM 4464 C CA . THR B 1 268 ? -11.066 -7.083 -12.433 1 93.85 268 THR B CA 1
ATOM 4465 C C . THR B 1 268 ? -12.083 -7.178 -11.299 1 93.85 268 THR B C 1
ATOM 4467 O O . THR B 1 268 ? -12.874 -8.122 -11.245 1 93.85 268 THR B O 1
ATOM 4470 N N . ASN B 1 269 ? -11.983 -6.286 -10.335 1 83 269 ASN B N 1
ATOM 4471 C CA . ASN B 1 269 ? -12.871 -6.357 -9.18 1 83 269 ASN B CA 1
ATOM 4472 C C . ASN B 1 269 ? -13.663 -5.065 -9.001 1 83 269 ASN B C 1
ATOM 4474 O O . ASN B 1 269 ? -13.932 -4.648 -7.873 1 83 269 ASN B O 1
ATOM 4478 N N . ASP B 1 270 ? -13.924 -4.461 -10.044 1 69.36 270 ASP B N 1
ATOM 4479 C CA . ASP B 1 270 ? -14.687 -3.222 -9.925 1 69.36 270 ASP B CA 1
ATOM 4480 C C . ASP B 1 270 ? -16.064 -3.48 -9.318 1 69.36 270 ASP B C 1
ATOM 4482 O O . ASP B 1 270 ? -16.612 -4.576 -9.453 1 69.36 270 ASP B O 1
ATOM 4486 N N . THR B 1 271 ? -16.354 -2.799 -8.169 1 63.43 271 THR B N 1
ATOM 4487 C CA . THR B 1 271 ? -17.644 -2.931 -7.501 1 63.43 271 THR B CA 1
ATOM 4488 C C . THR B 1 271 ? -18.788 -2.719 -8.488 1 63.43 271 THR B C 1
ATOM 4490 O O . THR B 1 271 ? -18.702 -1.864 -9.373 1 63.43 271 THR B O 1
ATOM 4493 N N . VAL B 1 272 ? -19.332 -3.712 -9.04 1 45.28 272 VAL B N 1
ATOM 4494 C CA . VAL B 1 272 ? -20.667 -3.404 -9.543 1 45.28 272 VAL B CA 1
ATOM 4495 C C . VAL B 1 272 ? -21.401 -2.508 -8.548 1 45.28 272 VAL B C 1
ATOM 4497 O O . VAL B 1 272 ? -21.172 -2.595 -7.339 1 45.28 272 VAL B O 1
ATOM 4500 N N . LYS B 1 273 ? -22.404 -1.591 -9.07 1 41.54 273 LYS B N 1
ATOM 4501 C CA . LYS B 1 273 ? -23.358 -0.739 -8.365 1 41.54 273 LYS B CA 1
ATOM 4502 C C . LYS B 1 273 ? -24.036 -1.498 -7.228 1 41.54 273 LYS B C 1
ATOM 4504 O O . LYS B 1 273 ? -24.805 -2.431 -7.469 1 41.54 273 LYS B O 1
ATOM 4509 N N . VAL B 1 274 ? -23.43 -1.797 -6.184 1 32.41 274 VAL B N 1
ATOM 4510 C CA . VAL B 1 274 ? -24.394 -2.163 -5.152 1 32.41 274 VAL B CA 1
ATOM 4511 C C . VAL B 1 274 ? -25.597 -1.224 -5.212 1 32.41 274 VAL B C 1
ATOM 4513 O O . VAL B 1 274 ? -25.437 -0.003 -5.267 1 32.41 274 VAL B O 1
ATOM 4516 N N . PRO B 1 275 ? -26.701 -1.707 -5.541 1 27.14 275 PRO B N 1
ATOM 4517 C CA . PRO B 1 275 ? -27.839 -0.84 -5.229 1 27.14 275 PRO B CA 1
ATOM 4518 C C . PRO B 1 275 ? -27.772 -0.263 -3.817 1 27.14 275 PRO B C 1
ATOM 4520 O O . PRO B 1 275 ? -27.5 -0.994 -2.86 1 27.14 275 PRO B O 1
ATOM 4523 N N . ILE B 1 276 ? -27.27 0.92 -3.685 1 28.45 276 ILE B N 1
ATOM 4524 C CA . ILE B 1 276 ? -27.65 1.586 -2.444 1 28.45 276 ILE B CA 1
ATOM 4525 C C . ILE B 1 276 ? -29.101 1.252 -2.103 1 28.45 276 ILE B C 1
ATOM 4527 O O . ILE B 1 276 ? -30.017 1.601 -2.851 1 28.45 276 ILE B O 1
ATOM 4531 N N . ASN B 1 277 ? -29.352 -0.003 -1.572 1 23.45 277 ASN B N 1
ATOM 4532 C CA . ASN B 1 277 ? -30.664 0.003 -0.935 1 23.45 277 ASN B CA 1
ATOM 4533 C C . ASN B 1 277 ? -30.742 1.042 0.18 1 23.45 277 ASN B C 1
ATOM 4535 O O . ASN B 1 277 ? -29.819 1.163 0.987 1 23.45 277 ASN B O 1
#

Solvent-accessible surface area (backbone atoms only — not comparable to full-atom values): 29735 Å² total; per-residue (Å²): 137,84,82,79,80,78,78,79,80,81,78,78,79,77,68,79,71,78,70,64,49,68,54,67,88,75,69,29,40,40,47,80,41,82,36,78,61,66,70,44,77,44,55,36,34,39,35,74,35,88,85,68,50,79,88,46,63,21,37,36,40,38,27,50,56,16,85,76,41,33,66,50,50,48,40,53,49,45,54,35,21,77,59,60,48,22,60,52,38,36,32,34,22,39,47,52,69,65,50,92,40,37,41,41,17,43,36,24,71,53,62,32,40,42,40,62,69,61,49,76,53,60,59,83,76,32,35,83,81,38,17,34,38,16,64,37,39,48,49,32,45,67,68,45,50,51,54,51,48,55,71,75,42,46,54,61,74,47,29,32,39,38,16,50,29,52,34,9,30,36,52,54,50,46,53,54,46,96,70,76,54,44,30,40,35,22,39,44,32,42,31,25,46,51,75,28,45,45,52,54,48,51,72,76,37,64,65,84,58,69,31,38,36,35,40,30,39,37,62,79,44,60,49,27,34,51,38,41,50,51,42,51,59,58,46,70,71,36,87,48,46,49,77,46,80,45,79,36,82,91,41,48,88,71,59,39,51,65,60,45,50,60,54,46,47,47,73,74,37,51,40,77,82,61,71,84,122,138,85,82,78,80,78,78,79,79,80,79,78,78,77,69,80,71,77,71,63,50,69,51,64,89,75,68,29,40,41,46,78,40,82,35,79,61,67,72,42,76,43,55,36,36,39,33,72,35,88,85,69,50,79,89,47,63,21,36,37,39,37,30,50,56,16,84,77,40,32,67,48,51,48,39,52,49,46,54,36,21,77,57,62,48,22,59,53,36,35,34,34,23,38,47,54,68,65,49,91,40,36,42,42,17,44,36,25,71,51,60,34,40,41,40,61,68,60,48,76,53,58,61,82,76,31,34,84,81,39,18,34,39,17,65,38,41,48,48,32,44,66,68,44,49,52,53,53,48,54,71,75,42,45,54,62,73,46,28,33,40,40,16,50,30,53,36,8,30,36,52,54,48,46,52,54,46,96,68,76,55,46,31,40,34,22,39,43,34,42,30,25,45,51,76,28,45,45,53,54,50,51,73,77,39,64,63,86,58,68,30,39,35,35,40,31,38,37,63,80,44,59,50,27,34,53,36,40,51,51,42,52,59,56,46,70,71,36,86,46,45,51,77,46,77,45,81,35,82,91,38,47,88,70,58,39,50,65,59,45,50,61,56,46,48,46,73,75,36,44,49,69,83,64,74,84,119

Nearest PDB structures (foldseek):
  3gff-assembly1_B  TM=8.864E-01  e=3.263E-21  Shewanella oneidensis
  6gun-assembly2_C-2  TM=8.122E-01  e=3.392E-16  Aspergillus nidulans FGSC A4
  4w9r-assembly1_A  TM=8.138E-01  e=1.120E-14  Capnocytophaga ochracea DSM 7271
  2gzr-assembly1_A  TM=7.932E-01  e=1.760E-12  Escherichia coli
  1jjf-assembly1_A  TM=7.016E-01  e=3.088E-12  Acetivibrio thermocellus

Secondary structure (DSSP, 8-state):
--------------------EEE-SSPEEEEEEEETTTTEEEEEEEEPPTT--TTS-EEEEEEESHHHHHHHHHHHHHHHHHTTSB---EEEEEPPTTHHHHHHHHH-SS--SB-TTS-B--TTSS-TTTS--HHHHHHHIIIIIHHHHHHHS-EEEEEEEEEETHHHHHHHHGGGS----SEEEEES--TTGGGTHHHHHHHHS---S-EEEEEEE-S-SHHHHHHHHHHHHHHHT-TTEEEEEEE-TT--TTTHHHHHHHHHHHHHSB-TT----/--------------------EEE-SSPEEEEEEEETTTTEEEEEEEEPPTT--TTS-EEEEEEESHHHHHHHHHHHHHHHHHTTSB---EEEEEPPTTHHHHHHHHH-SS--SB-TTS-B--TTSS-TTTS--HHHHHHHIIIIIHHHHHHHS-EEEEEEEEEETHHHHHHHHGGGS----SEEEEES--TTGGGTHHHHHHHHS---S-EEEEEEE-S-SHHHHHHHHHHHHHHHT-TTEEEEEEE-TT--TTTHHHHHHHHHHHHHSB-------

Organism: NCBI:txid2715131